Protein AF-A0A8I2K014-F1 (afdb_monomer_lite)

Radius of gyration: 43.53 Å; chains: 1; bounding box: 96×57×123 Å

Sequence (602 aa):
MVFFLLSLVILVVVEIAIISHNSFLKEKEILKEAEKEKVKQYHVVVQYGTFGFRFLFIPSPVSIFFADSMNGVLLSNINAAEQLKIYEPKKGKYFNESVGLMDFSGILFLVGCFFSLAAGFTVVRKRDFLKFHCGFHSHKRLFTDLIIARIIFINLILGLLVLLSFILSIIHGIRINAIFLLFILVASLLFLFLFLIGMVVGAIKEKYTALVVLVTVYFGAVFFIPWTIEKITQLSAASNIESLFNFELTNIKIYTKVERRLFEEFGIFKPGDKPTKEFIKRIDEVVANEFEEIFKRENNLKLSQLKSIKTNQIISSLFPTMFYLSLRKEMSSAGFLNLIDFHSFNLKMKKEFLKFYVKERLNEWKGGDVQNFIKGNENEFMAKSRLPYGFGLGIGVTVLLIIGFLFWACRLHLNRLKRESKGIDIDIDFEEGKNTVFVLCRCNQVKEEIINHYEQKDAVCLEKVNPDDFKFNGIKPVELLRHLSRVAGVDEKRARENLGIMGIDIDTAEKKKSDELILKIYAAVKTAADRQLIVINDFFKRESKQFEVDCINLLSHLISAGKKVICLSTEMYETSLQMDEQIKVDTYVTFSIDDIQEVTLR

Secondary structure (DSSP, 8-state):
-HHHHHHHHHHHHHHHHHHHHHHHHHHHHHHHHHHHHHHHT-SSHHHHHHH-EEEEEE--GGGGG-GGGTS---EEEE-SS---------TTTTT-S---TTSHHHHHHHHHHHHHHHHHHHHHHTHHHHHHH-SSS-HHHHHHHHHHHHHHHHHHHHHHHHHHHHHHHHHTTPPPPTHHHHHHHHHHHHHHHHHHHHHHHHT-SSH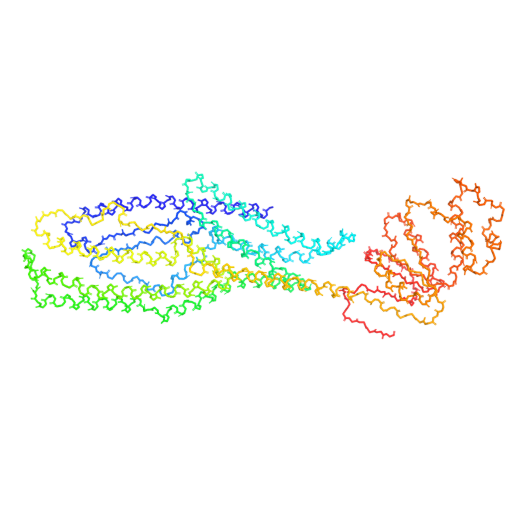HHHHHHHHHHHHIIIIIHHHHHHHHHHHHHHHHSPPHHHHHHHHHHHHHHHHHHHHHHH-PPPTTPPPPHHHHHHHHHHHHHHHHHHHHHHHHHHHHHHHHHHHHHHHHHTSHHHHHHHHHHHHTS-SHHHHHHHHHHHHHHHHHHHHHHHHHHHHGGG--PPPPS--TTTTEEE----PPTTHHHHHHHHHHHHHHHHHHHHHHHHHHHHHHHGGG-------S---PEEE--S-HHHHHHHHHHHTTS---PPP---GGG-S-SS--HHHHHHHHHHHHT--HHHHHHHTT-TT--TTS--SSSHHHHHHHHHHHHHHHGGG-EEEEE---SS--HHHHHHHHHHHHHHHHTT--EEEE-SS---------S-----------TTS-------

Structure (mmCIF, N/CA/C/O backbone):
data_AF-A0A8I2K014-F1
#
_entry.id   AF-A0A8I2K014-F1
#
loop_
_atom_site.group_PDB
_atom_site.id
_atom_site.type_symbol
_atom_site.label_atom_id
_atom_site.label_alt_id
_atom_site.label_comp_id
_atom_site.label_asym_id
_atom_site.label_entity_id
_atom_site.label_seq_id
_atom_site.pdbx_PDB_ins_code
_atom_site.Cartn_x
_atom_site.Cartn_y
_atom_site.Cartn_z
_atom_site.occupancy
_atom_site.B_iso_or_equiv
_atom_site.auth_seq_id
_atom_site.auth_comp_id
_atom_site.auth_asym_id
_atom_site.auth_atom_id
_atom_site.pdbx_PDB_model_num
ATOM 1 N N . MET A 1 1 ? 1.532 18.852 -23.170 1.00 85.75 1 MET A N 1
ATOM 2 C CA . MET A 1 1 ? 0.104 18.467 -23.113 1.00 85.75 1 MET A CA 1
ATOM 3 C C . MET A 1 1 ? -0.168 17.356 -22.097 1.00 85.75 1 MET A C 1
ATOM 5 O O . MET A 1 1 ? -0.800 17.655 -21.099 1.00 85.75 1 MET A O 1
ATOM 9 N N . VAL A 1 2 ? 0.341 16.124 -22.274 1.00 84.50 2 VAL A N 1
ATOM 10 C CA . VAL A 1 2 ? 0.052 14.986 -21.361 1.00 84.50 2 VAL A CA 1
ATOM 11 C C . VAL A 1 2 ? 0.371 15.291 -19.892 1.00 84.50 2 VAL A C 1
ATOM 13 O O . VAL A 1 2 ? -0.461 15.045 -19.029 1.00 84.50 2 VAL A O 1
ATOM 16 N N . PHE A 1 3 ? 1.535 15.890 -19.612 1.00 86.94 3 PHE A N 1
ATOM 17 C CA . PHE A 1 3 ? 1.901 16.294 -18.249 1.00 86.94 3 PHE A CA 1
ATOM 18 C C . PHE A 1 3 ? 0.896 17.278 -17.634 1.00 86.94 3 PHE A C 1
ATOM 20 O O . PHE A 1 3 ? 0.476 17.094 -16.503 1.00 86.94 3 PHE A O 1
ATOM 27 N N . PHE A 1 4 ? 0.468 18.288 -18.394 1.00 89.81 4 PHE A N 1
ATOM 28 C CA . PHE A 1 4 ? -0.505 19.275 -17.924 1.00 89.81 4 PHE A CA 1
ATOM 29 C C . PHE A 1 4 ? -1.854 18.629 -17.585 1.00 89.81 4 PHE A C 1
ATOM 31 O O . PHE A 1 4 ? -2.410 18.896 -16.524 1.00 89.81 4 PHE A O 1
ATOM 38 N N . LEU A 1 5 ? -2.341 17.729 -18.449 1.00 91.69 5 LEU A N 1
ATOM 39 C CA . LEU A 1 5 ? -3.572 16.980 -18.201 1.00 91.69 5 LEU A CA 1
ATOM 40 C C . LEU A 1 5 ? -3.453 16.114 -16.939 1.00 91.69 5 LEU A C 1
ATOM 42 O O . LEU A 1 5 ? -4.355 16.120 -16.109 1.00 91.69 5 LEU A O 1
ATOM 46 N N . LEU A 1 6 ? -2.325 15.415 -16.770 1.00 90.06 6 LEU A N 1
ATOM 47 C CA . LEU A 1 6 ? -2.060 14.607 -15.580 1.00 90.06 6 LEU A CA 1
ATOM 48 C C . LEU A 1 6 ? -2.045 15.459 -14.306 1.00 90.06 6 LEU A C 1
ATOM 50 O O . LEU A 1 6 ? -2.676 15.083 -13.323 1.00 90.06 6 LEU A O 1
ATOM 54 N N . SER A 1 7 ? -1.365 16.608 -14.329 1.00 91.56 7 SER A N 1
ATOM 55 C CA . SER A 1 7 ? -1.340 17.545 -13.204 1.00 91.56 7 SER A CA 1
ATOM 56 C C . SER A 1 7 ? -2.740 18.032 -12.843 1.00 91.56 7 SER A C 1
ATOM 58 O O . SER A 1 7 ? -3.081 18.064 -11.667 1.00 91.56 7 SER A O 1
ATOM 60 N N . LEU A 1 8 ? -3.568 18.357 -13.839 1.00 94.31 8 LEU A N 1
ATOM 61 C CA . LEU A 1 8 ? -4.944 18.796 -13.616 1.00 94.31 8 LEU A CA 1
ATOM 62 C C . LEU A 1 8 ? -5.799 17.686 -12.993 1.00 94.31 8 LEU A C 1
ATOM 64 O O . LEU A 1 8 ? -6.478 17.934 -12.003 1.00 94.31 8 LEU A O 1
ATOM 68 N N . VAL A 1 9 ? -5.716 16.457 -13.512 1.00 93.25 9 VAL A N 1
ATOM 69 C CA . VAL A 1 9 ? -6.425 15.297 -12.944 1.00 93.25 9 VAL A CA 1
ATOM 70 C C . VAL A 1 9 ? -5.997 15.049 -11.496 1.00 93.25 9 VAL A C 1
ATOM 72 O O . VAL A 1 9 ? -6.845 14.868 -10.628 1.00 93.25 9 VAL A O 1
ATOM 75 N N . ILE A 1 10 ? -4.692 15.089 -11.221 1.00 92.62 10 ILE A N 1
ATOM 76 C CA . ILE A 1 10 ? -4.142 14.914 -9.874 1.00 92.62 10 ILE A CA 1
ATOM 77 C C . ILE A 1 10 ? -4.662 15.990 -8.913 1.00 92.62 10 ILE A C 1
ATOM 79 O O . ILE A 1 10 ? -5.092 15.655 -7.812 1.00 92.62 10 ILE A O 1
ATOM 83 N N . LEU A 1 11 ? -4.667 17.260 -9.327 1.00 94.56 11 LEU A N 1
ATOM 84 C CA . LEU A 1 11 ? -5.163 18.354 -8.490 1.00 94.56 11 LEU A CA 1
ATOM 85 C C . LEU A 1 11 ? -6.661 18.223 -8.206 1.00 94.56 11 LEU A C 1
ATOM 87 O O . LEU A 1 11 ? -7.067 18.399 -7.062 1.00 94.56 11 LEU A O 1
ATOM 91 N N . VAL A 1 12 ? -7.464 17.848 -9.207 1.00 93.88 12 VAL A N 1
ATOM 92 C CA . VAL A 1 12 ? -8.905 17.595 -9.029 1.00 93.88 12 VAL A CA 1
ATOM 93 C C . VAL A 1 12 ? -9.144 16.459 -8.033 1.00 93.88 12 VAL A C 1
ATOM 95 O O . VAL A 1 12 ? -10.005 16.573 -7.165 1.00 93.88 12 VAL A O 1
ATOM 98 N N . VAL A 1 13 ? -8.369 15.377 -8.109 1.00 91.56 13 VAL A N 1
ATOM 99 C CA . VAL A 1 13 ? -8.500 14.244 -7.180 1.00 91.56 13 VAL A CA 1
ATOM 100 C C . VAL A 1 13 ? -8.113 14.630 -5.753 1.00 91.56 13 VAL A C 1
ATOM 102 O O . VAL A 1 13 ? -8.805 14.242 -4.812 1.00 91.56 13 VAL A O 1
ATOM 105 N N . VAL A 1 14 ? -7.048 15.418 -5.577 1.00 92.81 14 VAL A N 1
ATOM 106 C CA . VAL A 1 14 ? -6.660 15.936 -4.255 1.00 92.81 14 VAL A CA 1
ATOM 107 C C . VAL A 1 14 ? -7.742 16.865 -3.703 1.00 92.81 14 VAL A C 1
ATOM 109 O O . VAL A 1 14 ? -8.101 16.732 -2.539 1.00 92.81 14 VAL A O 1
ATOM 112 N N . GLU A 1 15 ? -8.314 17.741 -4.528 1.00 93.38 15 GLU A N 1
ATOM 113 C CA . GLU A 1 15 ? -9.408 18.632 -4.124 1.00 93.38 15 GLU A CA 1
ATOM 114 C C . GLU A 1 15 ? -10.640 17.848 -3.646 1.00 93.38 15 GLU A C 1
ATOM 116 O O . GLU A 1 15 ? -11.165 18.103 -2.562 1.00 93.38 15 GLU A O 1
ATOM 121 N N . ILE A 1 16 ? -11.060 16.823 -4.397 1.00 89.94 16 ILE A N 1
ATOM 122 C CA . ILE A 1 16 ? -12.162 15.933 -3.997 1.00 89.94 16 ILE A CA 1
ATOM 123 C C . ILE A 1 16 ? -11.855 15.264 -2.649 1.00 89.94 16 ILE A C 1
ATOM 125 O O . ILE A 1 16 ? -12.726 15.190 -1.778 1.00 89.94 16 ILE A O 1
ATOM 129 N N . ALA A 1 17 ? -10.616 14.809 -2.441 1.00 89.00 17 ALA A N 1
ATOM 130 C CA . ALA A 1 17 ? -10.208 14.186 -1.186 1.00 89.00 17 ALA A CA 1
ATOM 131 C C . ALA A 1 17 ? -10.206 15.174 -0.004 1.00 89.00 17 ALA A C 1
ATOM 133 O O . ALA A 1 17 ? -10.604 14.805 1.102 1.00 89.00 17 ALA A O 1
ATOM 134 N N . ILE A 1 18 ? -9.823 16.434 -0.230 1.00 91.25 18 ILE A N 1
ATOM 135 C CA . ILE A 1 18 ? -9.898 17.512 0.768 1.00 91.25 18 ILE A CA 1
ATOM 136 C C . ILE A 1 18 ? -11.356 17.795 1.148 1.00 91.25 18 ILE A C 1
ATOM 138 O O . ILE A 1 18 ? -11.680 17.862 2.337 1.00 91.25 18 ILE A O 1
ATOM 142 N N . ILE A 1 19 ? -12.251 17.912 0.162 1.00 88.88 19 ILE A N 1
ATOM 143 C CA . ILE A 1 19 ? -13.689 18.117 0.393 1.00 88.88 19 ILE A CA 1
ATOM 144 C C . ILE A 1 19 ? -14.262 16.955 1.213 1.00 88.88 19 ILE A C 1
ATOM 146 O O . ILE A 1 19 ? -14.947 17.187 2.211 1.00 88.88 19 ILE A O 1
ATOM 150 N N . SER A 1 20 ? -13.925 15.714 0.846 1.00 84.69 20 SER A N 1
ATOM 151 C CA . SER A 1 20 ? -14.344 14.515 1.578 1.00 84.69 20 SER A CA 1
ATOM 152 C C . SER A 1 20 ? -13.836 14.516 3.022 1.00 84.69 20 SER A C 1
ATOM 154 O O . SER A 1 20 ? -14.602 14.222 3.940 1.00 84.69 20 SER A O 1
ATOM 156 N N . HIS A 1 21 ? -12.570 14.879 3.249 1.00 87.06 21 HIS A N 1
ATOM 157 C CA . HIS A 1 21 ? -11.995 14.966 4.592 1.00 87.06 21 HIS A CA 1
ATOM 158 C C . HIS A 1 21 ? -12.714 16.012 5.453 1.00 87.06 21 HIS A C 1
ATOM 160 O O . HIS A 1 21 ? -13.056 15.747 6.605 1.00 87.06 21 HIS A O 1
ATOM 166 N N . ASN A 1 22 ? -13.004 17.182 4.885 1.00 89.19 22 ASN A N 1
ATOM 167 C CA . ASN A 1 22 ? -13.722 18.243 5.585 1.00 89.19 22 ASN A CA 1
ATOM 168 C C . ASN A 1 22 ? -15.183 17.866 5.879 1.00 89.19 22 ASN A C 1
ATOM 170 O O . ASN A 1 22 ? -15.685 18.208 6.950 1.00 89.19 22 ASN A O 1
ATOM 174 N N . SER A 1 23 ? -15.859 17.146 4.973 1.00 85.50 23 SER A N 1
ATOM 175 C CA . SER A 1 23 ? -17.200 16.594 5.231 1.00 85.50 23 SER A CA 1
ATOM 176 C C . SER A 1 23 ? -17.169 15.615 6.399 1.00 85.50 23 SER A C 1
ATOM 178 O O . SER A 1 23 ? -17.939 15.757 7.346 1.00 85.50 23 SER A O 1
ATOM 180 N N . PHE A 1 24 ? -16.200 14.696 6.395 1.00 83.75 24 PHE A N 1
ATOM 181 C CA . PHE A 1 24 ? -16.014 13.727 7.470 1.00 83.75 24 PHE A CA 1
ATOM 182 C C . PHE A 1 24 ? -15.798 14.400 8.835 1.00 83.75 24 PHE A C 1
ATOM 184 O O . PHE A 1 24 ? -16.394 13.994 9.833 1.00 83.75 24 PHE A O 1
ATOM 191 N N . LEU A 1 25 ? -14.988 15.465 8.900 1.00 86.88 25 LEU A N 1
ATOM 192 C CA . LEU A 1 25 ? -14.780 16.214 10.145 1.00 86.88 25 LEU A CA 1
ATOM 193 C C . LEU A 1 25 ? -16.062 16.888 10.659 1.00 86.88 25 LEU A C 1
ATOM 195 O O . LEU A 1 25 ? -16.243 16.986 11.871 1.00 86.88 25 LEU A O 1
ATOM 199 N N . LYS A 1 26 ? -16.963 17.321 9.769 1.00 88.56 26 LYS A N 1
ATOM 200 C CA . LYS A 1 26 ? -18.276 17.862 10.158 1.00 88.56 26 LYS A CA 1
ATOM 201 C C . LYS A 1 26 ? -19.218 16.759 10.646 1.00 88.56 26 LYS A C 1
ATOM 203 O O . LYS A 1 26 ? -19.824 16.900 11.704 1.00 88.56 26 LYS A O 1
ATOM 208 N N . GLU A 1 27 ? -19.302 15.647 9.917 1.00 81.19 27 GLU A N 1
ATOM 209 C CA . GLU A 1 27 ? -20.112 14.478 10.292 1.00 81.19 27 GLU A CA 1
ATOM 210 C C . GLU A 1 27 ? -19.692 13.889 11.642 1.00 81.19 27 GLU A C 1
ATOM 212 O O . GLU A 1 27 ? -20.537 13.468 12.431 1.00 81.19 27 GLU A O 1
ATOM 217 N N . LYS A 1 28 ? -18.392 13.917 11.946 1.00 85.12 28 LYS A N 1
ATOM 218 C CA . LYS A 1 28 ? -17.841 13.543 13.250 1.00 85.12 28 LYS A CA 1
ATOM 219 C C . LYS A 1 28 ? -18.478 14.326 14.400 1.00 85.12 28 LYS A C 1
ATOM 221 O O . LYS A 1 28 ? -18.842 13.721 15.408 1.00 85.12 28 LYS A O 1
ATOM 226 N N . GLU A 1 29 ? -18.574 15.649 14.290 1.00 87.88 29 GLU A N 1
ATOM 227 C CA . GLU A 1 29 ? -19.122 16.472 15.376 1.00 87.88 29 GLU A CA 1
ATOM 228 C C . GLU A 1 29 ? -20.625 16.208 15.550 1.00 87.88 29 GLU A C 1
ATOM 230 O O . GLU A 1 29 ? -21.087 16.030 16.676 1.00 87.88 29 GLU A O 1
ATOM 235 N N . ILE A 1 30 ? -21.355 16.005 14.446 1.00 85.50 30 ILE A N 1
ATOM 236 C CA . ILE A 1 30 ? -22.764 15.578 14.476 1.00 85.50 30 ILE A CA 1
ATOM 237 C C . ILE A 1 30 ? -22.911 14.215 15.173 1.00 85.50 30 ILE A C 1
ATOM 239 O O . ILE A 1 30 ? -23.781 14.040 16.027 1.00 85.50 30 ILE A O 1
ATOM 243 N N . LEU A 1 31 ? -22.047 13.243 14.855 1.00 81.25 31 LEU A N 1
ATOM 244 C CA . LEU A 1 31 ? -22.060 11.920 15.486 1.00 81.25 31 LEU A CA 1
ATOM 245 C C . LEU A 1 31 ? -21.814 12.019 16.999 1.00 81.25 31 LEU A C 1
ATOM 247 O O . LEU A 1 31 ? -22.479 11.334 17.775 1.00 81.25 31 LEU A O 1
ATOM 251 N N . LYS A 1 32 ? -20.879 12.872 17.437 1.00 83.62 32 LYS A N 1
ATOM 252 C CA . LYS A 1 32 ? -20.615 13.094 18.866 1.00 83.62 32 LYS A CA 1
ATOM 253 C C . LYS A 1 32 ? -21.820 13.656 19.597 1.00 83.62 32 LYS A C 1
ATOM 255 O O . LYS A 1 32 ? -22.116 13.210 20.705 1.00 83.62 32 LYS A O 1
ATOM 260 N N . GLU A 1 33 ? -22.473 14.655 19.015 1.00 86.75 33 GLU A N 1
ATOM 261 C CA . GLU A 1 33 ? -23.673 15.253 19.595 1.00 86.75 33 GLU A CA 1
ATOM 262 C C . GLU A 1 33 ? -24.805 14.228 19.669 1.00 86.75 33 GLU A C 1
ATOM 264 O O . GLU A 1 33 ? -25.415 14.070 20.727 1.00 86.75 33 GLU A O 1
ATOM 269 N N . ALA A 1 34 ? -25.003 13.448 18.603 1.00 85.88 34 ALA A N 1
ATOM 270 C CA . ALA A 1 34 ? -25.993 12.380 18.566 1.00 85.88 34 ALA A CA 1
ATOM 271 C C . ALA A 1 34 ? -25.735 11.294 19.626 1.00 85.88 34 ALA A C 1
ATOM 273 O O . ALA A 1 34 ? -26.668 10.882 20.312 1.00 85.88 34 ALA A O 1
ATOM 274 N N . GLU A 1 35 ? -24.488 10.844 19.814 1.00 81.38 35 GLU A N 1
ATOM 275 C CA . GLU A 1 35 ? -24.152 9.855 20.851 1.00 81.38 35 GLU A CA 1
ATOM 276 C C . GLU A 1 35 ? -24.338 10.428 22.266 1.00 81.38 35 GLU A C 1
ATOM 278 O O . GLU A 1 35 ? -24.856 9.733 23.140 1.00 81.38 35 GLU A O 1
ATOM 283 N N . LYS A 1 36 ? -23.995 11.705 22.502 1.00 84.94 36 LYS A N 1
ATOM 284 C CA . LYS A 1 36 ? -24.263 12.373 23.789 1.00 84.94 36 LYS A CA 1
ATOM 285 C C . LYS A 1 36 ? -25.757 12.445 24.088 1.00 84.94 36 LYS A C 1
ATOM 287 O O . LYS A 1 36 ? -26.154 12.189 25.222 1.00 84.94 36 LYS A O 1
ATOM 292 N N . GLU A 1 37 ? -26.571 12.784 23.094 1.00 87.06 37 GLU A N 1
ATOM 293 C CA . GLU A 1 37 ? -28.018 12.896 23.263 1.00 87.06 37 GLU A CA 1
ATOM 294 C C . GLU A 1 37 ? -28.672 11.526 23.458 1.00 87.06 37 GLU A C 1
ATOM 296 O O . GLU A 1 37 ? -29.525 11.360 24.327 1.00 87.06 37 GLU A O 1
ATOM 301 N N . LYS A 1 38 ? -28.193 10.505 22.740 1.00 85.12 38 LYS A N 1
ATOM 302 C CA . LYS A 1 38 ? -28.641 9.119 22.897 1.00 85.12 38 LYS A CA 1
ATOM 303 C C . LYS A 1 38 ? -28.419 8.594 24.317 1.00 85.12 38 LYS A C 1
ATOM 305 O O . LYS A 1 38 ? -29.281 7.898 24.840 1.00 85.12 38 LYS A O 1
ATOM 310 N N . VAL A 1 39 ? -27.297 8.939 24.960 1.00 82.56 39 VAL A N 1
ATOM 311 C CA . VAL A 1 39 ? -27.031 8.515 26.346 1.00 82.56 39 VAL A CA 1
ATOM 312 C C . VAL A 1 39 ? -28.033 9.121 27.332 1.00 82.56 39 VAL A C 1
ATOM 314 O O . VAL A 1 39 ? -28.480 8.417 28.232 1.00 82.56 39 VAL A O 1
ATOM 317 N N . LYS A 1 40 ? -28.449 10.379 27.132 1.00 85.25 40 LYS A N 1
ATOM 318 C CA . LYS A 1 40 ? -29.467 11.031 27.978 1.00 85.25 40 LYS A CA 1
ATOM 319 C C . LYS A 1 40 ? -30.853 10.395 27.853 1.00 85.25 40 LYS A C 1
ATOM 321 O O . LYS A 1 40 ? -31.665 10.530 28.758 1.00 85.25 40 LYS A O 1
ATOM 326 N N . GLN A 1 41 ? -31.131 9.731 26.731 1.00 86.31 41 GLN A N 1
ATOM 327 C CA . GLN A 1 41 ? -32.407 9.053 26.492 1.00 86.31 41 GLN A CA 1
ATOM 328 C C . GLN A 1 41 ? -32.493 7.685 27.180 1.00 86.31 41 GLN A C 1
ATOM 330 O O . GLN A 1 41 ? -33.576 7.104 27.236 1.00 86.31 41 GLN A O 1
ATOM 335 N N . TYR A 1 42 ? -31.384 7.140 27.694 1.00 83.94 42 TYR A N 1
ATOM 336 C CA . TYR A 1 42 ? -31.432 5.882 28.430 1.00 83.94 42 TYR A CA 1
ATOM 337 C C . TYR A 1 42 ? -31.977 6.111 29.837 1.00 83.94 42 TYR A C 1
ATOM 339 O O . TYR A 1 42 ? -31.384 6.817 30.647 1.00 83.94 42 TYR A O 1
ATOM 347 N N . HIS A 1 43 ? -33.089 5.448 30.139 1.00 81.31 43 HIS A N 1
ATOM 348 C CA . HIS A 1 43 ? -33.718 5.499 31.457 1.00 81.31 43 HIS A CA 1
ATOM 349 C C . HIS A 1 43 ? -33.038 4.566 32.463 1.00 81.31 43 HIS A C 1
ATOM 351 O O . HIS A 1 43 ? -33.151 4.771 33.666 1.00 81.31 43 HIS A O 1
ATOM 357 N N . VAL A 1 44 ? -32.356 3.527 31.968 1.00 82.25 44 VAL A N 1
ATOM 358 C CA . VAL A 1 44 ? -31.643 2.537 32.784 1.00 82.25 44 VAL A CA 1
ATOM 359 C C . VAL A 1 44 ? -30.307 2.170 32.136 1.00 82.25 44 VAL A C 1
ATOM 361 O O . VAL A 1 44 ? -30.197 2.024 30.916 1.00 82.25 44 VAL A O 1
ATOM 364 N N . VAL A 1 45 ? -29.282 1.956 32.955 1.00 79.31 45 VAL A N 1
ATOM 365 C CA . VAL A 1 45 ? -27.935 1.495 32.594 1.00 79.31 45 VAL A CA 1
ATOM 366 C C . VAL A 1 45 ? -28.009 0.190 31.810 1.00 79.31 45 VAL A C 1
ATOM 368 O O . VAL A 1 45 ? -27.192 -0.024 30.921 1.00 79.31 45 VAL A O 1
ATOM 371 N N . VAL A 1 46 ? -29.013 -0.664 32.039 1.00 78.06 46 VAL A N 1
ATOM 372 C CA . VAL A 1 46 ? -29.243 -1.870 31.221 1.00 78.06 46 VAL A CA 1
ATOM 373 C C . VAL A 1 46 ? -29.451 -1.534 29.738 1.00 78.06 46 VAL A C 1
ATOM 375 O O . VAL A 1 46 ? -28.886 -2.219 28.882 1.00 78.06 46 VAL A O 1
ATOM 378 N N . GLN A 1 47 ? -30.188 -0.466 29.410 1.00 78.94 47 GLN A N 1
ATOM 379 C CA . GLN A 1 47 ? -30.331 0.002 28.025 1.00 78.94 47 GLN A CA 1
ATOM 380 C C . GLN A 1 47 ? -28.982 0.484 27.492 1.00 78.94 47 GLN A C 1
ATOM 382 O O . GLN A 1 47 ? -28.598 0.115 26.382 1.00 78.94 47 GLN A O 1
ATOM 387 N N . TYR A 1 48 ? -28.218 1.216 28.307 1.00 78.12 48 TYR A N 1
ATOM 388 C CA . TYR A 1 48 ? -26.897 1.690 27.908 1.00 78.12 48 TYR A CA 1
ATOM 389 C C . TYR A 1 48 ? -25.909 0.539 27.664 1.00 78.12 48 TYR A C 1
ATOM 391 O O . TYR A 1 48 ? -25.190 0.534 26.668 1.00 78.12 48 TYR A O 1
ATOM 399 N N . GLY A 1 49 ? -25.935 -0.499 28.500 1.00 75.19 49 GLY A N 1
ATOM 400 C CA . GLY A 1 49 ? -25.176 -1.727 28.284 1.00 75.19 49 GLY A CA 1
ATOM 401 C C . GLY A 1 49 ? -25.621 -2.493 27.039 1.00 75.19 49 GLY A C 1
ATOM 402 O O . GLY A 1 49 ? -24.785 -3.057 26.339 1.00 75.19 49 GLY A O 1
ATOM 403 N N . THR A 1 50 ? -26.915 -2.489 26.715 1.00 74.50 50 THR A N 1
ATOM 404 C CA . THR A 1 50 ? -27.447 -3.218 25.552 1.00 74.50 50 THR A CA 1
ATOM 405 C C . THR A 1 50 ? -27.089 -2.533 24.236 1.00 74.50 50 THR A C 1
ATOM 407 O O . THR A 1 50 ? -26.584 -3.163 23.307 1.00 74.50 50 THR A O 1
ATOM 410 N N . PHE A 1 51 ? -27.326 -1.226 24.154 1.00 74.00 51 PHE A N 1
ATOM 411 C CA . PHE A 1 51 ? -27.105 -0.457 22.933 1.00 74.00 51 PHE A CA 1
ATOM 412 C C . PHE A 1 51 ? -25.657 -0.002 22.764 1.00 74.00 51 PHE A C 1
ATOM 414 O O . PHE A 1 51 ? -25.221 0.204 21.625 1.00 74.00 51 PHE A O 1
ATOM 421 N N . GLY A 1 52 ? -24.922 0.124 23.869 1.00 78.56 52 GLY A N 1
ATOM 422 C CA . GLY A 1 52 ? -23.530 0.527 23.866 1.00 78.56 52 GLY A CA 1
ATOM 423 C C . GLY A 1 52 ? -23.318 1.950 23.363 1.00 78.56 52 GLY A C 1
ATOM 424 O O . GLY A 1 52 ? -24.225 2.793 23.379 1.00 78.56 52 GLY A O 1
ATOM 425 N N . PHE A 1 53 ? -22.103 2.191 22.886 1.00 73.62 53 PHE A N 1
ATOM 426 C CA . PHE A 1 53 ? -21.696 3.446 22.276 1.00 73.62 53 PHE A CA 1
ATOM 427 C C . PHE A 1 53 ? -20.658 3.231 21.173 1.00 73.62 53 PHE A C 1
ATOM 429 O O . PHE A 1 53 ? -19.933 2.229 21.142 1.00 73.62 53 PHE A O 1
ATOM 436 N N . ARG A 1 54 ? -20.588 4.197 20.254 1.00 77.38 54 ARG A N 1
ATOM 437 C CA . ARG A 1 54 ? -19.730 4.112 19.067 1.00 77.38 54 ARG A CA 1
ATOM 438 C C . ARG A 1 54 ? -18.382 4.795 19.276 1.00 77.38 54 ARG A C 1
ATOM 440 O O . ARG A 1 54 ? -18.304 5.905 19.802 1.00 77.38 54 ARG A O 1
ATOM 447 N N . PHE A 1 55 ? -17.337 4.148 18.771 1.00 73.75 55 PHE A N 1
ATOM 448 C CA . PHE A 1 55 ? -16.011 4.726 18.598 1.00 73.75 55 PHE A CA 1
ATOM 449 C C . PHE A 1 55 ? -15.809 5.191 17.176 1.00 73.75 55 PHE A C 1
ATOM 451 O O . PHE A 1 55 ? -16.127 4.473 16.223 1.00 73.75 55 PHE A O 1
ATOM 458 N N . LEU A 1 56 ? -15.213 6.371 17.058 1.00 77.81 56 LEU A N 1
ATOM 459 C CA . LEU A 1 56 ? -14.870 6.948 15.779 1.00 77.81 56 LEU A CA 1
ATOM 460 C C . LEU A 1 56 ? -13.376 6.783 15.511 1.00 77.81 56 LEU A C 1
ATOM 462 O O . LEU A 1 56 ? -12.527 7.286 16.249 1.00 77.81 56 LEU A O 1
ATOM 466 N N . PHE A 1 57 ? -13.066 6.094 14.419 1.00 81.19 57 PHE A N 1
ATOM 467 C CA . PHE A 1 57 ? -11.736 6.083 13.837 1.00 81.19 57 PHE A CA 1
ATOM 468 C C . PHE A 1 57 ? -11.521 7.365 13.031 1.00 81.19 57 PHE A C 1
ATOM 470 O O . PHE A 1 57 ? -12.268 7.638 12.094 1.00 81.19 57 PHE A O 1
ATOM 477 N N . ILE A 1 58 ? -10.501 8.146 13.379 1.00 84.44 58 ILE A N 1
ATOM 478 C CA . ILE A 1 58 ? -10.190 9.410 12.708 1.00 84.44 58 ILE A CA 1
ATOM 479 C C . ILE A 1 58 ? -8.896 9.229 11.915 1.00 84.44 58 ILE A C 1
ATOM 481 O O . ILE A 1 58 ? -7.835 9.064 12.527 1.00 84.44 58 ILE A O 1
ATOM 485 N N . PRO A 1 59 ? -8.948 9.255 10.573 1.00 83.62 59 PRO A N 1
ATOM 486 C CA . PRO A 1 59 ? -7.751 9.142 9.753 1.00 83.62 59 PRO A CA 1
ATOM 487 C C . PRO A 1 59 ? -6.847 10.372 9.929 1.00 83.62 59 PRO A C 1
ATOM 489 O O . PRO A 1 59 ? -7.315 11.485 10.178 1.00 83.62 59 PRO A O 1
ATOM 492 N N . SER A 1 60 ? -5.532 10.190 9.773 1.00 89.75 60 SER A N 1
ATOM 493 C CA . SER A 1 60 ? -4.586 11.314 9.765 1.00 89.75 60 SER A CA 1
ATOM 494 C C . SER A 1 60 ? -4.894 12.258 8.600 1.00 89.75 60 SER A C 1
ATOM 496 O O . SER A 1 60 ? -5.281 11.763 7.546 1.00 89.75 60 SER A O 1
ATOM 498 N N . PRO A 1 61 ? -4.637 13.575 8.686 1.00 90.25 61 PRO A N 1
ATOM 499 C CA . PRO A 1 61 ? -4.880 14.491 7.566 1.00 90.25 61 PRO A CA 1
ATOM 500 C C . PRO A 1 61 ? -4.119 14.130 6.278 1.00 90.25 61 PRO A C 1
ATOM 502 O O . PRO A 1 61 ? -4.545 14.467 5.184 1.00 90.25 61 PRO A O 1
ATOM 505 N N . VAL A 1 62 ? -3.019 13.378 6.390 1.00 91.06 62 VAL A N 1
ATOM 506 C CA . VAL A 1 62 ? -2.245 12.851 5.251 1.00 91.06 62 VAL A CA 1
ATOM 507 C C . VAL A 1 62 ? -3.043 11.832 4.410 1.00 91.06 62 VAL A C 1
ATOM 509 O O . VAL A 1 62 ? -2.704 11.590 3.254 1.00 91.06 62 VAL A O 1
ATOM 512 N N . SER A 1 63 ? -4.125 11.268 4.955 1.00 89.12 63 SER A N 1
ATOM 513 C CA . SER A 1 63 ? -5.052 10.356 4.264 1.00 89.12 63 SER A CA 1
ATOM 514 C C . SER A 1 63 ? -5.665 10.920 2.982 1.00 89.12 63 SER A C 1
ATOM 516 O O . SER A 1 63 ? -6.030 10.135 2.112 1.00 89.12 63 SER A O 1
ATOM 518 N N . ILE A 1 64 ? -5.719 12.246 2.806 1.00 90.06 64 ILE A N 1
ATOM 519 C CA . ILE A 1 64 ? -6.228 12.878 1.575 1.00 90.06 64 ILE A CA 1
ATOM 520 C C . ILE A 1 64 ? -5.461 12.447 0.315 1.00 90.06 64 ILE A C 1
ATOM 522 O O . ILE A 1 64 ? -6.010 12.445 -0.780 1.00 90.06 64 ILE A O 1
ATOM 526 N N . PHE A 1 65 ? -4.198 12.031 0.453 1.00 91.06 65 PHE A N 1
ATOM 527 C CA . PHE A 1 65 ? -3.397 11.523 -0.667 1.00 91.06 65 PHE A CA 1
ATOM 528 C C . PHE A 1 65 ? -3.628 10.030 -0.945 1.00 91.06 65 PHE A C 1
ATOM 530 O O . PHE A 1 65 ? -3.075 9.479 -1.900 1.00 91.06 65 PHE A O 1
ATOM 537 N N . PHE A 1 66 ? -4.429 9.378 -0.102 1.00 88.56 66 PHE A N 1
ATOM 538 C CA . PHE A 1 66 ? -4.582 7.935 0.011 1.00 88.56 66 PHE A CA 1
ATOM 539 C C . PHE A 1 66 ? -6.071 7.583 0.258 1.00 88.56 66 PHE A C 1
ATOM 541 O O . PHE A 1 66 ? -6.444 7.116 1.341 1.00 88.56 66 PHE A O 1
ATOM 548 N N . ALA A 1 67 ? -6.941 7.877 -0.716 1.00 61.66 67 ALA A N 1
ATOM 549 C CA . ALA A 1 67 ? -8.402 7.935 -0.571 1.00 61.66 67 ALA A CA 1
ATOM 550 C C . ALA A 1 67 ? -9.086 6.612 -0.170 1.00 61.66 67 ALA A C 1
ATOM 552 O O . ALA A 1 67 ? -10.205 6.655 0.341 1.00 61.66 67 ALA A O 1
ATOM 553 N N . ASP A 1 68 ? -8.414 5.458 -0.284 1.00 60.00 68 ASP A N 1
ATOM 554 C CA . ASP A 1 68 ? -8.923 4.177 0.254 1.00 60.00 68 ASP A CA 1
ATOM 555 C C . ASP A 1 68 ? -9.200 4.216 1.769 1.00 60.00 68 ASP A C 1
ATOM 557 O O . ASP A 1 68 ? -9.921 3.378 2.299 1.00 60.00 68 ASP A O 1
ATOM 561 N N . SER A 1 69 ? -8.661 5.202 2.486 1.00 49.34 69 SER A N 1
ATOM 562 C CA . SER A 1 69 ? -8.826 5.331 3.936 1.00 49.34 69 SER A CA 1
ATOM 563 C C . SER A 1 69 ? -10.115 6.022 4.401 1.00 49.34 69 SER A C 1
ATOM 565 O O . SER A 1 69 ? -10.428 5.941 5.588 1.00 49.34 69 SER A O 1
ATOM 567 N N . MET A 1 70 ? -10.863 6.692 3.514 1.00 44.81 70 MET A N 1
ATOM 568 C CA . MET A 1 70 ? -12.045 7.494 3.891 1.00 44.81 70 MET A CA 1
ATOM 569 C C . MET A 1 70 ? -13.371 6.724 3.776 1.00 44.81 70 MET A C 1
ATOM 571 O O . MET A 1 70 ? -14.296 6.980 4.542 1.00 44.81 70 MET A O 1
ATOM 575 N N . ASN A 1 71 ? -13.468 5.750 2.862 1.00 38.69 71 ASN A N 1
ATOM 576 C CA . ASN A 1 71 ? -14.734 5.059 2.560 1.00 38.69 71 ASN A CA 1
ATOM 577 C C . ASN A 1 71 ? -15.101 3.944 3.551 1.00 38.69 71 ASN A C 1
ATOM 579 O O . ASN A 1 71 ? -16.203 3.399 3.503 1.00 38.69 71 ASN A O 1
ATOM 583 N N . GLY A 1 72 ? -14.198 3.614 4.470 1.00 44.22 72 GLY A N 1
ATOM 584 C CA . GLY A 1 72 ? -14.477 2.743 5.598 1.00 44.22 72 GLY A CA 1
ATOM 585 C C . GLY A 1 72 ? -14.378 3.538 6.885 1.00 44.22 72 GLY A C 1
ATOM 586 O O . GLY A 1 72 ? -13.365 3.433 7.571 1.00 44.22 72 GLY A O 1
ATOM 587 N N . VAL A 1 73 ? -15.407 4.316 7.246 1.00 44.94 73 VAL A N 1
ATOM 588 C CA . VAL A 1 73 ? -15.520 4.773 8.638 1.00 44.94 73 VAL A CA 1
ATOM 589 C C . VAL A 1 73 ? -15.594 3.509 9.486 1.00 44.94 73 VAL A C 1
ATOM 591 O O . VAL A 1 73 ? -16.624 2.835 9.544 1.00 44.94 73 VAL A O 1
ATOM 594 N N . LEU A 1 74 ? -14.469 3.139 10.095 1.00 52.06 74 LEU A N 1
ATOM 595 C CA . LEU A 1 74 ? -14.387 2.026 11.026 1.00 52.06 74 LEU A CA 1
ATOM 596 C C . LEU A 1 74 ? -15.096 2.462 12.305 1.00 52.06 74 LEU A C 1
ATOM 598 O O . LEU A 1 74 ? -14.479 2.895 13.275 1.00 52.06 74 LEU A O 1
ATOM 602 N N . LEU A 1 75 ? -16.424 2.388 12.270 1.00 45.09 75 LEU A N 1
ATOM 603 C CA . LEU A 1 75 ? -17.271 2.499 13.440 1.00 45.09 75 LEU A CA 1
ATOM 604 C C . LEU A 1 75 ? -17.196 1.164 14.170 1.00 45.09 75 LEU A C 1
ATOM 606 O O . LEU A 1 75 ? -17.696 0.146 13.692 1.00 45.09 75 LEU A O 1
ATOM 610 N N . SER A 1 76 ? -16.558 1.175 15.333 1.00 46.59 76 SER A N 1
ATOM 611 C CA . SER A 1 76 ? -16.668 0.071 16.279 1.00 46.59 76 SER A CA 1
ATOM 612 C C . SER A 1 76 ? -17.766 0.417 17.275 1.00 46.59 76 SER A C 1
ATOM 614 O O . SER A 1 76 ? -17.771 1.518 17.823 1.00 46.59 76 SER A O 1
ATOM 616 N N . ASN A 1 77 ? -18.713 -0.492 17.493 1.00 51.53 77 ASN A N 1
ATOM 617 C CA . ASN A 1 77 ? -19.709 -0.343 18.550 1.00 51.53 77 ASN A CA 1
ATOM 618 C C . ASN A 1 77 ? -19.256 -1.171 19.755 1.00 51.53 77 ASN A C 1
ATOM 620 O O . ASN A 1 77 ? -19.018 -2.369 19.604 1.00 51.53 77 ASN A O 1
ATOM 624 N N . ILE A 1 78 ? -19.139 -0.552 20.929 1.00 53.28 78 ILE A N 1
ATOM 625 C CA . ILE A 1 78 ? -18.885 -1.264 22.184 1.00 53.28 78 ILE A CA 1
ATOM 626 C C . ILE A 1 78 ? -20.197 -1.343 22.950 1.00 53.28 78 ILE A C 1
ATOM 628 O O . ILE A 1 78 ? -20.702 -0.328 23.417 1.00 53.28 78 ILE A O 1
ATOM 632 N N . ASN A 1 79 ? -20.732 -2.552 23.086 1.00 48.72 79 ASN A N 1
ATOM 633 C CA . ASN A 1 79 ? -21.871 -2.882 23.934 1.00 48.72 79 ASN A CA 1
ATOM 634 C C . ASN A 1 79 ? -21.454 -3.884 25.027 1.00 48.72 79 ASN A C 1
ATOM 636 O O . ASN A 1 79 ? -20.479 -4.616 24.881 1.00 48.72 79 ASN A O 1
ATOM 640 N N . ALA A 1 80 ? -22.170 -3.866 26.153 1.00 42.06 80 ALA A N 1
ATOM 641 C CA . ALA A 1 80 ? -22.010 -4.809 27.263 1.00 42.06 80 ALA A CA 1
ATOM 642 C C . ALA A 1 80 ? -22.889 -6.055 27.083 1.00 42.06 80 ALA A C 1
ATOM 644 O O . ALA A 1 80 ? -22.548 -7.123 27.581 1.00 42.06 80 ALA A O 1
ATOM 645 N N . ALA A 1 81 ? -24.004 -5.933 26.356 1.00 42.88 81 ALA A N 1
ATOM 646 C CA . ALA A 1 81 ? -24.666 -7.087 25.775 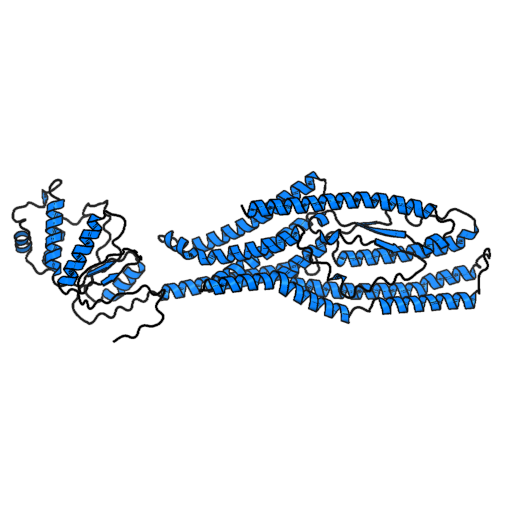1.00 42.88 81 ALA A CA 1
ATOM 647 C C . ALA A 1 81 ? -23.909 -7.435 24.495 1.00 42.88 81 ALA A C 1
ATOM 649 O O . ALA A 1 81 ? -24.061 -6.732 23.500 1.00 42.88 81 ALA A O 1
ATOM 650 N N . GLU A 1 82 ? -23.106 -8.495 24.489 1.00 45.41 82 GLU A N 1
ATOM 651 C CA . GLU A 1 82 ? -22.681 -9.127 23.240 1.00 45.41 82 GLU A CA 1
ATOM 652 C C . GLU A 1 82 ? -23.915 -9.676 22.498 1.00 45.41 82 GLU A C 1
ATOM 654 O O . GLU A 1 82 ? -24.183 -10.872 22.458 1.00 45.41 82 GLU A O 1
ATOM 659 N N . GLN A 1 83 ? -24.733 -8.802 21.913 1.00 33.75 83 GLN A N 1
ATOM 660 C CA . GLN A 1 83 ? -25.685 -9.207 20.896 1.00 33.75 83 GLN A CA 1
ATOM 661 C C . GLN A 1 83 ? -24.948 -9.199 19.570 1.00 33.75 83 GLN A C 1
ATOM 663 O O . GLN A 1 83 ? -24.737 -8.155 18.947 1.00 33.75 83 GLN A O 1
ATOM 668 N N . LEU A 1 84 ? -24.541 -10.409 19.187 1.00 36.53 84 LEU A N 1
ATOM 669 C CA . LEU A 1 84 ? -24.109 -10.792 17.855 1.00 36.53 84 LEU A CA 1
ATOM 670 C C . LEU A 1 84 ? -24.896 -10.040 16.777 1.00 36.53 84 LEU A C 1
ATOM 672 O O . LEU A 1 84 ? -25.976 -10.451 16.356 1.00 36.53 84 LEU A O 1
ATOM 676 N N . LYS A 1 85 ? -24.283 -9.003 16.216 1.00 31.55 85 LYS A N 1
ATOM 677 C CA . LYS A 1 85 ? -24.327 -8.874 14.768 1.00 31.55 85 LYS A CA 1
ATOM 678 C C . LYS A 1 85 ? -23.191 -9.744 14.273 1.00 31.55 85 LYS A C 1
ATOM 680 O O . LYS A 1 85 ? -22.035 -9.339 14.353 1.00 31.55 85 LYS A O 1
ATOM 685 N N . ILE A 1 86 ? -23.528 -10.950 13.808 1.00 27.14 86 ILE A N 1
ATOM 686 C CA . ILE A 1 86 ? -22.651 -11.734 12.937 1.00 27.14 86 ILE A CA 1
ATOM 687 C C . ILE A 1 86 ? -22.459 -10.867 11.692 1.00 27.14 86 ILE A C 1
ATOM 689 O O . ILE A 1 86 ? -23.189 -10.975 10.711 1.00 27.14 86 ILE A O 1
ATOM 693 N N . TYR A 1 87 ? -21.537 -9.910 11.771 1.00 36.94 87 TYR A N 1
ATOM 694 C CA . TYR A 1 87 ? -21.030 -9.232 10.600 1.00 36.94 87 TYR A CA 1
ATOM 695 C C . TYR A 1 87 ? -20.452 -10.327 9.721 1.00 36.94 87 TYR A C 1
ATOM 697 O O . TYR A 1 87 ? -19.717 -11.184 10.222 1.00 36.94 87 TYR A O 1
ATOM 705 N N . GLU A 1 88 ? -20.827 -10.325 8.439 1.00 28.80 88 GLU A N 1
ATOM 706 C CA . GLU A 1 88 ? -20.262 -11.239 7.453 1.00 28.80 88 GLU A CA 1
ATOM 707 C C . GLU A 1 88 ? -18.758 -11.357 7.709 1.00 28.80 88 GLU A C 1
ATOM 709 O O . GLU A 1 88 ? -18.054 -10.339 7.643 1.00 28.80 88 GLU A O 1
ATOM 714 N N . PRO A 1 89 ? -18.247 -12.553 8.048 1.00 33.69 89 PRO A N 1
ATOM 715 C CA . PRO A 1 89 ? -16.831 -12.721 8.264 1.00 33.69 89 PRO A CA 1
ATOM 716 C C . PRO A 1 89 ? -16.155 -12.389 6.941 1.00 33.69 89 PRO A C 1
ATOM 718 O O . PRO A 1 89 ? -16.163 -13.171 5.991 1.00 33.69 89 PRO A O 1
ATOM 721 N N . LYS A 1 90 ? -15.556 -11.200 6.880 1.00 38.53 90 LYS A N 1
ATOM 722 C CA . LYS A 1 90 ? -14.703 -10.742 5.791 1.00 38.53 90 LYS A CA 1
ATOM 723 C C . LYS A 1 90 ? -13.385 -11.545 5.830 1.00 38.53 90 LYS A C 1
ATOM 725 O O . LYS A 1 90 ? -12.309 -10.962 5.926 1.00 38.53 90 LYS A O 1
ATOM 730 N N . LYS A 1 91 ? -13.442 -12.890 5.774 1.00 36.16 91 LYS A N 1
ATOM 731 C CA . LYS A 1 91 ? -12.276 -13.784 5.631 1.00 36.16 91 LYS A CA 1
ATOM 732 C C . LYS A 1 91 ? -11.470 -13.304 4.422 1.00 36.16 91 LYS A C 1
ATOM 734 O O . LYS A 1 91 ? -11.959 -13.351 3.300 1.00 36.16 91 LYS A O 1
ATOM 739 N N . GLY A 1 92 ? -10.283 -12.753 4.664 1.00 38.06 92 GLY A N 1
ATOM 740 C CA . GLY A 1 92 ? -9.423 -12.194 3.614 1.00 38.06 92 GLY A CA 1
ATOM 741 C C . GLY A 1 92 ? -9.911 -10.886 2.967 1.00 38.06 92 GLY A C 1
ATOM 742 O O . GLY A 1 92 ? -9.170 -10.293 2.192 1.00 38.06 92 GLY A O 1
ATOM 743 N N . LYS A 1 93 ? -11.104 -10.369 3.298 1.00 39.84 93 LYS A N 1
ATOM 744 C CA . LYS A 1 93 ? -11.660 -9.155 2.669 1.00 39.84 93 LYS A CA 1
ATOM 745 C C . LYS A 1 93 ? -10.991 -7.850 3.148 1.00 39.84 93 LYS A C 1
ATOM 747 O O . LYS A 1 93 ? -11.128 -6.851 2.463 1.00 39.84 93 LYS A O 1
ATOM 752 N N . TYR A 1 94 ? -10.219 -7.867 4.245 1.00 41.53 94 TYR A N 1
ATOM 753 C CA . TYR A 1 94 ? -9.328 -6.752 4.643 1.00 41.53 94 TYR A CA 1
ATOM 754 C C . TYR A 1 94 ? -8.187 -6.486 3.640 1.00 41.53 94 TYR A C 1
ATOM 756 O O . TYR A 1 94 ? -7.499 -5.463 3.714 1.00 41.53 94 TYR A O 1
ATOM 764 N N . PHE A 1 95 ? -7.951 -7.435 2.734 1.00 38.25 95 PHE A N 1
ATOM 765 C CA . PHE A 1 95 ? -6.995 -7.307 1.641 1.00 38.25 95 PHE A CA 1
ATOM 766 C C . PHE A 1 95 ? -7.693 -6.898 0.325 1.00 38.25 95 PHE A C 1
ATOM 768 O O . PHE A 1 95 ? -7.136 -6.103 -0.411 1.00 38.25 95 PHE A O 1
ATOM 775 N N . ASN A 1 96 ? -8.957 -7.302 0.118 1.00 35.41 96 ASN A N 1
ATOM 776 C CA . ASN A 1 96 ? -9.757 -7.062 -1.099 1.00 35.41 96 ASN A CA 1
ATOM 777 C C . ASN A 1 96 ? -10.457 -5.685 -1.203 1.00 35.41 96 ASN A C 1
ATOM 779 O O . ASN A 1 96 ? -11.330 -5.526 -2.062 1.00 35.41 96 ASN A O 1
ATOM 783 N N . GLU A 1 97 ? -10.168 -4.704 -0.345 1.00 50.12 97 GLU A N 1
ATOM 784 C CA . GLU A 1 97 ? -10.654 -3.344 -0.623 1.00 50.12 97 GLU A CA 1
ATOM 785 C C . GLU A 1 97 ? -10.022 -2.895 -1.940 1.00 50.12 97 GLU A C 1
ATOM 787 O O . GLU A 1 97 ? -8.820 -3.073 -2.134 1.00 50.12 97 GLU A O 1
ATOM 792 N N . SER A 1 98 ? -10.869 -2.466 -2.885 1.00 47.38 98 SER A N 1
ATOM 793 C CA . SER A 1 98 ? -10.472 -2.113 -4.247 1.00 47.38 98 SER A CA 1
ATOM 794 C C . SER A 1 98 ? -9.193 -1.306 -4.177 1.00 47.38 98 SER A C 1
ATOM 796 O O . SER A 1 98 ? -9.230 -0.241 -3.579 1.00 47.38 98 SER A O 1
ATOM 798 N N . VAL A 1 99 ? -8.090 -1.812 -4.746 1.00 52.81 99 VAL A N 1
ATOM 799 C CA . VAL A 1 99 ? -6.831 -1.065 -4.834 1.00 52.81 99 VAL A CA 1
ATOM 800 C C . VAL A 1 99 ? -7.215 0.317 -5.343 1.00 52.81 99 VAL A C 1
ATOM 802 O O . VAL A 1 99 ? -7.676 0.416 -6.478 1.00 52.81 99 VAL A O 1
ATOM 805 N N . GLY A 1 100 ? -7.151 1.346 -4.497 1.00 59.69 100 GLY A N 1
ATOM 806 C CA . GLY A 1 100 ? -7.760 2.647 -4.753 1.00 59.69 100 GLY A CA 1
ATOM 807 C C . GLY A 1 100 ? -6.987 3.398 -5.817 1.00 59.69 100 GLY A C 1
ATOM 808 O O . GLY A 1 100 ? -6.310 4.376 -5.537 1.00 59.69 100 GLY A O 1
ATOM 809 N N . LEU A 1 101 ? -6.987 2.904 -7.047 1.00 73.81 101 LEU A N 1
ATOM 810 C CA . LEU A 1 101 ? -6.186 3.425 -8.144 1.00 73.81 101 LEU A CA 1
ATOM 811 C C . LEU A 1 101 ? -6.632 4.834 -8.553 1.00 73.81 101 LEU A C 1
ATOM 813 O O . LEU A 1 101 ? -5.915 5.499 -9.291 1.00 73.81 101 LEU A O 1
ATOM 817 N N . MET A 1 102 ? -7.790 5.280 -8.061 1.00 82.06 102 MET A N 1
ATOM 818 C CA . MET A 1 102 ? -8.366 6.596 -8.321 1.00 82.06 102 MET A CA 1
ATOM 819 C C . MET A 1 102 ? -7.955 7.675 -7.312 1.00 82.06 102 MET A C 1
ATOM 821 O O . MET A 1 102 ? -8.432 8.799 -7.420 1.00 82.06 102 MET A O 1
ATOM 825 N N . ASP A 1 103 ? -7.084 7.372 -6.346 1.00 87.25 103 ASP A N 1
ATOM 826 C CA . ASP A 1 103 ? -6.517 8.399 -5.468 1.00 87.25 103 ASP A CA 1
ATOM 827 C C . ASP A 1 103 ? -5.199 8.976 -6.005 1.00 87.25 103 ASP A C 1
ATOM 829 O O . ASP A 1 103 ? -4.633 8.476 -6.979 1.00 87.25 103 ASP A O 1
ATOM 833 N N . PHE A 1 104 ? -4.698 10.040 -5.365 1.00 92.94 104 PHE A N 1
ATOM 834 C CA . PHE A 1 104 ? -3.439 10.695 -5.740 1.00 92.94 104 PHE A CA 1
ATOM 835 C C . PHE A 1 104 ? -2.299 9.686 -5.937 1.00 92.94 104 PHE A C 1
ATOM 837 O O . PHE A 1 104 ? -1.642 9.665 -6.978 1.00 92.94 104 PHE A O 1
ATOM 844 N N . SER A 1 105 ? -2.074 8.827 -4.943 1.00 93.88 105 SER A N 1
ATOM 845 C CA . SER A 1 105 ? -0.997 7.840 -4.973 1.00 93.88 105 SER A CA 1
ATOM 846 C C . SER A 1 105 ? -1.218 6.718 -5.991 1.00 93.88 105 SER A C 1
ATOM 848 O O . SER A 1 105 ? -0.263 6.236 -6.590 1.00 93.88 105 SER A O 1
ATOM 850 N N . GLY A 1 106 ? -2.463 6.314 -6.230 1.00 92.38 106 GLY A N 1
ATOM 851 C CA . GLY A 1 106 ? -2.857 5.301 -7.197 1.00 92.38 106 GLY A CA 1
ATOM 852 C C . GLY A 1 106 ? -2.672 5.786 -8.629 1.00 92.38 106 GLY A C 1
ATOM 853 O O . GLY A 1 106 ? -2.066 5.084 -9.437 1.00 92.38 106 GLY A O 1
ATOM 854 N N . ILE A 1 107 ? -3.088 7.019 -8.922 1.00 93.50 107 ILE A N 1
ATOM 855 C CA . ILE A 1 107 ? -2.867 7.662 -10.223 1.00 93.50 107 ILE A CA 1
ATOM 856 C C . ILE A 1 107 ? -1.371 7.862 -10.455 1.00 93.50 107 ILE A C 1
ATOM 858 O O . ILE A 1 107 ? -0.859 7.535 -11.530 1.00 93.50 107 ILE A O 1
ATOM 862 N N . LEU A 1 108 ? -0.653 8.341 -9.434 1.00 94.94 108 LEU A N 1
ATOM 863 C CA . LEU A 1 108 ? 0.796 8.495 -9.486 1.00 94.94 108 LEU A CA 1
ATOM 864 C C . LEU A 1 108 ? 1.493 7.151 -9.736 1.00 94.94 108 LEU A C 1
ATOM 866 O O . LEU A 1 108 ? 2.418 7.088 -10.543 1.00 94.94 108 LEU A O 1
ATOM 870 N N . PHE A 1 109 ? 1.032 6.074 -9.101 1.00 95.69 109 PHE A N 1
ATOM 871 C CA . PHE A 1 109 ? 1.529 4.723 -9.334 1.00 95.69 109 PHE A CA 1
ATOM 872 C C . PHE A 1 109 ? 1.267 4.275 -10.772 1.00 95.69 109 PHE A C 1
ATOM 874 O O . PHE A 1 109 ? 2.216 3.961 -11.482 1.00 95.69 109 PHE A O 1
ATOM 881 N N . LEU A 1 110 ? 0.021 4.303 -11.249 1.00 95.12 110 LEU A N 1
ATOM 882 C CA . LEU A 1 110 ? -0.327 3.821 -12.588 1.00 95.12 110 LEU A CA 1
ATOM 883 C C . LEU A 1 110 ? 0.389 4.590 -13.696 1.00 95.12 110 LEU A C 1
ATOM 885 O O . LEU A 1 110 ? 1.057 3.988 -14.545 1.00 95.12 110 LEU A O 1
ATOM 889 N N . VAL A 1 111 ? 0.235 5.915 -13.688 1.00 95.25 111 VAL A N 1
ATOM 890 C CA . VAL A 1 111 ? 0.725 6.781 -14.761 1.00 95.25 111 VAL A CA 1
ATOM 891 C C . VAL A 1 111 ? 2.225 6.993 -14.624 1.00 95.25 111 VAL A C 1
ATOM 893 O O . VAL A 1 111 ? 2.940 6.935 -15.622 1.00 95.25 111 VAL A O 1
ATOM 896 N N . GLY A 1 112 ? 2.728 7.176 -13.402 1.00 95.75 112 GLY A N 1
ATOM 897 C CA . GLY A 1 112 ? 4.155 7.354 -13.147 1.00 95.75 112 GLY A CA 1
ATOM 898 C C . GLY A 1 112 ? 4.970 6.104 -13.472 1.00 95.75 112 GLY A C 1
ATOM 899 O O . GLY A 1 112 ? 6.012 6.220 -14.118 1.00 95.75 112 GLY A O 1
ATOM 900 N N . CYS A 1 113 ? 4.476 4.904 -13.134 1.00 97.19 113 CYS A N 1
ATOM 901 C CA . CYS A 1 113 ? 5.140 3.653 -13.512 1.00 97.19 113 CYS A CA 1
ATOM 902 C C . CYS A 1 113 ? 5.218 3.494 -15.035 1.00 97.19 113 CYS A C 1
ATOM 904 O O . CYS A 1 113 ? 6.290 3.196 -15.563 1.00 97.19 113 CYS A O 1
ATOM 906 N N . PHE A 1 114 ? 4.110 3.739 -15.746 1.00 96.50 114 PHE A N 1
ATOM 907 C CA . PHE A 1 114 ? 4.081 3.666 -17.209 1.00 96.50 114 PHE A CA 1
ATOM 908 C C . PHE A 1 114 ? 5.023 4.694 -17.840 1.00 96.50 114 PHE A C 1
ATOM 910 O O . PHE A 1 114 ? 5.843 4.356 -18.694 1.00 96.50 114 PHE A O 1
ATOM 917 N N . PHE A 1 115 ? 4.937 5.947 -17.386 1.00 96.06 115 PHE A N 1
ATOM 918 C CA . PHE A 1 115 ? 5.755 7.044 -17.885 1.00 96.06 115 PHE A CA 1
ATOM 919 C C . PHE A 1 115 ? 7.245 6.782 -17.669 1.00 96.06 115 PHE A C 1
ATOM 921 O O . PHE A 1 115 ? 8.034 6.963 -18.594 1.00 96.06 115 PHE A O 1
ATOM 928 N N . SER A 1 116 ? 7.632 6.307 -16.484 1.00 97.38 116 SER A N 1
ATOM 929 C CA . SER A 1 116 ? 9.028 6.014 -16.171 1.00 97.38 116 SER A CA 1
ATOM 930 C C . SER A 1 116 ? 9.584 4.874 -17.029 1.00 97.38 116 SER A C 1
ATOM 932 O O . SER A 1 116 ? 10.653 5.000 -17.632 1.00 97.38 116 SER A O 1
ATOM 934 N N . LEU A 1 117 ? 8.812 3.794 -17.178 1.00 97.38 117 LEU A N 1
ATOM 935 C CA . LEU A 1 117 ? 9.157 2.657 -18.031 1.00 97.38 117 LEU A CA 1
ATOM 936 C C . LEU A 1 117 ? 9.304 3.087 -19.508 1.00 97.38 117 LEU A C 1
ATOM 938 O O . LEU A 1 117 ? 10.299 2.764 -20.160 1.00 97.38 117 LEU A O 1
ATOM 942 N N . ALA A 1 118 ? 8.363 3.883 -20.028 1.00 96.38 118 ALA A N 1
ATOM 943 C CA . ALA A 1 118 ? 8.407 4.425 -21.389 1.00 96.38 118 ALA A CA 1
ATOM 944 C C . ALA A 1 118 ? 9.570 5.417 -21.596 1.00 96.38 118 ALA A C 1
ATOM 946 O O . ALA A 1 118 ? 10.214 5.438 -22.655 1.00 96.38 118 ALA A O 1
ATOM 947 N N . ALA A 1 119 ? 9.883 6.227 -20.582 1.00 95.75 119 ALA A N 1
ATOM 948 C CA . ALA A 1 119 ? 11.026 7.130 -20.596 1.00 95.75 119 ALA A CA 1
ATOM 949 C C . ALA A 1 119 ? 12.346 6.352 -20.661 1.00 95.75 119 ALA A C 1
ATOM 951 O O . ALA A 1 119 ? 13.220 6.743 -21.433 1.00 95.75 119 ALA A O 1
ATOM 952 N N . GLY A 1 120 ? 12.469 5.238 -19.936 1.00 95.94 120 GLY A N 1
ATOM 953 C CA . GLY A 1 120 ? 13.607 4.320 -20.025 1.00 95.94 120 GLY A CA 1
ATOM 954 C C . GLY A 1 120 ? 13.742 3.683 -21.408 1.00 95.94 120 GLY A C 1
ATOM 955 O O . GLY A 1 120 ? 14.792 3.755 -22.048 1.00 95.94 120 GLY A O 1
ATOM 956 N N . PHE A 1 121 ? 12.638 3.134 -21.916 1.00 95.69 121 PHE A N 1
ATOM 957 C CA . PHE A 1 121 ? 12.557 2.487 -23.228 1.00 95.69 121 PHE A CA 1
ATOM 958 C C . PHE A 1 121 ? 13.011 3.392 -24.376 1.00 95.69 121 PHE A C 1
ATOM 960 O O . PHE A 1 121 ? 13.775 2.986 -25.256 1.00 95.69 121 PHE A O 1
ATOM 967 N N . THR A 1 122 ? 12.587 4.654 -24.354 1.00 93.56 122 THR A N 1
ATOM 968 C CA . THR A 1 122 ? 12.916 5.610 -25.417 1.00 93.56 122 THR A CA 1
ATOM 969 C C . THR A 1 122 ? 14.348 6.154 -25.345 1.00 93.56 122 THR A C 1
ATOM 971 O O . THR A 1 122 ? 14.790 6.749 -26.329 1.00 93.56 122 THR A O 1
ATOM 974 N N . VAL A 1 123 ? 15.093 5.953 -24.245 1.00 91.19 123 VAL A N 1
ATOM 975 C CA . VAL A 1 123 ? 16.518 6.346 -24.150 1.00 91.19 123 VAL A CA 1
ATOM 976 C C . VAL A 1 123 ? 17.362 5.554 -25.139 1.00 91.19 123 VAL A C 1
ATOM 978 O O . VAL A 1 123 ? 18.159 6.125 -25.875 1.00 91.19 123 VAL A O 1
ATOM 981 N N . VAL A 1 124 ? 17.170 4.235 -25.176 1.00 85.38 124 VAL A N 1
ATOM 982 C CA . VAL A 1 124 ? 18.019 3.335 -25.968 1.00 85.38 124 VAL A CA 1
ATOM 983 C C . VAL A 1 124 ? 17.677 3.401 -27.458 1.00 85.38 124 VAL A C 1
ATOM 985 O O . VAL A 1 124 ? 18.555 3.213 -28.297 1.00 85.38 124 VAL A O 1
ATOM 988 N N . ARG A 1 125 ? 16.418 3.707 -27.801 1.00 80.88 125 ARG A N 1
ATOM 989 C CA . ARG A 1 125 ? 15.943 3.709 -29.193 1.00 80.88 125 ARG A CA 1
ATOM 990 C C . ARG A 1 125 ? 16.216 4.974 -29.990 1.00 80.88 125 ARG A C 1
ATOM 992 O O . ARG A 1 125 ? 16.404 4.866 -31.191 1.00 80.88 125 ARG A O 1
ATOM 999 N N . LYS A 1 126 ? 16.289 6.158 -29.376 1.00 74.50 126 LYS A N 1
ATOM 1000 C CA . LYS A 1 126 ? 16.581 7.412 -30.107 1.00 74.50 126 LYS A CA 1
ATOM 1001 C C . LYS A 1 126 ? 18.065 7.561 -30.491 1.00 74.50 126 LYS A C 1
ATOM 1003 O O . LYS A 1 126 ? 18.579 8.670 -30.594 1.00 74.50 126 LYS A O 1
ATOM 1008 N N . ARG A 1 127 ? 18.779 6.449 -30.666 1.00 61.81 127 ARG A N 1
ATOM 1009 C CA . ARG A 1 127 ? 20.231 6.430 -30.843 1.00 61.81 127 ARG A CA 1
ATOM 1010 C C . ARG A 1 127 ? 20.671 6.891 -32.229 1.00 61.81 127 ARG A C 1
ATOM 1012 O O . ARG A 1 127 ? 21.748 7.463 -32.327 1.00 61.81 127 ARG A O 1
ATOM 1019 N N . ASP A 1 128 ? 19.841 6.730 -33.252 1.00 57.09 128 ASP A N 1
ATOM 1020 C CA . ASP A 1 128 ? 20.178 7.183 -34.609 1.00 57.09 128 ASP A CA 1
ATOM 1021 C C . ASP A 1 128 ? 20.211 8.718 -34.698 1.00 57.09 128 ASP A C 1
ATOM 1023 O O . ASP A 1 128 ? 21.085 9.288 -35.342 1.00 57.09 128 ASP A O 1
ATOM 1027 N N . PHE A 1 129 ? 19.383 9.400 -33.895 1.00 53.97 129 PHE A N 1
ATOM 1028 C CA . PHE A 1 129 ? 19.478 10.850 -33.689 1.00 53.97 129 PHE A CA 1
ATOM 1029 C C . PHE A 1 129 ? 20.781 11.261 -32.977 1.00 53.97 129 PHE A C 1
ATOM 1031 O O . PHE A 1 129 ? 21.375 12.286 -33.297 1.00 53.97 129 PHE A O 1
ATOM 1038 N N . LEU A 1 130 ? 21.263 10.447 -32.027 1.00 54.56 130 LEU A N 1
ATOM 1039 C CA . LEU A 1 130 ? 22.544 10.692 -31.353 1.00 54.56 130 LEU A CA 1
ATOM 1040 C C . LEU A 1 130 ? 23.739 10.429 -32.283 1.00 54.56 130 LEU A C 1
ATOM 1042 O O . LEU A 1 130 ? 24.686 11.206 -32.254 1.00 54.56 130 LEU A O 1
ATOM 1046 N N . LYS A 1 131 ? 23.689 9.398 -33.141 1.00 60.09 131 LYS A N 1
ATOM 1047 C CA . LYS A 1 131 ? 24.716 9.145 -34.171 1.00 60.09 131 LYS A CA 1
ATOM 1048 C C . LYS A 1 131 ? 24.842 10.336 -35.131 1.00 60.09 131 LYS A C 1
ATOM 1050 O O . LYS A 1 131 ? 25.957 10.739 -35.437 1.00 60.09 131 LYS A O 1
ATOM 1055 N N . PHE A 1 132 ? 23.718 10.943 -35.517 1.00 52.47 132 PHE A N 1
ATOM 1056 C CA . PHE A 1 132 ? 23.680 12.101 -36.416 1.00 52.47 132 PHE A CA 1
ATOM 1057 C C . PHE A 1 132 ? 24.296 13.382 -35.818 1.00 52.47 132 PHE A C 1
ATOM 1059 O O . PHE A 1 132 ? 24.843 14.207 -36.544 1.00 52.47 132 PHE A O 1
ATOM 1066 N N . HIS A 1 133 ? 24.241 13.564 -34.495 1.00 50.72 133 HIS A N 1
ATOM 1067 C CA . HIS A 1 133 ? 24.758 14.770 -33.832 1.00 50.72 133 HIS A CA 1
ATOM 1068 C C . HIS A 1 133 ? 26.214 14.681 -33.355 1.00 50.72 133 HIS A C 1
ATOM 1070 O O . HIS A 1 133 ? 26.776 15.698 -32.951 1.00 50.72 133 HIS A O 1
ATOM 1076 N N . CYS A 1 134 ? 26.852 13.510 -33.404 1.00 45.72 134 CYS A N 1
ATOM 1077 C CA . CYS A 1 134 ? 28.166 13.318 -32.787 1.00 45.72 134 CYS A CA 1
ATOM 1078 C C . CYS A 1 134 ? 29.283 13.178 -33.817 1.00 45.72 134 CYS A C 1
ATOM 1080 O O . CYS A 1 134 ? 29.745 12.077 -34.105 1.00 45.72 134 CYS A O 1
ATOM 1082 N N . GLY A 1 135 ? 29.810 14.311 -34.280 1.00 49.75 135 GLY A N 1
ATOM 1083 C CA . GLY A 1 135 ? 31.224 14.366 -34.636 1.00 49.75 135 GLY A CA 1
ATOM 1084 C C . GLY A 1 135 ? 32.061 14.172 -33.365 1.00 49.75 135 GLY A C 1
ATOM 1085 O O . GLY A 1 135 ? 32.044 15.027 -32.486 1.00 49.75 135 GLY A O 1
ATOM 1086 N N . PHE A 1 136 ? 32.745 13.032 -33.247 1.00 47.78 136 PHE A N 1
ATOM 1087 C CA . PHE A 1 136 ? 33.838 12.706 -32.308 1.00 47.78 136 PHE A CA 1
ATOM 1088 C C . PHE A 1 136 ? 33.652 12.845 -30.782 1.00 47.78 136 PHE A C 1
ATOM 1090 O O . PHE A 1 136 ? 34.457 12.276 -30.042 1.00 47.78 136 PHE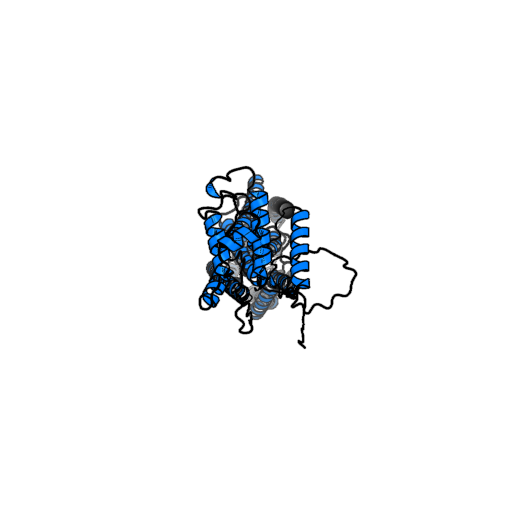 A O 1
ATOM 1097 N N . HIS A 1 137 ? 32.626 13.511 -30.247 1.00 53.06 137 HIS A N 1
ATOM 1098 C CA . HIS A 1 137 ? 32.394 13.469 -28.801 1.00 53.06 137 HIS A CA 1
ATOM 1099 C C . HIS A 1 137 ? 31.989 12.062 -28.358 1.00 53.06 137 HIS A C 1
ATOM 1101 O O . HIS A 1 137 ? 31.136 11.421 -28.970 1.00 53.06 137 HIS A O 1
ATOM 1107 N N . SER A 1 138 ? 32.635 11.566 -27.293 1.00 71.94 138 SER A N 1
ATOM 1108 C CA . SER A 1 138 ? 32.508 10.178 -26.855 1.00 71.94 138 SER A CA 1
ATOM 1109 C C . SER A 1 138 ? 31.035 9.836 -26.624 1.00 71.94 138 SER A C 1
ATOM 1111 O O . SER A 1 138 ? 30.443 10.291 -25.646 1.00 71.94 138 SER A O 1
ATOM 1113 N N . HIS A 1 139 ? 30.456 9.017 -27.501 1.00 73.12 139 HIS A N 1
ATOM 1114 C CA . HIS A 1 139 ? 29.060 8.553 -27.469 1.00 73.12 139 HIS A CA 1
ATOM 1115 C C . HIS A 1 139 ? 28.592 8.115 -26.065 1.00 73.12 139 HIS A C 1
ATOM 1117 O O . HIS A 1 139 ? 27.444 8.320 -25.676 1.00 73.12 139 HIS A O 1
ATOM 1123 N N . LYS A 1 140 ? 29.525 7.590 -25.257 1.00 79.31 140 LYS A N 1
ATOM 1124 C CA . LYS A 1 140 ? 29.327 7.243 -23.842 1.00 79.31 140 LYS A CA 1
ATOM 1125 C C . LYS A 1 140 ? 28.840 8.422 -22.988 1.00 79.31 140 LYS A C 1
ATOM 1127 O O . LYS A 1 140 ? 27.893 8.243 -22.233 1.00 79.31 140 LYS A O 1
ATOM 1132 N N . ARG A 1 141 ? 29.456 9.602 -23.118 1.00 84.19 141 ARG A N 1
ATOM 1133 C CA . ARG A 1 141 ? 29.135 10.799 -22.323 1.00 84.19 141 ARG A CA 1
ATOM 1134 C C . ARG A 1 141 ? 27.741 11.331 -22.647 1.00 84.19 141 ARG A C 1
ATOM 1136 O O . ARG A 1 141 ? 26.947 11.563 -21.748 1.00 84.19 141 ARG A O 1
ATOM 1143 N N . LEU A 1 142 ? 27.402 11.432 -23.931 1.00 82.94 142 LEU A N 1
ATOM 1144 C CA . LEU A 1 142 ? 26.071 11.892 -24.339 1.00 82.94 142 LEU A CA 1
ATOM 1145 C C . LEU A 1 142 ? 24.969 10.914 -23.926 1.00 82.94 142 LEU A C 1
ATOM 1147 O O . LEU A 1 142 ? 23.883 11.334 -23.528 1.00 82.94 142 LEU A O 1
ATOM 1151 N N . PHE A 1 143 ? 25.254 9.610 -23.955 1.00 83.75 143 PHE A N 1
ATOM 1152 C CA . PHE A 1 143 ? 24.332 8.605 -23.439 1.00 83.75 143 PHE A CA 1
ATOM 1153 C C . PHE A 1 143 ? 24.124 8.733 -21.921 1.00 83.75 143 PHE A C 1
ATOM 1155 O O . PHE A 1 143 ? 22.980 8.700 -21.466 1.00 83.75 143 PHE A O 1
ATOM 1162 N N . THR A 1 144 ? 25.192 8.927 -21.136 1.00 87.44 144 THR A N 1
ATOM 1163 C CA . THR A 1 144 ? 25.074 9.144 -19.683 1.00 87.44 144 THR A CA 1
ATOM 1164 C C . THR A 1 144 ? 24.349 10.442 -19.351 1.00 87.44 144 THR A C 1
ATOM 1166 O O . THR A 1 144 ? 23.470 10.435 -18.491 1.00 87.44 144 THR A O 1
ATOM 1169 N N . ASP A 1 145 ? 24.637 11.526 -20.072 1.00 89.56 145 ASP A N 1
ATOM 1170 C CA . ASP A 1 145 ? 23.998 12.827 -19.864 1.00 89.56 145 ASP A CA 1
ATOM 1171 C C . ASP A 1 145 ? 22.494 12.747 -20.168 1.00 89.56 145 ASP A C 1
ATOM 1173 O O . ASP A 1 145 ? 21.676 13.255 -19.401 1.00 89.56 145 ASP A O 1
ATOM 1177 N N . LEU A 1 146 ? 22.100 12.021 -21.224 1.00 89.69 146 LEU A N 1
ATOM 1178 C CA . LEU A 1 146 ? 20.691 11.779 -21.548 1.00 89.69 146 LEU A CA 1
ATOM 1179 C C . LEU A 1 146 ? 19.967 10.972 -20.459 1.00 89.69 146 LEU A C 1
ATOM 1181 O O . LEU A 1 146 ? 18.806 11.259 -20.153 1.00 89.69 146 LEU A O 1
ATOM 1185 N N . ILE A 1 147 ? 20.625 9.960 -19.882 1.00 92.19 147 ILE A N 1
ATOM 1186 C CA . ILE A 1 147 ? 20.074 9.175 -18.767 1.00 92.19 147 ILE A CA 1
ATOM 1187 C C . ILE A 1 147 ? 19.852 10.075 -17.552 1.00 92.19 147 ILE A C 1
ATOM 1189 O O . ILE A 1 147 ? 18.743 10.114 -17.018 1.00 92.19 147 ILE A O 1
ATOM 1193 N N . ILE A 1 148 ? 20.882 10.824 -17.150 1.00 94.12 148 ILE A N 1
ATOM 1194 C CA . ILE A 1 148 ? 20.831 11.724 -15.994 1.00 94.12 148 ILE A CA 1
ATOM 1195 C C . ILE A 1 148 ? 19.739 12.778 -16.197 1.00 94.12 148 ILE A C 1
ATOM 1197 O O . ILE A 1 148 ? 18.889 12.950 -15.324 1.00 94.12 148 ILE A O 1
ATOM 1201 N N . ALA A 1 149 ? 19.689 13.417 -17.370 1.00 94.19 149 ALA A N 1
ATOM 1202 C CA . ALA A 1 149 ? 18.681 14.423 -17.692 1.00 94.19 149 ALA A CA 1
ATOM 1203 C C . ALA A 1 149 ? 17.252 13.873 -17.574 1.00 94.19 149 ALA A C 1
ATOM 1205 O O . ALA A 1 149 ? 16.373 14.542 -17.032 1.00 94.19 149 ALA A O 1
ATOM 1206 N N . ARG A 1 150 ? 17.004 12.636 -18.025 1.00 94.19 150 ARG A N 1
ATOM 1207 C CA . ARG A 1 150 ? 15.677 12.009 -17.919 1.00 94.19 150 ARG A CA 1
ATOM 1208 C C . ARG A 1 150 ? 15.315 11.617 -16.495 1.00 94.19 150 ARG A C 1
ATOM 1210 O O . ARG A 1 150 ? 14.165 11.807 -16.109 1.00 94.19 150 ARG A O 1
ATOM 1217 N N . ILE A 1 151 ? 16.269 11.119 -15.712 1.00 95.25 151 ILE A N 1
ATOM 1218 C CA . ILE A 1 151 ? 16.050 10.830 -14.289 1.00 95.25 151 ILE A CA 1
ATOM 1219 C C . ILE A 1 151 ? 15.711 12.125 -13.543 1.00 95.25 151 ILE A C 1
ATOM 1221 O O . ILE A 1 151 ? 14.734 12.157 -12.793 1.00 95.25 151 ILE A O 1
ATOM 1225 N N . ILE A 1 152 ? 16.462 13.206 -13.781 1.00 96.50 152 ILE A N 1
ATOM 1226 C CA . ILE A 1 152 ? 16.176 14.526 -13.203 1.00 96.50 152 ILE A CA 1
ATOM 1227 C C . ILE A 1 152 ? 14.784 14.993 -13.632 1.00 96.50 152 ILE A C 1
ATOM 1229 O O . ILE A 1 152 ? 14.001 15.406 -12.785 1.00 96.50 152 ILE A O 1
ATOM 1233 N N . PHE A 1 153 ? 14.437 14.866 -14.914 1.00 95.50 153 PHE A N 1
ATOM 1234 C CA . PHE A 1 153 ? 13.136 15.281 -15.437 1.00 95.50 153 PHE A CA 1
ATOM 1235 C C . PHE A 1 153 ? 11.958 14.521 -14.807 1.00 95.50 153 PHE A C 1
ATOM 1237 O O . PHE A 1 153 ? 10.975 15.144 -14.408 1.00 95.50 153 PHE A O 1
ATOM 1244 N N . ILE A 1 154 ? 12.057 13.194 -14.662 1.00 95.38 154 ILE A N 1
ATOM 1245 C CA . ILE A 1 154 ? 11.029 12.371 -13.999 1.00 95.38 154 ILE A CA 1
ATOM 1246 C C . ILE A 1 154 ? 10.846 12.815 -12.540 1.00 95.38 154 ILE A C 1
ATOM 1248 O O . ILE A 1 154 ? 9.716 12.984 -12.080 1.00 95.38 154 ILE A O 1
ATOM 1252 N N . ASN A 1 155 ? 11.948 13.051 -11.824 1.00 95.62 155 ASN A N 1
ATOM 1253 C CA . ASN A 1 155 ? 11.906 13.501 -10.433 1.00 95.62 155 ASN A CA 1
ATOM 1254 C C . ASN A 1 155 ? 11.402 14.940 -10.285 1.00 95.62 155 ASN A C 1
ATOM 1256 O O . ASN A 1 155 ? 10.679 15.228 -9.337 1.00 95.62 155 ASN A O 1
ATOM 1260 N N . LEU A 1 156 ? 11.729 15.827 -11.226 1.00 95.75 156 LEU A N 1
ATOM 1261 C CA . LEU A 1 156 ? 11.219 17.197 -11.270 1.00 95.75 156 LEU A CA 1
ATOM 1262 C C . LEU A 1 156 ? 9.698 17.203 -11.468 1.00 95.75 156 LEU A C 1
ATOM 1264 O O . LEU A 1 156 ? 8.995 17.917 -10.761 1.00 95.75 156 LEU A O 1
ATOM 1268 N N . ILE A 1 157 ? 9.187 16.373 -12.385 1.00 94.94 157 ILE A N 1
ATOM 1269 C CA . ILE A 1 157 ? 7.746 16.180 -12.598 1.00 94.94 157 ILE A CA 1
ATOM 1270 C C . ILE A 1 157 ? 7.075 15.701 -11.309 1.00 94.94 157 ILE A C 1
ATOM 1272 O O . ILE A 1 157 ? 6.091 16.301 -10.878 1.00 94.94 157 ILE A O 1
ATOM 1276 N N . LEU A 1 158 ? 7.609 14.649 -10.682 1.00 95.31 158 LEU A N 1
ATOM 1277 C CA . LEU A 1 158 ? 7.091 14.139 -9.413 1.00 95.31 158 LEU A CA 1
ATOM 1278 C C . LEU A 1 158 ? 7.103 15.230 -8.330 1.00 95.31 158 LEU A C 1
ATOM 1280 O O . LEU A 1 158 ? 6.092 15.447 -7.666 1.00 95.31 158 LEU A O 1
ATOM 1284 N N . GLY A 1 159 ? 8.224 15.938 -8.180 1.00 95.25 159 GLY A N 1
ATOM 1285 C CA . GLY A 1 159 ? 8.384 17.020 -7.213 1.00 95.25 159 GLY A CA 1
ATOM 1286 C C . GLY A 1 159 ? 7.387 18.155 -7.433 1.00 95.25 159 GLY A C 1
ATOM 1287 O O . GLY A 1 159 ? 6.788 18.624 -6.471 1.00 95.25 159 GLY A O 1
ATOM 1288 N N . LEU A 1 160 ? 7.143 18.546 -8.687 1.00 95.56 160 LEU A N 1
ATOM 1289 C CA . LEU A 1 160 ? 6.168 19.579 -9.036 1.00 95.56 160 LEU A CA 1
ATOM 1290 C C . LEU A 1 160 ? 4.732 19.140 -8.715 1.00 95.56 160 LEU A C 1
ATOM 1292 O O . LEU A 1 160 ? 3.987 19.908 -8.114 1.00 95.56 160 LEU A O 1
ATOM 1296 N N . LEU A 1 161 ? 4.352 17.903 -9.056 1.00 95.00 161 LEU A N 1
ATOM 1297 C CA . LEU A 1 161 ? 3.032 17.351 -8.719 1.00 95.00 161 LEU A CA 1
ATOM 1298 C C . LEU A 1 161 ? 2.797 17.330 -7.206 1.00 95.00 161 LEU A C 1
ATOM 1300 O O . LEU A 1 161 ? 1.726 17.715 -6.731 1.00 95.00 161 LEU A O 1
ATOM 1304 N N . VAL A 1 162 ? 3.809 16.914 -6.444 1.00 94.00 162 VAL A N 1
ATOM 1305 C CA . VAL A 1 162 ? 3.737 16.889 -4.983 1.00 94.00 162 VAL A CA 1
ATOM 1306 C C . VAL A 1 162 ? 3.680 18.303 -4.410 1.00 94.00 162 VAL A C 1
ATOM 1308 O O . VAL A 1 162 ? 2.849 18.561 -3.544 1.00 94.00 162 VAL A O 1
ATOM 1311 N N . LEU A 1 163 ? 4.502 19.228 -4.907 1.00 95.06 163 LEU A N 1
ATOM 1312 C CA . LEU A 1 163 ? 4.510 20.620 -4.459 1.00 95.06 163 LEU A CA 1
ATOM 1313 C C . LEU A 1 163 ? 3.148 21.288 -4.677 1.00 95.06 163 LEU A C 1
ATOM 1315 O O . LEU A 1 163 ? 2.630 21.915 -3.759 1.00 95.06 163 LEU A O 1
ATOM 1319 N N . LEU A 1 164 ? 2.542 21.113 -5.855 1.00 95.31 164 LEU A N 1
ATOM 1320 C CA . LEU A 1 164 ? 1.211 21.652 -6.154 1.00 95.31 164 LEU A CA 1
ATOM 1321 C C . LEU A 1 164 ? 0.146 21.074 -5.213 1.00 95.31 164 LEU A C 1
ATOM 1323 O O . LEU A 1 164 ? -0.662 21.817 -4.659 1.00 95.31 164 LEU A O 1
ATOM 1327 N N . SER A 1 165 ? 0.192 19.764 -4.972 1.00 94.19 165 SER A N 1
ATOM 1328 C CA . SER A 1 165 ? -0.744 19.084 -4.069 1.00 94.19 165 SER A CA 1
ATOM 1329 C C . SER A 1 165 ? -0.558 19.512 -2.602 1.00 94.19 165 SER A C 1
ATOM 1331 O O . SER A 1 165 ? -1.521 19.627 -1.842 1.00 94.19 165 SER A O 1
ATOM 1333 N N . PHE A 1 166 ? 0.684 19.800 -2.206 1.00 93.88 166 PHE A N 1
ATOM 1334 C CA . PHE A 1 166 ? 1.043 20.316 -0.887 1.00 93.88 166 PHE A CA 1
ATOM 1335 C C . PHE A 1 166 ? 0.561 21.758 -0.687 1.00 93.88 166 PHE A C 1
ATOM 1337 O O . PHE A 1 166 ? -0.048 22.057 0.338 1.00 93.88 166 PHE A O 1
ATOM 1344 N N . ILE A 1 167 ? 0.764 22.633 -1.680 1.00 95.50 167 ILE A N 1
ATOM 1345 C CA . ILE A 1 167 ? 0.238 24.007 -1.673 1.00 95.50 167 ILE A CA 1
ATOM 1346 C C . ILE A 1 167 ? -1.287 23.980 -1.532 1.00 95.50 167 ILE A C 1
ATOM 1348 O O . ILE A 1 167 ? -1.827 24.667 -0.668 1.00 95.50 167 ILE A O 1
ATOM 1352 N N . LEU A 1 168 ? -1.971 23.136 -2.313 1.00 96.00 168 LEU A N 1
ATOM 1353 C CA . LEU A 1 168 ? -3.427 22.998 -2.249 1.00 96.00 168 LEU A CA 1
ATOM 1354 C C . LEU A 1 168 ? -3.907 22.569 -0.855 1.00 96.00 168 LEU A C 1
ATOM 1356 O O . LEU A 1 168 ? -4.887 23.101 -0.338 1.00 96.00 168 LEU A O 1
ATOM 1360 N N . SER A 1 169 ? -3.178 21.660 -0.210 1.00 95.00 169 SER A N 1
ATOM 1361 C CA . SER A 1 169 ? -3.485 21.206 1.150 1.00 95.00 169 SER A CA 1
ATOM 1362 C C . SER A 1 169 ? -3.255 22.296 2.203 1.00 95.00 169 SER A C 1
ATOM 1364 O O . SER A 1 169 ? -4.069 22.445 3.114 1.00 95.00 169 SER A O 1
ATOM 1366 N N . ILE A 1 170 ? -2.189 23.095 2.068 1.00 95.50 170 ILE A N 1
ATOM 1367 C CA . ILE A 1 170 ? -1.912 24.235 2.958 1.00 95.50 170 ILE A CA 1
ATOM 1368 C C . ILE A 1 170 ? -2.995 25.304 2.839 1.00 95.50 170 ILE A C 1
ATOM 1370 O O . ILE A 1 170 ? -3.431 25.824 3.865 1.00 95.50 170 ILE A O 1
ATOM 1374 N N . ILE A 1 171 ? -3.446 25.613 1.618 1.00 97.19 171 ILE A N 1
ATOM 1375 C CA . ILE A 1 171 ? -4.532 26.578 1.377 1.00 97.19 171 ILE A CA 1
ATOM 1376 C C . ILE A 1 171 ? -5.797 26.168 2.146 1.00 97.19 171 ILE A C 1
ATOM 1378 O O . ILE A 1 171 ? -6.473 27.016 2.721 1.00 97.19 171 ILE A O 1
ATOM 1382 N N . HIS A 1 172 ? -6.060 24.864 2.241 1.00 96.19 172 HIS A N 1
ATOM 1383 C CA . HIS A 1 172 ? -7.179 24.298 2.996 1.00 96.19 172 HIS A CA 1
ATOM 1384 C C . HIS A 1 172 ? -6.891 24.065 4.491 1.00 96.19 172 HIS A C 1
ATOM 1386 O O . HIS A 1 172 ? -7.705 23.466 5.191 1.00 96.19 172 HIS A O 1
ATOM 1392 N N . GLY A 1 173 ? -5.744 24.521 5.007 1.00 95.12 173 GLY A N 1
ATOM 1393 C CA . GLY A 1 173 ? -5.378 24.405 6.422 1.00 95.12 173 GLY A CA 1
ATOM 1394 C C . GLY A 1 173 ? -4.967 22.997 6.869 1.00 95.12 173 GLY A C 1
ATOM 1395 O O . GLY A 1 173 ? -4.859 22.740 8.072 1.00 95.12 173 GLY A O 1
ATOM 1396 N N . ILE A 1 174 ? -4.710 22.075 5.937 1.00 93.69 174 ILE A N 1
ATOM 1397 C CA . ILE A 1 174 ? -4.332 20.694 6.247 1.00 93.69 174 ILE A CA 1
ATOM 1398 C C . ILE A 1 174 ? -2.831 20.610 6.537 1.00 93.69 174 ILE A C 1
ATOM 1400 O O . ILE A 1 174 ? -1.982 20.899 5.694 1.00 93.69 174 ILE A O 1
ATOM 1404 N N . ARG A 1 175 ? -2.488 20.167 7.752 1.00 92.44 175 ARG A N 1
ATOM 1405 C CA . ARG A 1 175 ? -1.094 19.973 8.176 1.00 92.44 175 ARG A CA 1
ATOM 1406 C C . ARG A 1 175 ? -0.567 18.623 7.700 1.00 92.44 175 ARG A C 1
ATOM 1408 O O . ARG A 1 175 ? -1.025 17.574 8.151 1.00 92.44 175 ARG A O 1
ATOM 1415 N N . ILE A 1 176 ? 0.445 18.656 6.841 1.00 90.31 176 ILE A N 1
ATOM 1416 C CA . ILE A 1 176 ? 1.122 17.465 6.319 1.00 90.31 176 ILE A CA 1
ATOM 1417 C C . ILE A 1 176 ? 2.384 17.195 7.143 1.00 90.31 176 ILE A C 1
ATOM 1419 O O . ILE A 1 176 ? 3.183 18.092 7.401 1.00 90.31 176 ILE A O 1
ATOM 1423 N N . ASN A 1 177 ? 2.565 15.944 7.566 1.00 90.25 177 ASN A N 1
ATOM 1424 C CA . ASN A 1 177 ? 3.724 15.521 8.351 1.00 90.25 177 ASN A CA 1
ATOM 1425 C C . ASN A 1 177 ? 4.940 15.231 7.447 1.00 90.25 177 ASN A C 1
ATOM 1427 O O . ASN A 1 177 ? 4.782 14.741 6.330 1.00 90.25 177 ASN A O 1
ATOM 1431 N N . ALA A 1 178 ? 6.156 15.430 7.963 1.00 90.38 178 ALA A N 1
ATOM 1432 C CA . ALA A 1 178 ? 7.425 15.129 7.295 1.00 90.38 178 ALA A CA 1
ATOM 1433 C C . ALA A 1 178 ? 7.552 13.667 6.830 1.00 90.38 178 ALA A C 1
ATOM 1435 O O . ALA A 1 178 ? 8.264 13.398 5.866 1.00 90.38 178 ALA A O 1
ATOM 1436 N N . ILE A 1 179 ? 6.823 12.725 7.449 1.00 90.81 179 ILE A N 1
ATOM 1437 C CA . ILE A 1 179 ? 6.759 11.323 6.993 1.00 90.81 179 ILE A CA 1
ATOM 1438 C C . ILE A 1 179 ? 6.333 11.253 5.516 1.00 90.81 179 ILE A C 1
ATOM 1440 O O . ILE A 1 179 ? 6.823 10.397 4.788 1.00 90.81 179 ILE A O 1
ATOM 1444 N N . PHE A 1 180 ? 5.504 12.189 5.035 1.00 91.56 180 PHE A N 1
ATOM 1445 C CA . PHE A 1 180 ? 5.114 12.283 3.626 1.00 91.56 180 PHE A CA 1
ATOM 1446 C C . PHE A 1 180 ? 6.308 12.428 2.666 1.00 91.56 180 PHE A C 1
ATOM 1448 O O . PHE A 1 180 ? 6.268 11.893 1.564 1.00 91.56 180 PHE A O 1
ATOM 1455 N N . LEU A 1 181 ? 7.419 13.042 3.084 1.00 92.88 181 LEU A N 1
ATOM 1456 C CA . LEU A 1 181 ? 8.630 13.124 2.256 1.00 92.88 181 LEU A CA 1
ATOM 1457 C C . LEU A 1 181 ? 9.255 11.743 1.998 1.00 92.88 181 LEU A C 1
ATOM 1459 O O . LEU A 1 181 ? 9.806 11.503 0.924 1.00 92.88 181 LEU A O 1
ATOM 1463 N N . LEU A 1 182 ? 9.120 10.805 2.941 1.00 95.44 182 LEU A N 1
ATOM 1464 C CA . LEU A 1 182 ? 9.592 9.428 2.767 1.00 95.44 182 LEU A CA 1
ATOM 1465 C C . LEU A 1 182 ? 8.780 8.677 1.706 1.00 95.44 182 LEU A C 1
ATOM 1467 O O . LEU A 1 182 ? 9.330 7.836 0.998 1.00 95.44 182 LEU A O 1
ATOM 1471 N N . PHE A 1 183 ? 7.497 9.010 1.545 1.00 95.19 183 PHE A N 1
ATOM 1472 C CA . PHE A 1 183 ? 6.685 8.487 0.447 1.00 95.19 183 PHE A CA 1
ATOM 1473 C C . PHE A 1 183 ? 7.217 8.943 -0.913 1.00 95.19 183 PHE A C 1
ATOM 1475 O O . PHE A 1 183 ? 7.363 8.124 -1.818 1.00 95.19 183 PHE A O 1
ATOM 1482 N N . ILE A 1 184 ? 7.568 10.228 -1.043 1.00 95.81 184 ILE A N 1
ATOM 1483 C CA . ILE A 1 184 ? 8.141 10.791 -2.277 1.00 95.81 184 ILE A CA 1
ATOM 1484 C C . ILE A 1 184 ? 9.460 10.095 -2.617 1.00 95.81 184 ILE A C 1
ATOM 1486 O O . ILE A 1 184 ? 9.688 9.742 -3.772 1.00 95.81 184 ILE A O 1
ATOM 1490 N N . LEU A 1 185 ? 10.307 9.850 -1.613 1.00 96.81 185 LEU A N 1
ATOM 1491 C CA . LEU A 1 185 ? 11.555 9.111 -1.794 1.00 96.81 185 LEU A CA 1
ATOM 1492 C C . LEU A 1 185 ? 11.296 7.704 -2.353 1.00 96.81 185 LEU A C 1
ATOM 1494 O O . LEU A 1 185 ? 11.929 7.303 -3.327 1.00 96.81 185 LEU A O 1
ATOM 1498 N N . VAL A 1 186 ? 10.347 6.961 -1.780 1.00 97.69 186 VAL A N 1
ATOM 1499 C CA . VAL A 1 186 ? 10.015 5.611 -2.262 1.00 97.69 186 VAL A CA 1
ATOM 1500 C C . VAL A 1 186 ? 9.391 5.644 -3.660 1.00 97.69 186 VAL A C 1
ATOM 1502 O O . VAL A 1 186 ? 9.731 4.801 -4.489 1.00 97.69 186 VAL A O 1
ATOM 1505 N N . ALA A 1 187 ? 8.556 6.640 -3.968 1.00 97.50 187 ALA A N 1
ATOM 1506 C CA . ALA A 1 187 ? 8.026 6.860 -5.315 1.00 97.50 187 ALA A CA 1
ATOM 1507 C C . ALA A 1 187 ? 9.148 7.120 -6.337 1.00 97.50 187 ALA A C 1
ATOM 1509 O O . ALA A 1 187 ? 9.177 6.505 -7.402 1.00 97.50 187 ALA A O 1
ATOM 1510 N N . SER A 1 188 ? 10.105 7.983 -5.986 1.00 97.81 188 SER A N 1
ATOM 1511 C CA . SER A 1 188 ? 11.283 8.298 -6.799 1.00 97.81 188 SER A CA 1
ATOM 1512 C C . SER A 1 188 ? 12.133 7.055 -7.082 1.00 97.81 188 SER A C 1
ATOM 1514 O O . SER A 1 188 ? 12.466 6.782 -8.238 1.00 97.81 188 SER A O 1
ATOM 1516 N N . LEU A 1 189 ? 12.417 6.248 -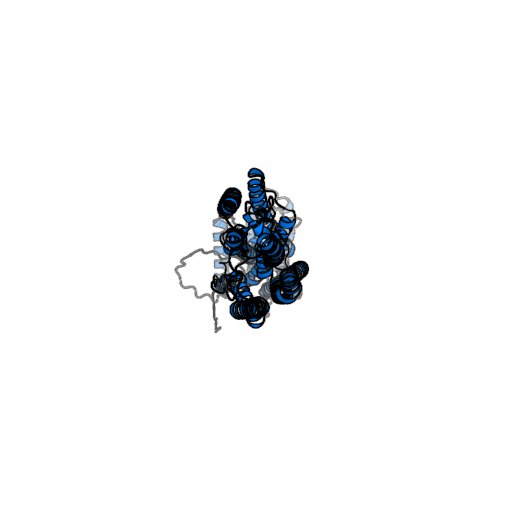6.052 1.00 98.12 189 LEU A N 1
ATOM 1517 C CA . LEU A 1 189 ? 13.162 4.995 -6.197 1.00 98.12 189 LEU A CA 1
ATOM 1518 C C . LEU A 1 189 ? 12.417 3.984 -7.077 1.00 98.12 189 LEU A C 1
ATOM 1520 O O . LEU A 1 189 ? 13.025 3.375 -7.956 1.00 98.12 189 LEU A O 1
ATOM 1524 N N . LEU A 1 190 ? 11.102 3.835 -6.895 1.00 98.19 190 LEU A N 1
ATOM 1525 C CA . LEU A 1 190 ? 10.279 2.973 -7.746 1.00 98.19 190 LEU A CA 1
ATOM 1526 C C . LEU A 1 190 ? 10.336 3.419 -9.214 1.00 98.19 190 LEU A C 1
ATOM 1528 O O . LEU A 1 190 ? 10.503 2.590 -10.112 1.00 98.19 190 LEU A O 1
ATOM 1532 N N . PHE A 1 191 ? 10.215 4.721 -9.471 1.00 98.06 191 PHE A N 1
ATOM 1533 C CA . PHE A 1 191 ? 10.294 5.247 -10.828 1.00 98.06 191 PHE A CA 1
ATOM 1534 C C . PHE A 1 191 ? 11.675 5.018 -11.427 1.00 98.06 191 PHE A C 1
ATOM 1536 O O . PHE A 1 191 ? 11.751 4.551 -12.560 1.00 98.06 191 PHE A O 1
ATOM 1543 N N . LEU A 1 192 ? 12.756 5.239 -10.679 1.00 97.94 192 LEU A N 1
ATOM 1544 C CA . LEU A 1 192 ? 14.109 4.938 -11.145 1.00 97.94 192 LEU A CA 1
ATOM 1545 C C . LEU A 1 192 ? 14.284 3.448 -11.480 1.00 97.94 192 LEU A C 1
ATOM 1547 O O . LEU A 1 192 ? 14.836 3.112 -12.526 1.00 97.94 192 LEU A O 1
ATOM 1551 N N . PHE A 1 193 ? 13.766 2.553 -10.640 1.00 98.19 193 PHE A N 1
ATOM 1552 C CA . PHE A 1 193 ? 13.782 1.113 -10.891 1.00 98.19 193 PHE A CA 1
ATOM 1553 C C . PHE A 1 193 ? 13.076 0.751 -12.210 1.00 98.19 193 PHE A C 1
ATOM 1555 O O . PHE A 1 193 ? 13.655 0.076 -13.064 1.00 98.19 193 PHE A O 1
ATOM 1562 N N . LEU A 1 194 ? 11.859 1.258 -12.428 1.00 98.12 194 LEU A N 1
ATOM 1563 C CA . LEU A 1 194 ? 11.113 1.013 -13.667 1.00 98.12 194 LEU A CA 1
ATOM 1564 C C . LEU A 1 194 ? 11.751 1.684 -14.886 1.00 98.12 194 LEU A C 1
ATOM 1566 O O . LEU A 1 194 ? 11.730 1.113 -15.972 1.00 98.12 194 LEU A O 1
ATOM 1570 N N . PHE A 1 195 ? 12.371 2.850 -14.723 1.00 98.00 195 PHE A N 1
ATOM 1571 C CA . PHE A 1 195 ? 13.138 3.494 -15.787 1.00 98.00 195 PHE A CA 1
ATOM 1572 C C . PHE A 1 195 ? 14.266 2.581 -16.286 1.00 98.00 195 PHE A C 1
ATOM 1574 O O . PHE A 1 195 ? 14.423 2.389 -17.493 1.00 98.00 195 PHE A O 1
ATOM 1581 N N . LEU A 1 196 ? 15.014 1.953 -15.374 1.00 97.50 196 LEU A N 1
ATOM 1582 C CA . LEU A 1 196 ? 16.096 1.036 -15.738 1.00 97.50 196 LEU A CA 1
ATOM 1583 C C . LEU A 1 196 ? 15.579 -0.235 -16.417 1.00 97.50 196 LEU A C 1
ATOM 1585 O O . LEU A 1 196 ? 16.161 -0.672 -17.411 1.00 97.50 196 LEU A O 1
ATOM 1589 N N . ILE A 1 197 ? 14.456 -0.793 -15.955 1.00 97.56 197 ILE A N 1
ATOM 1590 C CA . ILE A 1 197 ? 13.796 -1.899 -16.663 1.00 97.56 197 ILE A CA 1
ATOM 1591 C C . ILE A 1 197 ? 13.399 -1.463 -18.078 1.00 97.56 197 ILE A C 1
ATOM 1593 O O . ILE A 1 197 ? 13.650 -2.184 -19.043 1.00 97.56 197 ILE A O 1
ATOM 1597 N N . GLY A 1 198 ? 12.850 -0.256 -18.224 1.00 97.25 198 GLY A N 1
ATOM 1598 C CA . GLY A 1 198 ? 12.521 0.327 -19.520 1.00 97.25 198 GLY A CA 1
ATOM 1599 C C . GLY A 1 198 ? 13.733 0.375 -20.450 1.00 97.25 198 GLY A C 1
ATOM 1600 O O . GLY A 1 198 ? 13.629 -0.016 -21.611 1.0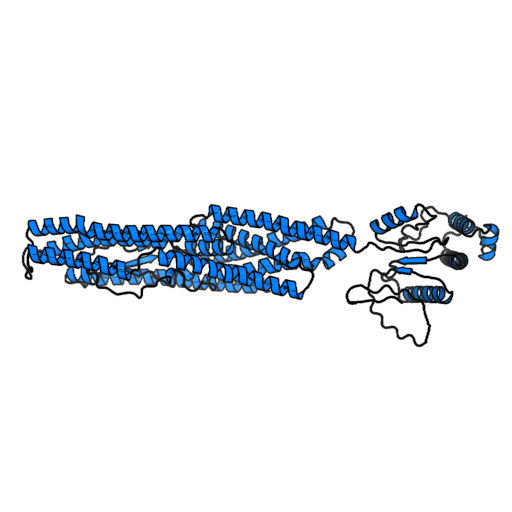0 97.25 198 GLY A O 1
ATOM 1601 N N . MET A 1 199 ? 14.902 0.781 -19.944 1.00 95.75 199 MET A N 1
ATOM 1602 C CA . MET A 1 199 ? 16.147 0.772 -20.722 1.00 95.75 199 MET A CA 1
ATOM 1603 C C . MET A 1 199 ? 16.540 -0.635 -21.186 1.00 95.75 199 MET A C 1
ATOM 1605 O O . MET A 1 199 ? 16.926 -0.806 -22.343 1.00 95.75 199 MET A O 1
ATOM 1609 N N . VAL A 1 200 ? 16.423 -1.641 -20.313 1.00 95.69 200 VAL A N 1
ATOM 1610 C CA . VAL A 1 200 ? 16.688 -3.046 -20.665 1.00 95.69 200 VAL A CA 1
ATOM 1611 C C . VAL A 1 200 ? 15.758 -3.505 -21.790 1.00 95.69 200 VAL A C 1
ATOM 1613 O O . VAL A 1 200 ? 16.228 -4.055 -22.784 1.00 95.69 200 VAL A O 1
ATOM 1616 N N . VAL A 1 201 ? 14.457 -3.216 -21.690 1.00 96.38 201 VAL A N 1
ATOM 1617 C CA . VAL A 1 201 ? 13.476 -3.539 -22.742 1.00 96.38 201 VAL A CA 1
ATOM 1618 C C . VAL A 1 201 ? 13.802 -2.804 -24.047 1.00 96.38 201 VAL A C 1
ATOM 1620 O O . VAL A 1 201 ? 13.739 -3.388 -25.128 1.00 96.38 201 VAL A O 1
ATOM 1623 N N . GLY A 1 202 ? 14.228 -1.541 -23.967 1.00 93.62 202 GLY A N 1
ATOM 1624 C CA . GLY A 1 202 ? 14.650 -0.745 -25.124 1.00 93.62 202 GLY A CA 1
ATOM 1625 C C . GLY A 1 202 ? 15.884 -1.294 -25.855 1.00 93.62 202 GLY A C 1
ATOM 1626 O O . GLY A 1 202 ? 16.119 -0.934 -27.013 1.00 93.62 202 GLY A O 1
ATOM 1627 N N . ALA A 1 203 ? 16.661 -2.180 -25.222 1.00 91.69 203 ALA A N 1
ATOM 1628 C CA . ALA A 1 203 ? 17.805 -2.835 -25.847 1.00 91.69 203 ALA A CA 1
ATOM 1629 C C . ALA A 1 203 ? 17.411 -3.932 -26.854 1.00 91.69 203 ALA A C 1
ATOM 1631 O O . ALA A 1 203 ? 18.247 -4.292 -27.686 1.00 91.69 203 ALA A O 1
ATOM 1632 N N . ILE A 1 204 ? 16.164 -4.420 -26.828 1.00 91.81 204 ILE A N 1
ATOM 1633 C CA . ILE A 1 204 ? 15.635 -5.420 -27.768 1.00 91.81 204 ILE A CA 1
ATOM 1634 C C . ILE A 1 204 ? 15.611 -4.843 -29.198 1.00 91.81 204 ILE A C 1
ATOM 1636 O O . ILE A 1 204 ? 15.114 -3.732 -29.428 1.00 91.81 204 ILE A O 1
ATOM 1640 N N . LYS A 1 205 ? 16.159 -5.607 -30.159 1.00 88.00 205 LYS A N 1
ATOM 1641 C CA . LYS A 1 205 ? 16.351 -5.182 -31.561 1.00 88.00 205 LYS A CA 1
ATOM 1642 C C . LYS A 1 205 ? 15.014 -4.861 -32.236 1.00 88.00 205 LYS A C 1
ATOM 1644 O O . LYS A 1 205 ? 14.823 -3.752 -32.723 1.00 88.00 205 LYS A O 1
ATOM 1649 N N . GLU A 1 206 ? 14.072 -5.796 -32.195 1.00 92.44 206 GLU A N 1
ATOM 1650 C CA . GLU A 1 206 ? 12.800 -5.694 -32.914 1.00 92.44 206 GLU A CA 1
ATOM 1651 C C . GLU A 1 206 ? 11.815 -4.710 -32.281 1.00 92.44 206 GLU A C 1
ATOM 1653 O O . GLU A 1 206 ? 11.585 -4.704 -31.063 1.00 92.44 206 GLU A O 1
ATOM 1658 N N . LYS A 1 207 ? 11.193 -3.869 -33.122 1.00 90.81 207 LYS A N 1
ATOM 1659 C CA . LYS A 1 207 ? 10.327 -2.780 -32.657 1.00 90.81 207 LYS A CA 1
ATOM 1660 C C . LYS A 1 207 ? 9.116 -3.281 -31.881 1.00 90.81 207 LYS A C 1
ATOM 1662 O O . LYS A 1 207 ? 8.908 -2.834 -30.749 1.00 90.81 207 LYS A O 1
ATOM 1667 N N . TYR A 1 208 ? 8.376 -4.192 -32.504 1.00 94.81 208 TYR A N 1
ATOM 1668 C CA . TYR A 1 208 ? 7.127 -4.757 -32.006 1.00 94.81 208 TYR A CA 1
ATOM 1669 C C . TYR A 1 208 ? 7.348 -5.620 -30.767 1.00 94.81 208 TYR A C 1
ATOM 1671 O O . TYR A 1 208 ? 6.717 -5.374 -29.744 1.00 94.81 208 TYR A O 1
ATOM 1679 N N . THR A 1 209 ? 8.322 -6.531 -30.809 1.00 95.06 209 THR A N 1
ATOM 1680 C CA . THR A 1 209 ? 8.674 -7.407 -29.683 1.00 95.06 209 THR A CA 1
ATOM 1681 C C . THR A 1 209 ? 9.007 -6.604 -28.429 1.00 95.06 209 THR A C 1
ATOM 1683 O O . THR A 1 209 ? 8.477 -6.876 -27.355 1.00 95.06 209 THR A O 1
ATOM 1686 N N . ALA A 1 210 ? 9.800 -5.535 -28.555 1.00 94.12 210 ALA A N 1
ATOM 1687 C CA . ALA A 1 210 ? 10.121 -4.683 -27.413 1.00 94.12 210 ALA A CA 1
ATOM 1688 C C . ALA A 1 210 ? 8.896 -3.942 -26.848 1.00 94.12 210 ALA A C 1
ATOM 1690 O O . ALA A 1 210 ? 8.813 -3.740 -25.641 1.00 94.12 210 ALA A O 1
ATOM 1691 N N . LEU A 1 211 ? 7.944 -3.542 -27.699 1.00 96.06 211 LEU A N 1
ATOM 1692 C CA . LEU A 1 211 ? 6.710 -2.885 -27.261 1.00 96.06 211 LEU A CA 1
ATOM 1693 C C . LEU A 1 211 ? 5.786 -3.864 -26.528 1.00 96.06 211 LEU A C 1
ATOM 1695 O O . LEU A 1 211 ? 5.257 -3.514 -25.477 1.00 96.06 211 LEU A O 1
ATOM 1699 N N . VAL A 1 212 ? 5.640 -5.093 -27.032 1.00 97.62 212 VAL A N 1
ATOM 1700 C CA . VAL A 1 212 ? 4.882 -6.153 -26.349 1.00 97.62 212 VAL A CA 1
ATOM 1701 C C . VAL A 1 212 ? 5.500 -6.436 -24.981 1.00 97.62 212 VAL A C 1
ATOM 1703 O O . VAL A 1 212 ? 4.799 -6.374 -23.976 1.00 97.62 212 VAL A O 1
ATOM 1706 N N . VAL A 1 213 ? 6.823 -6.628 -24.917 1.00 97.56 213 VAL A N 1
ATOM 1707 C CA . VAL A 1 213 ? 7.538 -6.847 -23.650 1.00 97.56 213 VAL A CA 1
ATOM 1708 C C . VAL A 1 213 ? 7.366 -5.662 -22.697 1.00 97.56 213 VAL A C 1
ATOM 1710 O O . VAL A 1 213 ? 7.142 -5.880 -21.511 1.00 97.56 213 VAL A O 1
ATOM 1713 N N . LEU A 1 214 ? 7.414 -4.417 -23.186 1.00 97.12 214 LEU A N 1
ATOM 1714 C CA . LEU A 1 214 ? 7.190 -3.219 -22.368 1.00 97.12 214 LEU A CA 1
ATOM 1715 C C . LEU A 1 214 ? 5.816 -3.256 -21.687 1.00 97.12 214 LEU A C 1
ATOM 1717 O O . LEU A 1 214 ? 5.713 -3.026 -20.483 1.00 97.12 214 LEU A O 1
ATOM 1721 N N . VAL A 1 215 ? 4.771 -3.573 -22.455 1.00 97.69 215 VAL A N 1
ATOM 1722 C CA . VAL A 1 215 ? 3.395 -3.671 -21.958 1.00 97.69 215 VAL A CA 1
ATOM 1723 C C . VAL A 1 215 ? 3.261 -4.840 -20.980 1.00 97.69 215 VAL A C 1
ATOM 1725 O O . VAL A 1 215 ? 2.738 -4.654 -19.883 1.00 97.69 215 VAL A O 1
ATOM 1728 N N . THR A 1 216 ? 3.792 -6.019 -21.311 1.00 97.81 216 THR A N 1
ATOM 1729 C CA . THR A 1 216 ? 3.776 -7.191 -20.420 1.00 97.81 216 THR A CA 1
ATOM 1730 C C . THR A 1 216 ? 4.492 -6.912 -19.102 1.00 97.81 216 THR A C 1
ATOM 1732 O O . THR A 1 216 ? 3.974 -7.253 -18.043 1.00 97.81 216 THR A O 1
ATOM 1735 N N . VAL A 1 217 ? 5.652 -6.252 -19.137 1.00 97.50 217 VAL A N 1
ATOM 1736 C CA . VAL A 1 217 ? 6.408 -5.861 -17.939 1.00 97.50 217 VAL A CA 1
ATOM 1737 C C . VAL A 1 217 ? 5.633 -4.843 -17.110 1.00 97.50 217 VAL A C 1
ATOM 1739 O O . VAL A 1 217 ? 5.588 -4.976 -15.889 1.00 97.50 217 VAL A O 1
ATOM 1742 N N . TYR A 1 218 ? 4.997 -3.857 -17.748 1.00 97.75 218 TYR A N 1
ATOM 1743 C CA . TYR A 1 218 ? 4.149 -2.889 -17.055 1.00 97.75 218 TYR A CA 1
ATOM 1744 C C . TYR A 1 218 ? 3.006 -3.588 -16.309 1.00 97.75 218 TYR A C 1
ATOM 1746 O O . TYR A 1 218 ? 2.892 -3.442 -15.092 1.00 97.75 218 TYR A O 1
ATOM 1754 N N . PHE A 1 219 ? 2.207 -4.404 -17.005 1.00 97.00 219 PHE A N 1
ATOM 1755 C CA . PHE A 1 219 ? 1.094 -5.123 -16.380 1.00 97.00 219 PHE A CA 1
ATOM 1756 C C . PHE A 1 219 ? 1.571 -6.139 -15.334 1.00 97.00 219 PHE A C 1
ATOM 1758 O O . PHE A 1 219 ? 0.962 -6.279 -14.270 1.00 97.00 219 PHE A O 1
ATOM 1765 N N . GLY A 1 220 ? 2.700 -6.794 -15.605 1.00 96.75 220 GLY A N 1
ATOM 1766 C CA . GLY A 1 220 ? 3.376 -7.704 -14.692 1.00 96.75 220 GLY A CA 1
ATOM 1767 C C . GLY A 1 220 ? 3.737 -7.028 -13.370 1.00 96.75 220 GLY A C 1
ATOM 1768 O O . GLY A 1 220 ? 3.369 -7.504 -12.300 1.00 96.75 220 GLY A O 1
ATOM 1769 N N . ALA A 1 221 ? 4.416 -5.884 -13.444 1.00 95.75 221 ALA A N 1
ATOM 1770 C CA . ALA A 1 221 ? 4.904 -5.156 -12.279 1.00 95.75 221 ALA A CA 1
ATOM 1771 C C . ALA A 1 221 ? 3.791 -4.449 -11.490 1.00 95.75 221 ALA A C 1
ATOM 1773 O O . ALA A 1 221 ? 3.834 -4.435 -10.258 1.00 95.75 221 ALA A O 1
ATOM 1774 N N . VAL A 1 222 ? 2.815 -3.861 -12.190 1.00 94.56 222 VAL A N 1
ATOM 1775 C CA . VAL A 1 222 ? 1.768 -3.009 -11.599 1.00 94.56 222 VAL A CA 1
ATOM 1776 C C . VAL A 1 222 ? 0.574 -3.811 -11.085 1.00 94.56 222 VAL A C 1
ATOM 1778 O O . VAL A 1 222 ? 0.003 -3.430 -10.068 1.00 94.56 222 VAL A O 1
ATOM 1781 N N . PHE A 1 223 ? 0.208 -4.920 -11.737 1.00 93.62 223 PHE A N 1
ATOM 1782 C CA . PHE A 1 223 ? -0.993 -5.687 -11.383 1.00 93.62 223 PHE A CA 1
ATOM 1783 C C . PHE A 1 223 ? -0.677 -7.123 -10.974 1.00 93.62 223 PHE A C 1
ATOM 1785 O O . PHE A 1 223 ? -1.068 -7.545 -9.888 1.00 93.62 223 PHE A O 1
ATOM 1792 N N . PHE A 1 224 ? 0.044 -7.876 -11.809 1.00 94.75 224 PHE A N 1
ATOM 1793 C CA . PHE A 1 224 ? 0.209 -9.318 -11.603 1.00 94.75 224 PHE A CA 1
ATOM 1794 C C . PHE A 1 224 ? 1.049 -9.658 -10.365 1.00 94.75 224 PHE A C 1
ATOM 1796 O O . PHE A 1 224 ? 0.640 -10.492 -9.556 1.00 94.75 224 PHE A O 1
ATOM 1803 N N . ILE A 1 225 ? 2.205 -9.007 -10.191 1.00 92.88 225 ILE A N 1
ATOM 1804 C CA . ILE A 1 225 ? 3.079 -9.208 -9.028 1.00 92.88 225 ILE A CA 1
ATOM 1805 C C . ILE A 1 225 ? 2.346 -8.812 -7.738 1.00 92.88 225 ILE A C 1
ATOM 1807 O O . ILE A 1 225 ? 2.286 -9.651 -6.835 1.00 92.88 225 ILE A O 1
ATOM 1811 N N . PRO A 1 226 ? 1.731 -7.611 -7.642 1.00 91.12 226 PRO A N 1
ATOM 1812 C CA . PRO A 1 226 ? 0.942 -7.255 -6.472 1.00 91.12 226 PRO A CA 1
ATOM 1813 C C . PRO A 1 226 ? -0.165 -8.244 -6.137 1.00 91.12 226 PRO A C 1
ATOM 1815 O O . PRO A 1 226 ? -0.227 -8.731 -5.009 1.00 91.12 226 PRO A O 1
ATOM 1818 N N . TRP A 1 227 ? -0.972 -8.612 -7.132 1.00 89.81 227 TRP A N 1
ATOM 1819 C CA . TRP A 1 227 ? -2.060 -9.570 -6.968 1.00 89.81 227 TRP A CA 1
ATOM 1820 C C . TRP A 1 227 ? -1.567 -10.937 -6.478 1.00 89.81 227 TRP A C 1
ATOM 1822 O O . TRP A 1 227 ? -2.153 -11.525 -5.570 1.00 89.81 227 TRP A O 1
ATOM 1832 N N . THR A 1 228 ? -0.462 -11.435 -7.037 1.00 90.00 228 THR A N 1
ATOM 1833 C CA . THR A 1 228 ? 0.110 -12.736 -6.661 1.00 90.00 228 THR A CA 1
ATOM 1834 C C . THR A 1 228 ? 0.605 -12.724 -5.217 1.00 90.00 228 THR A C 1
ATOM 1836 O O . THR A 1 228 ? 0.293 -13.634 -4.449 1.00 90.00 228 THR A O 1
ATOM 1839 N N . ILE A 1 229 ? 1.348 -11.684 -4.823 1.00 87.81 229 ILE A N 1
ATOM 1840 C CA . ILE A 1 229 ? 1.867 -11.550 -3.455 1.00 87.81 229 ILE A CA 1
ATOM 1841 C C . ILE A 1 229 ? 0.711 -11.433 -2.467 1.00 87.81 229 ILE A C 1
ATOM 1843 O O . ILE A 1 229 ? 0.713 -12.120 -1.447 1.00 87.81 229 ILE A O 1
ATOM 1847 N N . GLU A 1 230 ? -0.296 -10.626 -2.794 1.00 81.50 230 GLU A N 1
ATOM 1848 C CA . GLU A 1 230 ? -1.496 -10.491 -1.979 1.00 81.50 230 GLU A CA 1
ATOM 1849 C C . GLU A 1 230 ? -2.227 -11.832 -1.824 1.00 81.50 230 GLU A C 1
ATOM 1851 O O . GLU A 1 230 ? -2.614 -12.199 -0.719 1.00 81.50 230 GLU A O 1
ATOM 1856 N N . LYS A 1 231 ? -2.368 -12.624 -2.894 1.00 84.75 231 LYS A N 1
ATOM 1857 C CA . LYS A 1 231 ? -2.989 -13.954 -2.810 1.00 84.75 231 LYS A CA 1
ATOM 1858 C C . LYS A 1 231 ? -2.197 -14.919 -1.936 1.00 84.75 231 LYS A C 1
ATOM 1860 O O . LYS A 1 231 ? -2.793 -15.619 -1.117 1.00 84.75 231 LYS A O 1
ATOM 1865 N N . ILE A 1 232 ? -0.872 -14.938 -2.065 1.00 85.06 232 ILE A N 1
ATOM 1866 C CA . ILE A 1 232 ? 0.001 -15.778 -1.233 1.00 85.06 232 ILE A CA 1
ATOM 1867 C C . ILE A 1 232 ? -0.141 -15.391 0.243 1.00 85.06 232 ILE A C 1
ATOM 1869 O O . ILE A 1 232 ? -0.281 -16.260 1.109 1.00 85.06 232 ILE A O 1
ATOM 1873 N N . THR A 1 233 ? -0.146 -14.093 0.548 1.00 78.44 233 THR A N 1
ATOM 1874 C CA . THR A 1 233 ? -0.230 -13.624 1.934 1.00 78.44 233 THR A CA 1
ATOM 1875 C C . THR A 1 233 ? -1.631 -13.788 2.512 1.00 78.44 233 THR A C 1
ATOM 1877 O O . THR A 1 233 ? -1.752 -14.154 3.680 1.00 78.44 233 THR A O 1
ATOM 1880 N N . GLN A 1 234 ? -2.684 -13.643 1.701 1.00 74.88 234 GLN A N 1
ATOM 1881 C CA . GLN A 1 234 ? -4.061 -13.987 2.070 1.00 74.88 234 GLN A CA 1
ATOM 1882 C C . GLN A 1 234 ? -4.186 -15.469 2.444 1.00 74.88 234 GLN A C 1
ATOM 1884 O O . GLN A 1 234 ? -4.769 -15.779 3.482 1.00 74.88 234 GLN A O 1
ATOM 1889 N N . LEU A 1 235 ? -3.631 -16.383 1.639 1.00 78.50 235 LEU A N 1
ATOM 1890 C CA . LEU A 1 235 ? -3.667 -17.823 1.922 1.00 78.50 235 LEU A CA 1
ATOM 1891 C C . LEU A 1 235 ? -2.915 -18.163 3.215 1.00 78.50 235 LEU A C 1
ATOM 1893 O O . LEU A 1 235 ? -3.439 -18.891 4.056 1.00 78.50 235 LEU A O 1
ATOM 1897 N N . SER A 1 236 ? -1.732 -17.573 3.415 1.00 74.94 236 SER A N 1
ATOM 1898 C CA . SER A 1 236 ? -0.946 -17.750 4.643 1.00 74.94 236 SER A CA 1
ATOM 1899 C C . SER A 1 236 ? -1.639 -17.167 5.882 1.00 74.94 236 SER A C 1
ATOM 1901 O O . SER A 1 236 ? -1.584 -17.746 6.967 1.00 74.94 236 SER A O 1
ATOM 1903 N N . ALA A 1 237 ? -2.325 -16.031 5.745 1.00 71.81 237 ALA A N 1
ATOM 1904 C CA . ALA A 1 237 ? -3.101 -15.446 6.831 1.00 71.81 237 ALA A CA 1
ATOM 1905 C C . ALA A 1 237 ? -4.341 -16.297 7.151 1.00 71.81 237 ALA A C 1
ATOM 1907 O O . ALA A 1 237 ? -4.645 -16.529 8.318 1.00 71.81 237 ALA A O 1
ATOM 1908 N N . ALA A 1 238 ? -5.032 -16.805 6.127 1.00 72.56 238 ALA A N 1
ATOM 1909 C CA . ALA A 1 238 ? -6.230 -17.624 6.289 1.00 72.56 238 ALA A CA 1
ATOM 1910 C C . ALA A 1 238 ? -5.956 -18.958 6.998 1.00 72.56 238 ALA A C 1
ATOM 1912 O O . ALA A 1 238 ? -6.825 -19.433 7.725 1.00 72.56 238 ALA A O 1
ATOM 1913 N N . SER A 1 239 ? -4.769 -19.549 6.821 1.00 75.06 239 SER A N 1
ATOM 1914 C CA . SER A 1 239 ? -4.390 -20.787 7.515 1.00 75.06 239 SER A CA 1
ATOM 1915 C C . SER A 1 239 ? -3.983 -20.569 8.976 1.00 75.06 239 SER A C 1
ATOM 1917 O O . SER A 1 239 ? -4.078 -21.495 9.774 1.00 75.06 239 SER A O 1
ATOM 1919 N N . ASN A 1 240 ? -3.510 -19.368 9.325 1.00 72.50 240 ASN A N 1
ATOM 1920 C CA . ASN A 1 240 ? -2.908 -19.080 10.633 1.00 72.50 240 ASN A CA 1
ATOM 1921 C C . ASN A 1 240 ? -3.822 -18.300 11.589 1.00 72.50 240 ASN A C 1
ATOM 1923 O O . ASN A 1 240 ? -3.552 -18.258 12.788 1.00 72.50 240 ASN A O 1
ATOM 1927 N N . ILE A 1 241 ? -4.865 -17.644 11.079 1.00 73.81 241 ILE A N 1
ATOM 1928 C CA . ILE A 1 241 ? -5.782 -16.830 11.881 1.00 73.81 241 ILE A CA 1
ATOM 1929 C C . ILE A 1 241 ? -7.044 -17.648 12.158 1.00 73.81 241 ILE A C 1
ATOM 1931 O O . ILE A 1 241 ? -7.738 -18.064 11.228 1.00 73.81 241 ILE A O 1
ATOM 1935 N N . GLU A 1 242 ? -7.352 -17.855 13.443 1.00 76.75 242 GLU A N 1
ATOM 1936 C CA . GLU A 1 242 ? -8.602 -18.491 13.866 1.00 76.75 242 GLU A CA 1
ATOM 1937 C C . GLU A 1 242 ? -9.793 -17.772 13.217 1.00 76.75 242 GLU A C 1
ATOM 1939 O O . GLU A 1 242 ? -9.864 -16.541 13.185 1.00 76.75 242 GLU A O 1
ATOM 1944 N N . SER A 1 243 ? -10.735 -18.535 12.659 1.00 72.12 243 SER A N 1
ATOM 1945 C CA . SER A 1 243 ? -11.908 -17.922 12.043 1.00 72.12 243 SER A CA 1
ATOM 1946 C C . SER A 1 243 ? -12.707 -17.150 13.091 1.00 72.12 243 SER A C 1
ATOM 1948 O O . SER A 1 243 ? -12.987 -17.703 14.153 1.00 72.12 243 SER A O 1
ATOM 1950 N N . LEU A 1 244 ? -13.148 -15.937 12.746 1.00 69.12 244 LEU A N 1
ATOM 1951 C CA . LEU A 1 244 ? -13.968 -15.103 13.629 1.00 69.12 244 LEU A CA 1
ATOM 1952 C C . LEU A 1 244 ? -15.175 -15.869 14.192 1.00 69.12 244 LEU A C 1
ATOM 1954 O O . LEU A 1 244 ? -15.470 -15.757 15.367 1.00 69.12 244 LEU A O 1
ATOM 1958 N N . PHE A 1 245 ? -15.818 -16.720 13.389 1.00 70.75 245 PHE A N 1
ATOM 1959 C CA . PHE A 1 245 ? -16.927 -17.554 13.856 1.00 70.75 245 PHE A CA 1
ATOM 1960 C C . PHE A 1 245 ? -16.541 -18.475 15.025 1.00 70.75 245 PHE A C 1
ATOM 1962 O O . PHE A 1 245 ? -17.223 -18.483 16.043 1.00 70.75 245 PHE A O 1
ATOM 1969 N N . ASN A 1 246 ? -15.443 -19.229 14.905 1.00 78.44 246 ASN A N 1
ATOM 1970 C CA . ASN A 1 246 ? -14.970 -20.104 15.986 1.00 78.44 246 ASN A CA 1
ATOM 1971 C C . ASN A 1 246 ? -14.545 -19.302 17.222 1.00 78.44 246 ASN A C 1
ATOM 1973 O O . ASN A 1 246 ? -14.814 -19.719 18.352 1.00 78.44 246 ASN A O 1
ATOM 1977 N N . PHE A 1 247 ? -13.923 -18.145 16.991 1.00 79.19 247 PHE A N 1
ATOM 1978 C CA . PHE A 1 247 ? -13.519 -17.228 18.044 1.00 79.19 247 PHE A CA 1
ATOM 1979 C C . PHE A 1 247 ? -14.733 -16.745 18.855 1.00 79.19 247 PHE A C 1
ATOM 1981 O O . PHE A 1 247 ? -14.807 -16.997 20.057 1.00 79.19 247 PHE A O 1
ATOM 1988 N N . GLU A 1 248 ? -15.729 -16.167 18.179 1.00 76.25 248 GLU A N 1
ATOM 1989 C CA . GLU A 1 248 ? -16.976 -15.677 18.781 1.00 76.25 248 GLU A CA 1
ATOM 1990 C C . GLU A 1 248 ? -17.778 -16.808 19.434 1.00 76.25 248 GLU A C 1
ATOM 1992 O O . GLU A 1 248 ? -18.215 -16.686 20.574 1.00 76.25 248 GLU A O 1
ATOM 1997 N N . LEU A 1 249 ? -17.904 -17.964 18.770 1.00 81.00 249 LEU A N 1
ATOM 1998 C CA . LEU A 1 249 ? -18.593 -19.129 19.332 1.00 81.00 249 LEU A CA 1
ATOM 1999 C C . LEU A 1 249 ? -17.975 -19.563 20.663 1.00 81.00 249 LEU A C 1
ATOM 2001 O O . LEU A 1 249 ? -18.686 -20.019 21.560 1.00 81.00 249 LEU A O 1
ATOM 2005 N N . THR A 1 250 ? -16.655 -19.450 20.801 1.00 85.31 250 THR A N 1
ATOM 2006 C CA . THR A 1 250 ? -16.005 -19.826 22.052 1.00 85.31 250 THR A CA 1
ATOM 2007 C C . THR A 1 250 ? -16.143 -18.752 23.122 1.00 85.31 250 THR A C 1
ATOM 2009 O O . THR A 1 250 ? -16.345 -19.111 24.280 1.00 85.31 250 THR A O 1
ATOM 2012 N N . ASN A 1 251 ? -16.116 -17.468 22.756 1.00 82.75 251 ASN A N 1
ATOM 2013 C CA . ASN A 1 251 ? -16.436 -16.387 23.689 1.00 82.75 251 ASN A CA 1
ATOM 2014 C C . ASN A 1 251 ? -17.852 -16.566 24.250 1.00 82.75 251 ASN A C 1
ATOM 2016 O O . ASN A 1 251 ? -18.014 -16.609 25.467 1.00 82.75 251 ASN A O 1
ATOM 2020 N N . ILE A 1 252 ? -18.847 -16.832 23.395 1.00 80.56 252 ILE A N 1
ATOM 2021 C CA . ILE A 1 252 ? -20.232 -17.121 23.808 1.00 80.56 252 ILE A CA 1
ATOM 2022 C C . ILE A 1 252 ? -20.283 -18.282 24.801 1.00 80.56 252 ILE A C 1
ATOM 2024 O O . ILE A 1 252 ? -20.947 -18.189 25.827 1.00 80.56 252 ILE A O 1
ATOM 2028 N N . LYS A 1 253 ? -19.553 -19.376 24.543 1.00 86.19 253 LYS A N 1
ATOM 2029 C CA . LYS A 1 253 ? -19.496 -20.512 25.478 1.00 86.19 253 LYS A CA 1
ATOM 2030 C C . LYS A 1 253 ? -18.949 -20.109 26.847 1.00 86.19 253 LYS A C 1
ATOM 2032 O O . LYS A 1 253 ? -19.442 -20.620 27.853 1.00 86.19 253 LYS A O 1
ATOM 2037 N N . ILE A 1 254 ? -17.951 -19.223 26.895 1.00 84.62 254 ILE A N 1
ATOM 2038 C CA . ILE A 1 254 ? -17.427 -18.681 28.154 1.00 84.62 254 ILE A CA 1
ATOM 2039 C C . ILE A 1 254 ? -18.526 -17.862 28.839 1.00 84.62 254 ILE A C 1
ATOM 2041 O O . ILE A 1 254 ? -18.863 -18.178 29.978 1.00 84.62 254 ILE A O 1
ATOM 2045 N N . TYR A 1 255 ? -19.161 -16.918 28.136 1.00 80.75 255 TYR A N 1
ATOM 2046 C CA . TYR A 1 255 ? -20.261 -16.103 28.669 1.00 80.75 255 TYR A CA 1
ATOM 2047 C C . TYR A 1 255 ? -21.413 -16.934 29.231 1.00 80.75 255 TYR A C 1
ATOM 2049 O O . TYR A 1 255 ? -21.793 -16.752 30.385 1.00 80.75 255 TYR A O 1
ATOM 2057 N N . THR A 1 256 ? -21.924 -17.904 28.472 1.00 81.94 256 THR A N 1
ATOM 2058 C CA . THR A 1 256 ? -23.016 -18.776 28.924 1.00 81.94 256 THR A CA 1
ATOM 2059 C C . THR A 1 256 ? -22.606 -19.621 30.134 1.00 81.94 256 THR A C 1
ATOM 2061 O O . THR A 1 256 ? -23.420 -19.869 31.021 1.00 81.94 256 THR A O 1
ATOM 2064 N N . LYS A 1 257 ? -21.339 -20.054 30.220 1.00 87.56 257 LYS A N 1
ATOM 2065 C CA . LYS A 1 257 ? -20.819 -20.794 31.384 1.00 87.56 257 LYS A CA 1
ATOM 2066 C C . LYS A 1 257 ? -20.704 -19.908 32.628 1.00 87.56 257 LYS A C 1
ATOM 2068 O O . LYS A 1 257 ? -20.899 -20.400 33.742 1.00 87.56 257 LYS A O 1
ATOM 2073 N N . VAL A 1 258 ? -20.346 -18.637 32.456 1.00 84.38 258 VAL A N 1
ATOM 2074 C CA . VAL A 1 258 ? -20.331 -17.636 33.531 1.00 84.38 258 VAL A CA 1
ATOM 2075 C C . VAL A 1 258 ? -21.753 -17.404 34.037 1.00 84.38 258 VAL A C 1
ATOM 2077 O O . VAL A 1 258 ? -22.026 -17.568 35.224 1.00 84.38 258 VAL A O 1
ATOM 2080 N N . GLU A 1 259 ? -22.665 -17.082 33.119 1.00 78.62 259 GLU A N 1
ATOM 2081 C CA . GLU A 1 259 ? -24.062 -16.764 33.412 1.00 78.62 259 GLU A CA 1
ATOM 2082 C C . GLU A 1 259 ? -24.760 -17.924 34.122 1.00 78.62 259 GLU A C 1
ATOM 2084 O O . GLU A 1 259 ? -25.377 -17.727 35.167 1.00 78.62 259 GLU A O 1
ATOM 2089 N N . ARG A 1 260 ? -24.579 -19.152 33.619 1.00 85.19 260 ARG A N 1
ATOM 2090 C CA . ARG A 1 260 ? -25.130 -20.359 34.238 1.00 85.19 260 ARG A CA 1
ATOM 2091 C C . ARG A 1 260 ? -24.647 -20.553 35.676 1.00 85.19 260 ARG A C 1
ATOM 2093 O O . ARG A 1 260 ? -25.460 -20.875 36.531 1.00 85.19 260 ARG A O 1
ATOM 2100 N N . ARG A 1 261 ? -23.358 -20.336 35.961 1.00 85.75 261 ARG A N 1
ATOM 2101 C CA . ARG A 1 261 ? -22.824 -20.470 37.330 1.00 85.75 261 ARG A CA 1
ATOM 2102 C C . ARG A 1 261 ? -23.355 -19.399 38.270 1.00 85.75 261 ARG A C 1
ATOM 2104 O O . ARG A 1 261 ? -23.731 -19.724 39.387 1.00 85.75 261 ARG A O 1
ATOM 2111 N N . LEU A 1 262 ? -23.427 -18.146 37.821 1.00 83.56 262 LEU A N 1
ATOM 2112 C CA . LEU A 1 262 ? -24.008 -17.068 38.626 1.00 83.56 262 LEU A CA 1
ATOM 2113 C C . LEU A 1 262 ? -25.493 -17.321 38.915 1.00 83.56 262 LEU A C 1
ATOM 2115 O O . LEU A 1 262 ? -25.952 -17.078 40.028 1.00 83.56 262 LEU A O 1
ATOM 2119 N N . PHE A 1 263 ? -26.224 -17.854 37.936 1.00 83.69 263 PHE A N 1
ATOM 2120 C CA . PHE A 1 263 ? -27.614 -18.261 38.106 1.00 83.69 263 PHE A CA 1
ATOM 2121 C C . PHE A 1 263 ? -27.763 -19.428 39.093 1.00 83.69 263 PHE A C 1
ATOM 2123 O O . PHE A 1 263 ? -28.654 -19.399 39.935 1.00 83.69 263 PHE A O 1
ATOM 2130 N N . GLU A 1 264 ? -26.902 -20.445 39.016 1.00 88.94 264 GLU A N 1
ATOM 2131 C CA . GLU A 1 264 ? -26.913 -21.589 39.939 1.00 88.94 264 GLU A CA 1
ATOM 2132 C C . GLU A 1 264 ? -26.532 -21.179 41.378 1.00 88.94 264 GLU A C 1
ATOM 2134 O O . GLU A 1 264 ? -27.135 -21.680 42.324 1.00 88.94 264 GLU A O 1
ATOM 2139 N N . GLU A 1 265 ? -25.577 -20.253 41.556 1.00 88.00 265 GLU A N 1
ATOM 2140 C CA . GLU A 1 265 ? -25.112 -19.781 42.874 1.00 88.00 265 GLU A CA 1
ATOM 2141 C C . GLU A 1 265 ? -26.098 -18.801 43.550 1.00 88.00 265 GLU A C 1
ATOM 2143 O O . GLU A 1 265 ? -26.281 -18.867 44.765 1.00 88.00 265 GLU A O 1
ATOM 2148 N N . PHE A 1 266 ? -26.741 -17.898 42.797 1.00 85.25 266 PHE A N 1
ATOM 2149 C CA . PHE A 1 266 ? -27.529 -16.789 43.371 1.00 85.25 266 PHE A CA 1
ATOM 2150 C C . PHE A 1 266 ? -28.997 -16.735 42.926 1.00 85.25 266 PHE A C 1
ATOM 2152 O O . PHE A 1 266 ? -29.772 -15.950 43.474 1.00 85.25 266 PHE A O 1
ATOM 2159 N N . GLY A 1 267 ? -29.405 -17.562 41.963 1.00 84.38 267 GLY A N 1
ATOM 2160 C CA . GLY A 1 267 ? -30.759 -17.562 41.413 1.00 84.38 267 GLY A CA 1
ATOM 2161 C C . GLY A 1 267 ? -31.087 -16.330 40.560 1.00 84.38 267 GLY A C 1
ATOM 2162 O O . GLY A 1 267 ? -30.216 -15.590 40.101 1.00 84.38 267 GLY A O 1
ATOM 2163 N N . ILE A 1 268 ? -32.385 -16.118 40.322 1.00 77.56 268 ILE A N 1
ATOM 2164 C CA . ILE A 1 268 ? -32.902 -14.957 39.585 1.00 77.56 268 ILE A CA 1
ATOM 2165 C C . ILE A 1 268 ? -33.145 -13.818 40.572 1.00 77.56 268 ILE A C 1
ATOM 2167 O O . ILE A 1 268 ? -34.021 -13.924 41.430 1.00 77.56 268 ILE A O 1
ATOM 2171 N N . PHE A 1 269 ? -32.433 -12.706 40.400 1.00 69.06 269 PHE A N 1
ATOM 2172 C CA . PHE A 1 269 ? -32.751 -11.464 41.102 1.00 69.06 269 PHE A CA 1
ATOM 2173 C C . PHE A 1 269 ? -34.098 -10.927 40.621 1.00 69.06 269 PHE A C 1
ATOM 2175 O O . PHE A 1 269 ? -34.298 -10.720 39.418 1.00 69.06 269 PHE A O 1
ATOM 2182 N N . LYS A 1 270 ? -35.024 -10.670 41.548 1.00 72.50 270 LYS A N 1
ATOM 2183 C CA . LYS A 1 270 ? -36.257 -9.960 41.215 1.00 72.50 270 LYS A CA 1
ATOM 2184 C C . LYS A 1 270 ? -35.950 -8.470 41.034 1.00 72.50 270 LYS A C 1
ATOM 2186 O O . LYS A 1 270 ? -35.007 -7.946 41.638 1.00 72.50 270 LYS A O 1
ATOM 2191 N N . PRO A 1 271 ? -36.731 -7.757 40.205 1.00 58.78 271 PRO A N 1
ATOM 2192 C CA . PRO A 1 271 ? -36.622 -6.309 40.100 1.00 58.78 271 PRO A CA 1
ATOM 2193 C C . PRO A 1 271 ? -36.737 -5.671 41.490 1.00 58.78 271 PRO A C 1
ATOM 2195 O O . PRO A 1 271 ? -37.735 -5.871 42.178 1.00 58.78 271 PRO A O 1
ATOM 2198 N N . GLY A 1 272 ? -35.710 -4.924 41.899 1.00 64.69 272 GLY A N 1
ATOM 2199 C CA . GLY A 1 272 ? -35.668 -4.289 43.216 1.00 64.69 272 GLY A CA 1
ATOM 2200 C C . GLY A 1 272 ? -35.088 -5.144 44.344 1.00 64.69 272 GLY A C 1
ATOM 2201 O O . GLY A 1 272 ? -35.242 -4.741 45.488 1.00 64.69 272 GLY A O 1
ATOM 2202 N N . ASP A 1 273 ? -34.407 -6.264 44.066 1.00 72.88 273 ASP A N 1
ATOM 2203 C CA . ASP A 1 273 ? -33.600 -6.995 45.059 1.00 72.88 273 ASP A CA 1
ATOM 2204 C C . ASP A 1 273 ? -32.203 -6.378 45.209 1.00 72.88 273 ASP A C 1
ATOM 2206 O O . ASP A 1 273 ? -31.554 -6.018 44.223 1.00 72.88 273 ASP A O 1
ATOM 2210 N N . LYS A 1 274 ? -31.735 -6.231 46.456 1.00 75.12 274 LYS A N 1
ATOM 2211 C CA . LYS A 1 274 ? -30.468 -5.561 46.781 1.00 75.12 274 LYS A CA 1
ATOM 2212 C C . LYS A 1 274 ? -29.339 -6.585 46.607 1.00 75.12 274 LYS A C 1
ATOM 2214 O O . LYS A 1 274 ? -29.386 -7.615 47.283 1.00 75.12 274 LYS A O 1
ATOM 2219 N N . PRO A 1 275 ? -28.330 -6.349 45.750 1.00 78.38 275 PRO A N 1
ATOM 2220 C CA . PRO A 1 275 ? -27.251 -7.313 45.567 1.00 78.38 275 PRO A CA 1
ATOM 2221 C C . PRO A 1 275 ? -26.503 -7.527 46.890 1.00 78.38 275 PRO A C 1
ATOM 2223 O O . PRO A 1 275 ? -26.134 -6.569 47.576 1.00 78.38 275 PRO A O 1
ATOM 2226 N N . THR A 1 276 ? -26.292 -8.788 47.274 1.00 83.88 276 THR A N 1
ATOM 2227 C CA . THR A 1 276 ? -25.527 -9.124 48.483 1.00 83.88 276 THR A CA 1
ATOM 2228 C C . THR A 1 276 ? -24.053 -8.763 48.286 1.00 83.88 276 THR A C 1
ATOM 2230 O O . THR A 1 276 ? -23.536 -8.776 47.169 1.00 83.88 276 THR A O 1
ATOM 2233 N N . LYS A 1 277 ? -23.329 -8.457 49.373 1.00 84.62 277 LYS A N 1
ATOM 2234 C CA . LYS A 1 277 ? -21.876 -8.188 49.293 1.00 84.62 277 LYS A CA 1
ATOM 2235 C C . LYS A 1 277 ? -21.105 -9.358 48.673 1.00 84.62 277 LYS A C 1
ATOM 2237 O O . LYS A 1 277 ? -20.112 -9.142 47.989 1.00 84.62 277 LYS A O 1
ATOM 2242 N N . GLU A 1 278 ? -21.575 -10.577 48.918 1.00 85.31 278 GLU A N 1
ATOM 2243 C CA . GLU A 1 278 ? -21.001 -11.806 48.377 1.00 85.31 278 GLU A CA 1
ATOM 2244 C C . GLU A 1 278 ? -21.213 -11.919 46.865 1.00 85.31 278 GLU A C 1
ATOM 2246 O O . GLU A 1 278 ? -20.259 -12.197 46.145 1.00 85.31 278 GLU A O 1
ATOM 2251 N N . PHE A 1 279 ? -22.405 -11.572 46.366 1.00 84.19 279 PHE A N 1
ATOM 2252 C CA . PHE A 1 279 ? -22.670 -11.478 44.931 1.00 84.19 279 PHE A CA 1
ATOM 2253 C C . PHE A 1 279 ? -21.778 -10.437 44.247 1.00 84.19 279 PHE A C 1
ATOM 2255 O O . PHE A 1 279 ? -21.174 -10.725 43.218 1.00 84.19 279 PHE A O 1
ATOM 2262 N N . ILE A 1 280 ? -21.633 -9.246 44.842 1.00 82.00 280 ILE A N 1
ATOM 2263 C CA . ILE A 1 280 ? -20.756 -8.188 44.309 1.00 82.00 280 ILE A CA 1
ATOM 2264 C C . ILE A 1 280 ? -19.310 -8.684 44.224 1.00 82.00 280 ILE A C 1
ATOM 2266 O O . ILE A 1 280 ? -18.694 -8.599 43.164 1.00 82.00 280 ILE A O 1
ATOM 2270 N N . LYS A 1 281 ? -18.793 -9.270 45.312 1.00 86.62 281 LYS A N 1
ATOM 2271 C CA . LYS A 1 281 ? -17.444 -9.849 45.346 1.00 86.62 281 LYS A CA 1
ATOM 2272 C C . LYS A 1 281 ? -17.276 -10.932 44.278 1.00 86.62 281 LYS A C 1
ATOM 2274 O O . LYS A 1 281 ? -16.238 -10.993 43.625 1.00 86.62 281 LYS A O 1
ATOM 2279 N N . ARG A 1 282 ? -18.297 -11.765 44.071 1.00 85.50 282 ARG A N 1
ATOM 2280 C CA . ARG A 1 282 ? -18.267 -12.835 43.075 1.00 85.50 282 ARG A CA 1
ATOM 2281 C C . ARG A 1 282 ? -18.279 -12.309 41.643 1.00 85.50 282 ARG A C 1
ATOM 2283 O O . ARG A 1 282 ? -17.531 -12.823 40.816 1.00 85.50 282 ARG A O 1
ATOM 2290 N N . ILE A 1 283 ? -19.061 -11.269 41.347 1.00 81.38 283 ILE A N 1
ATOM 2291 C CA . ILE A 1 283 ? -18.985 -10.588 40.049 1.00 81.38 283 ILE A CA 1
ATOM 2292 C C . ILE A 1 283 ? -17.587 -10.006 39.843 1.00 81.38 283 ILE A C 1
ATOM 2294 O O . ILE A 1 283 ? -17.023 -10.186 38.767 1.00 81.38 283 ILE A O 1
ATOM 2298 N N . ASP A 1 284 ? -17.010 -9.350 40.851 1.00 81.62 284 ASP A N 1
ATOM 2299 C CA . ASP A 1 284 ? -15.657 -8.799 40.745 1.00 81.62 284 ASP A CA 1
ATOM 2300 C C . ASP A 1 284 ? -14.622 -9.901 40.449 1.00 81.62 284 ASP A C 1
ATOM 2302 O O . ASP A 1 284 ? -13.759 -9.716 39.591 1.00 81.62 284 ASP A O 1
ATOM 2306 N N . GLU A 1 285 ? -14.742 -11.074 41.081 1.00 85.62 285 GLU A N 1
ATOM 2307 C CA . GLU A 1 285 ? -13.911 -12.253 40.791 1.00 85.62 285 GLU A CA 1
ATOM 2308 C C . GLU A 1 285 ? -14.117 -12.786 39.365 1.00 85.62 285 GLU A C 1
ATOM 2310 O O . GLU A 1 285 ? -13.146 -13.117 38.684 1.00 85.62 285 GLU A O 1
ATOM 2315 N N . VAL A 1 286 ? -15.360 -12.855 38.885 1.00 82.81 286 VAL A N 1
ATOM 2316 C CA . VAL A 1 286 ? -15.693 -13.289 37.519 1.00 82.81 286 VAL A CA 1
ATOM 2317 C C . VAL A 1 286 ? -15.130 -12.316 36.479 1.00 82.81 286 VAL A C 1
ATOM 2319 O O . VAL A 1 286 ? -14.510 -12.736 35.500 1.00 82.81 286 VAL A O 1
ATOM 2322 N N . VAL A 1 287 ? -15.294 -11.010 36.702 1.00 76.38 287 VAL A N 1
ATOM 2323 C CA . VAL A 1 287 ? -14.735 -9.944 35.856 1.00 76.38 287 VAL A CA 1
ATOM 2324 C C . VAL A 1 287 ? -13.207 -9.958 35.890 1.00 76.38 287 VAL A C 1
ATOM 2326 O O . VAL A 1 287 ? -12.570 -9.685 34.871 1.00 76.38 287 VAL A O 1
ATOM 2329 N N . ALA A 1 288 ? -12.603 -10.291 37.030 1.00 79.56 288 ALA A N 1
ATOM 2330 C CA . ALA A 1 288 ? -11.158 -10.413 37.150 1.00 79.56 288 ALA A CA 1
ATOM 2331 C C . ALA A 1 288 ? -10.612 -11.660 36.443 1.00 79.56 288 ALA A C 1
ATOM 2333 O O . ALA A 1 288 ? -9.610 -11.548 35.754 1.00 79.56 288 ALA A O 1
ATOM 2334 N N . ASN A 1 289 ? -11.263 -12.819 36.568 1.00 84.12 289 ASN A N 1
ATOM 2335 C CA . ASN A 1 289 ? -10.686 -14.095 36.134 1.00 84.12 289 ASN A CA 1
ATOM 2336 C C . ASN A 1 289 ? -11.174 -14.551 34.750 1.00 84.12 289 ASN A C 1
ATOM 2338 O O . ASN A 1 289 ? -10.375 -14.936 33.899 1.00 84.12 289 ASN A O 1
ATOM 2342 N N . GLU A 1 290 ? -12.482 -14.515 34.501 1.00 78.94 290 GLU A N 1
ATOM 2343 C CA . GLU A 1 290 ? -13.100 -15.185 33.342 1.00 78.94 290 GLU A CA 1
ATOM 2344 C C . GLU A 1 290 ? -13.133 -14.274 32.122 1.00 78.94 290 GLU A C 1
ATOM 2346 O O . GLU A 1 290 ? -12.804 -14.682 31.009 1.00 78.94 290 GLU A O 1
ATOM 2351 N N . PHE A 1 291 ? -13.402 -12.989 32.341 1.00 79.25 291 PHE A N 1
ATOM 2352 C CA . PHE A 1 291 ? -13.211 -11.986 31.300 1.00 79.25 291 PHE A CA 1
ATOM 2353 C C . PHE A 1 291 ? -11.731 -11.812 30.944 1.00 79.25 291 PHE A C 1
ATOM 2355 O O . PHE A 1 291 ? -11.415 -11.496 29.799 1.00 79.25 291 PHE A O 1
ATOM 2362 N N . GLU A 1 292 ? -10.801 -12.062 31.872 1.00 83.62 292 GLU A N 1
ATOM 2363 C CA . GLU A 1 292 ? -9.373 -12.076 31.545 1.00 83.62 292 GLU A CA 1
ATOM 2364 C C . GLU A 1 292 ? -9.020 -13.201 30.563 1.00 83.62 292 GLU A C 1
ATOM 2366 O O . GLU A 1 292 ? -8.160 -12.996 29.706 1.00 83.62 292 GLU A O 1
ATOM 2371 N N . GLU A 1 293 ? -9.705 -14.347 30.606 1.00 86.44 293 GLU A N 1
ATOM 2372 C CA . GLU A 1 293 ? -9.547 -15.402 29.599 1.00 86.44 293 GLU A CA 1
ATOM 2373 C C . GLU A 1 293 ? -9.968 -14.913 28.203 1.00 86.44 293 GLU A C 1
ATOM 2375 O O . GLU A 1 293 ? -9.219 -15.084 27.238 1.00 86.44 293 GLU A O 1
ATOM 2380 N N . ILE A 1 294 ? -11.108 -14.223 28.097 1.00 84.19 294 ILE A N 1
ATOM 2381 C CA . ILE A 1 294 ? -11.591 -13.631 26.838 1.00 84.19 294 ILE A CA 1
ATOM 2382 C C . ILE A 1 294 ? -10.592 -12.591 26.316 1.00 84.19 294 ILE A C 1
ATOM 2384 O O . ILE A 1 294 ? -10.156 -12.667 25.165 1.00 84.19 294 ILE A O 1
ATOM 2388 N N . PHE A 1 295 ? -10.126 -11.684 27.180 1.00 84.31 295 PHE A N 1
ATOM 2389 C CA . PHE A 1 295 ? -9.118 -10.691 26.802 1.00 84.31 295 PHE A CA 1
ATOM 2390 C C . PHE A 1 295 ? -7.781 -11.333 26.402 1.00 84.31 295 PHE A C 1
ATOM 2392 O O . PHE A 1 295 ? -7.125 -10.855 25.473 1.00 84.31 295 PHE A O 1
ATOM 2399 N N . LYS A 1 296 ? -7.364 -12.428 27.056 1.00 88.94 296 LYS A N 1
ATOM 2400 C CA . LYS A 1 296 ? -6.176 -13.209 26.663 1.00 88.94 296 LYS A CA 1
ATOM 2401 C C . LYS A 1 296 ? -6.347 -13.789 25.262 1.00 88.94 296 LYS A C 1
ATOM 2403 O O . LYS A 1 296 ? -5.417 -13.700 24.461 1.00 88.94 296 LYS A O 1
ATOM 2408 N N . ARG A 1 297 ? -7.526 -14.322 24.931 1.00 87.69 297 ARG A N 1
ATOM 2409 C CA . ARG A 1 297 ? -7.835 -14.831 23.585 1.00 87.69 297 ARG A CA 1
ATOM 2410 C C . ARG A 1 297 ? -7.837 -13.726 22.532 1.00 87.69 297 ARG A C 1
ATOM 2412 O O . ARG A 1 297 ? -7.170 -13.883 21.512 1.00 87.69 297 ARG A O 1
ATOM 2419 N N . GLU A 1 298 ? -8.511 -12.602 22.782 1.00 85.25 298 GLU A N 1
ATOM 2420 C CA . GLU A 1 298 ? -8.502 -11.440 21.875 1.00 85.25 298 GLU A CA 1
ATOM 2421 C C . GLU A 1 298 ? -7.066 -10.920 21.661 1.00 85.25 298 GLU A C 1
ATOM 2423 O O . GLU A 1 298 ? -6.677 -10.572 20.542 1.00 85.25 298 GLU A O 1
ATOM 2428 N N . ASN A 1 299 ? -6.229 -10.934 22.705 1.00 86.88 299 ASN A N 1
ATOM 2429 C CA . ASN A 1 299 ? -4.819 -10.564 22.594 1.00 86.88 299 ASN A CA 1
ATOM 2430 C C . ASN A 1 299 ? -3.994 -11.592 21.795 1.00 86.88 299 ASN A C 1
ATOM 2432 O O . ASN A 1 299 ? -3.151 -11.201 20.989 1.00 86.88 299 ASN A O 1
ATOM 2436 N N . ASN A 1 300 ? -4.252 -12.893 21.948 1.00 87.88 300 ASN A N 1
ATOM 2437 C CA . ASN A 1 300 ? -3.603 -13.940 21.148 1.00 87.88 300 ASN A CA 1
ATOM 2438 C C . ASN A 1 300 ? -3.978 -13.842 19.661 1.00 87.88 300 ASN A C 1
ATOM 2440 O O . ASN A 1 300 ? -3.109 -13.971 18.791 1.00 87.88 300 ASN A O 1
ATOM 2444 N N . LEU A 1 301 ? -5.247 -13.548 19.358 1.00 83.19 301 LEU A N 1
ATOM 2445 C CA . LEU A 1 301 ? -5.711 -13.283 17.995 1.00 83.19 301 LEU A CA 1
ATOM 2446 C C . LEU A 1 301 ? -4.980 -12.071 17.403 1.00 83.19 301 LEU A C 1
ATOM 2448 O O . LEU A 1 301 ? -4.414 -12.160 16.312 1.00 83.19 301 LEU A O 1
ATOM 2452 N N . LYS A 1 302 ? -4.902 -10.968 18.157 1.00 84.06 302 LYS A N 1
ATOM 2453 C CA . LYS A 1 302 ? -4.144 -9.767 17.777 1.00 84.06 302 LYS A CA 1
ATOM 2454 C C . LYS A 1 302 ? -2.669 -10.079 17.500 1.00 84.06 302 LYS A C 1
ATOM 2456 O O . LYS A 1 302 ? -2.126 -9.611 16.501 1.00 84.06 302 LYS A O 1
ATOM 2461 N N . LEU A 1 303 ? -1.997 -10.854 18.357 1.00 88.19 303 LEU A N 1
ATOM 2462 C CA . LEU A 1 303 ? -0.594 -11.240 18.152 1.00 88.19 303 LEU A CA 1
ATOM 2463 C C . LEU A 1 303 ? -0.414 -12.075 16.875 1.00 88.19 303 LEU A C 1
ATOM 2465 O O . LEU A 1 303 ? 0.545 -11.864 16.128 1.00 88.19 303 LEU A O 1
ATOM 2469 N N . SER A 1 304 ? -1.365 -12.965 16.585 1.00 83.38 304 SER A N 1
ATOM 2470 C CA . SER A 1 304 ? -1.377 -13.788 15.368 1.00 83.38 304 SER A CA 1
ATOM 2471 C C . SER A 1 304 ? -1.591 -12.943 14.104 1.00 83.38 304 SER A C 1
ATOM 2473 O O . SER A 1 304 ? -0.884 -13.116 13.104 1.00 83.38 304 SER A O 1
ATOM 2475 N N . GLN A 1 305 ? -2.493 -11.958 14.164 1.00 81.31 305 GLN A N 1
ATOM 2476 C CA . GLN A 1 305 ? -2.678 -10.964 13.104 1.00 81.31 305 GLN A CA 1
ATOM 2477 C C . GLN A 1 305 ? -1.410 -10.129 12.902 1.00 81.31 305 GLN A C 1
ATOM 2479 O O . GLN A 1 305 ? -0.940 -9.996 11.774 1.00 81.31 305 GLN A O 1
ATOM 2484 N N . LEU A 1 306 ? -0.801 -9.627 13.982 1.00 85.50 306 LEU A N 1
ATOM 2485 C CA . LEU A 1 306 ? 0.425 -8.829 13.925 1.00 85.50 306 LEU A CA 1
ATOM 2486 C C . LEU A 1 306 ? 1.583 -9.601 13.279 1.00 85.50 306 LEU A C 1
ATOM 2488 O O . LEU A 1 306 ? 2.330 -9.031 12.484 1.00 85.50 306 LEU A O 1
ATOM 2492 N N . LYS A 1 307 ? 1.730 -10.893 13.593 1.00 87.69 307 LYS A N 1
ATOM 2493 C CA . LYS A 1 307 ? 2.725 -11.767 12.955 1.00 87.69 307 LYS A CA 1
ATOM 2494 C C . LYS A 1 307 ? 2.475 -11.877 11.449 1.00 87.69 307 LYS A C 1
ATOM 2496 O O . LYS A 1 307 ? 3.402 -11.679 10.671 1.00 87.69 307 LYS A O 1
ATOM 2501 N N . SER A 1 308 ? 1.227 -12.109 11.046 1.00 82.00 308 SER A N 1
ATOM 2502 C CA . SER A 1 308 ? 0.842 -12.212 9.630 1.00 82.00 308 SER A CA 1
ATOM 2503 C C . SER A 1 308 ? 1.074 -10.899 8.870 1.00 82.00 308 SER A C 1
ATOM 2505 O O . SER A 1 308 ? 1.616 -10.905 7.767 1.00 82.00 308 SER A O 1
ATOM 2507 N N . ILE A 1 309 ? 0.745 -9.759 9.489 1.00 84.25 309 ILE A N 1
ATOM 2508 C CA . ILE A 1 309 ? 0.997 -8.415 8.948 1.00 84.25 309 ILE A CA 1
ATOM 2509 C C . ILE A 1 309 ? 2.498 -8.181 8.759 1.00 84.25 309 ILE A C 1
ATOM 2511 O O . ILE A 1 309 ? 2.911 -7.740 7.689 1.00 84.25 309 ILE A O 1
ATOM 2515 N N . LYS A 1 310 ? 3.320 -8.509 9.767 1.00 90.69 310 LYS A N 1
ATOM 2516 C CA . LYS A 1 310 ? 4.786 -8.407 9.684 1.00 90.69 310 LYS A CA 1
ATOM 2517 C C . LYS A 1 310 ? 5.331 -9.222 8.519 1.00 90.69 310 LYS A C 1
ATOM 2519 O O . LYS A 1 310 ? 6.090 -8.689 7.718 1.00 90.69 310 LYS A O 1
ATOM 2524 N N . THR A 1 311 ? 4.916 -10.481 8.395 1.00 88.31 311 THR A N 1
ATOM 2525 C CA . THR A 1 311 ? 5.329 -11.342 7.282 1.00 88.31 311 THR A CA 1
ATOM 2526 C C . THR A 1 311 ? 4.914 -10.749 5.935 1.00 88.31 311 THR A C 1
ATOM 2528 O O . THR A 1 311 ? 5.746 -10.665 5.036 1.00 88.31 311 THR A O 1
ATOM 2531 N N . ASN A 1 312 ? 3.676 -10.261 5.801 1.00 86.81 312 ASN A N 1
ATOM 2532 C CA . ASN A 1 312 ? 3.206 -9.628 4.567 1.00 86.81 312 ASN A CA 1
ATOM 2533 C C . ASN A 1 312 ? 4.012 -8.374 4.201 1.00 86.81 312 ASN A C 1
ATOM 2535 O O . ASN A 1 312 ? 4.397 -8.213 3.046 1.00 86.81 312 ASN A O 1
ATOM 2539 N N . GLN A 1 313 ? 4.300 -7.503 5.169 1.00 90.50 313 GLN A N 1
ATOM 2540 C CA . GLN A 1 313 ? 5.088 -6.290 4.935 1.00 90.50 313 GLN A CA 1
ATOM 2541 C C . GLN A 1 313 ? 6.549 -6.618 4.585 1.00 90.50 313 GLN A C 1
ATOM 2543 O O . GLN A 1 313 ? 7.103 -5.999 3.680 1.00 90.50 313 GLN A O 1
ATOM 2548 N N . ILE A 1 314 ? 7.144 -7.646 5.207 1.00 94.00 314 ILE A N 1
ATOM 2549 C CA . ILE A 1 314 ? 8.485 -8.136 4.849 1.00 94.00 314 ILE A CA 1
ATOM 2550 C C . ILE A 1 314 ? 8.498 -8.677 3.414 1.00 94.00 314 ILE A C 1
ATOM 2552 O O . ILE A 1 314 ? 9.338 -8.258 2.623 1.00 94.00 314 ILE A O 1
ATOM 2556 N N . ILE A 1 315 ? 7.554 -9.542 3.034 1.00 92.75 315 ILE A N 1
ATOM 2557 C CA . ILE A 1 315 ? 7.475 -10.065 1.658 1.00 92.75 315 ILE A CA 1
ATOM 2558 C C . ILE A 1 315 ? 7.246 -8.920 0.665 1.00 92.75 315 ILE A C 1
ATOM 2560 O O . ILE A 1 315 ? 7.916 -8.848 -0.361 1.00 92.75 315 ILE A O 1
ATOM 2564 N N . SER A 1 316 ? 6.355 -7.983 0.996 1.00 92.50 316 SER A N 1
ATOM 2565 C CA . SER A 1 316 ? 6.075 -6.811 0.159 1.00 92.50 316 SER A CA 1
ATOM 2566 C C . SER A 1 316 ? 7.316 -5.940 -0.036 1.00 92.50 316 SER A C 1
ATOM 2568 O O . SER A 1 316 ? 7.534 -5.426 -1.127 1.00 92.50 316 SER A O 1
ATOM 2570 N N . SER A 1 317 ? 8.166 -5.816 0.988 1.00 96.25 317 SER A N 1
ATOM 2571 C CA . SER A 1 317 ? 9.410 -5.045 0.910 1.00 96.25 317 SER A CA 1
ATOM 2572 C C . SER A 1 317 ? 10.466 -5.647 -0.029 1.00 96.25 317 SER A C 1
ATOM 2574 O O . SER A 1 317 ? 11.382 -4.941 -0.439 1.00 96.25 317 SER A O 1
ATOM 2576 N N . LEU A 1 318 ? 10.321 -6.912 -0.443 1.00 96.12 318 LEU A N 1
ATOM 2577 C CA . LEU A 1 318 ? 11.216 -7.539 -1.423 1.00 96.12 318 LEU A CA 1
ATOM 2578 C C . LEU A 1 318 ? 10.945 -7.095 -2.870 1.00 96.12 318 LEU A C 1
ATOM 2580 O O . LEU A 1 318 ? 11.788 -7.304 -3.740 1.00 96.12 318 LEU A O 1
ATOM 2584 N N . PHE A 1 319 ? 9.790 -6.482 -3.141 1.00 96.00 319 PHE A N 1
ATOM 2585 C CA . PHE A 1 319 ? 9.380 -6.081 -4.486 1.00 96.00 319 PHE A CA 1
ATOM 2586 C C . PHE A 1 319 ? 9.051 -4.583 -4.505 1.00 96.00 319 PHE A C 1
ATOM 2588 O O . PHE A 1 319 ? 8.114 -4.176 -3.821 1.00 96.00 319 PHE A O 1
ATOM 2595 N N . PRO A 1 320 ? 9.740 -3.745 -5.305 1.00 97.38 320 PRO A N 1
ATOM 2596 C CA . PRO A 1 320 ? 9.559 -2.289 -5.264 1.00 97.38 320 PRO A CA 1
ATOM 2597 C C . PRO A 1 320 ? 8.109 -1.811 -5.438 1.00 97.38 320 PRO A C 1
ATOM 2599 O O . PRO A 1 320 ? 7.681 -0.879 -4.757 1.00 97.38 320 PRO A O 1
ATOM 2602 N N . THR A 1 321 ? 7.325 -2.459 -6.307 1.00 96.56 321 THR A N 1
ATOM 2603 C CA . THR A 1 321 ? 5.914 -2.101 -6.528 1.00 96.56 321 THR A CA 1
ATOM 2604 C C . THR A 1 321 ? 5.038 -2.446 -5.328 1.00 96.56 321 THR A C 1
ATOM 2606 O O . THR A 1 321 ? 4.239 -1.617 -4.898 1.00 96.56 321 THR A O 1
ATOM 2609 N N . MET A 1 322 ? 5.226 -3.619 -4.716 1.00 94.69 322 MET A N 1
ATOM 2610 C CA . MET A 1 322 ? 4.505 -3.978 -3.490 1.00 94.69 322 MET A CA 1
ATOM 2611 C C . MET A 1 322 ? 4.964 -3.188 -2.275 1.00 94.69 322 MET A C 1
ATOM 2613 O O . MET A 1 322 ? 4.145 -2.858 -1.419 1.00 94.69 322 MET A O 1
ATOM 2617 N N . PHE A 1 323 ? 6.243 -2.834 -2.202 1.00 96.62 323 PHE A N 1
ATOM 2618 C CA . PHE A 1 323 ? 6.757 -1.970 -1.153 1.00 96.62 323 PHE A CA 1
ATOM 2619 C C . PHE A 1 323 ? 6.083 -0.594 -1.201 1.00 96.62 323 PHE A C 1
ATOM 2621 O O . PHE A 1 323 ? 5.604 -0.111 -0.174 1.00 96.62 323 PHE A O 1
ATOM 2628 N N . TYR A 1 324 ? 5.958 -0.012 -2.397 1.00 96.62 324 TYR A N 1
ATOM 2629 C CA . TYR A 1 324 ? 5.215 1.227 -2.615 1.00 96.62 324 TYR A CA 1
ATOM 2630 C C . TYR A 1 324 ? 3.750 1.104 -2.172 1.00 96.62 324 TYR A C 1
ATOM 2632 O O . TYR A 1 324 ? 3.268 1.940 -1.407 1.00 96.62 324 TYR A O 1
ATOM 2640 N N . LEU A 1 325 ? 3.050 0.044 -2.594 1.00 92.69 325 LEU A N 1
ATOM 2641 C CA . LEU A 1 325 ? 1.645 -0.182 -2.231 1.00 92.69 325 LEU A CA 1
ATOM 2642 C C . LEU A 1 325 ? 1.461 -0.416 -0.722 1.00 92.69 325 LEU A C 1
ATOM 2644 O O . LEU A 1 325 ? 0.524 0.109 -0.120 1.00 92.69 325 LEU A O 1
ATOM 2648 N N . SER A 1 326 ? 2.377 -1.144 -0.081 1.00 91.44 326 SER A N 1
ATOM 2649 C CA . SER A 1 326 ? 2.361 -1.348 1.368 1.00 91.44 326 SER A CA 1
ATOM 2650 C C . SER A 1 326 ? 2.615 -0.045 2.126 1.00 91.44 326 SER A C 1
ATOM 2652 O O . SER A 1 326 ? 1.948 0.206 3.129 1.00 91.44 326 SER A O 1
ATOM 2654 N N . LEU A 1 327 ? 3.561 0.784 1.675 1.00 94.94 327 LEU A N 1
ATOM 2655 C CA . LEU A 1 327 ? 3.843 2.084 2.285 1.00 94.94 327 LEU A CA 1
ATOM 2656 C C . LEU A 1 327 ? 2.640 3.017 2.157 1.00 94.94 327 LEU A C 1
ATOM 2658 O O . LEU A 1 327 ? 2.212 3.604 3.147 1.00 94.94 327 LEU A O 1
ATOM 2662 N N . ARG A 1 328 ? 2.063 3.095 0.955 1.00 92.50 328 ARG A N 1
ATOM 2663 C CA . ARG A 1 328 ? 0.828 3.829 0.672 1.00 92.50 328 ARG A CA 1
ATOM 2664 C C . ARG A 1 328 ? -0.273 3.459 1.671 1.00 92.50 328 ARG A C 1
ATOM 2666 O O . ARG A 1 328 ? -0.854 4.343 2.300 1.00 92.50 328 ARG A O 1
ATOM 2673 N N . LYS A 1 329 ? -0.514 2.157 1.875 1.00 87.06 329 LYS A N 1
ATOM 2674 C CA . LYS A 1 329 ? -1.534 1.667 2.813 1.00 87.06 329 LYS A CA 1
ATOM 2675 C C . LYS A 1 329 ? -1.247 2.097 4.255 1.00 87.06 329 LYS A C 1
ATOM 2677 O O . LYS A 1 329 ? -2.145 2.608 4.916 1.00 87.06 329 LYS A O 1
ATOM 2682 N N . GLU A 1 330 ? -0.013 1.975 4.743 1.00 90.25 330 GLU A N 1
ATOM 2683 C CA . GLU A 1 330 ? 0.333 2.399 6.114 1.00 90.25 330 GLU A CA 1
ATOM 2684 C C . GLU A 1 330 ? 0.283 3.923 6.321 1.00 90.25 330 GLU A C 1
ATOM 2686 O O . GLU A 1 330 ? -0.100 4.404 7.393 1.00 90.25 330 GLU A O 1
ATOM 2691 N N . MET A 1 331 ? 0.593 4.704 5.287 1.00 91.88 331 MET A N 1
ATOM 2692 C CA . MET A 1 331 ? 0.559 6.167 5.354 1.00 91.88 331 MET A CA 1
ATOM 2693 C C . MET A 1 331 ? -0.848 6.750 5.249 1.00 91.88 331 MET A C 1
ATOM 2695 O O . MET A 1 331 ? -1.103 7.797 5.852 1.00 91.88 331 MET A O 1
ATOM 2699 N N . SER A 1 332 ? -1.770 6.029 4.604 1.00 86.94 332 SER A N 1
ATOM 2700 C CA . SER A 1 332 ? -3.202 6.358 4.554 1.00 86.94 332 SER A CA 1
ATOM 2701 C C . SER A 1 332 ? -3.870 6.417 5.929 1.00 86.94 332 SER A C 1
ATOM 2703 O O . SER A 1 332 ? -4.977 6.914 6.076 1.00 86.94 332 SER A O 1
ATOM 2705 N N . SER A 1 333 ? -3.194 5.920 6.966 1.00 84.38 333 SER A N 1
ATOM 2706 C CA . SER A 1 333 ? -3.737 5.661 8.297 1.00 84.38 333 SER A CA 1
ATOM 2707 C C . SER A 1 333 ? -4.720 4.495 8.377 1.00 84.38 333 SER A C 1
ATOM 2709 O O . SER A 1 333 ? -4.855 3.951 9.463 1.00 84.38 333 SER A O 1
ATOM 2711 N N . ALA A 1 334 ? -5.283 4.003 7.273 1.00 76.75 334 ALA A N 1
ATOM 2712 C CA . ALA A 1 334 ? -6.025 2.734 7.222 1.00 76.75 334 ALA A CA 1
ATOM 2713 C C . ALA A 1 334 ? -5.103 1.493 7.146 1.00 76.75 334 ALA A C 1
ATOM 2715 O O . ALA A 1 334 ? -5.530 0.377 6.850 1.00 76.75 334 ALA A O 1
ATOM 2716 N N . GLY A 1 335 ? -3.811 1.694 7.414 1.00 79.06 335 GLY A N 1
ATOM 2717 C CA . GLY A 1 335 ? -2.798 0.654 7.504 1.00 79.06 335 GLY A CA 1
ATOM 2718 C C . GLY A 1 335 ? -3.099 -0.418 8.540 1.00 79.06 335 GLY A C 1
ATOM 2719 O O . GLY A 1 335 ? -3.788 -0.191 9.540 1.00 79.06 335 GLY A O 1
ATOM 2720 N N . PHE A 1 336 ? -2.492 -1.586 8.350 1.00 81.75 336 PHE A N 1
ATOM 2721 C CA . PHE A 1 336 ? -2.647 -2.716 9.255 1.00 81.75 336 PHE A CA 1
ATOM 2722 C C . PHE A 1 336 ? -2.181 -2.384 10.677 1.00 81.75 336 PHE A C 1
ATOM 2724 O O . PHE A 1 336 ? -2.754 -2.876 11.647 1.00 81.75 336 PHE A O 1
ATOM 2731 N N . LEU A 1 337 ? -1.173 -1.518 10.826 1.00 86.31 337 LEU A N 1
ATOM 2732 C CA . LEU A 1 337 ? -0.666 -1.133 12.142 1.00 86.31 337 LEU A CA 1
ATOM 2733 C C . LEU A 1 337 ? -1.680 -0.319 12.945 1.00 86.31 337 LEU A C 1
ATOM 2735 O O . LEU A 1 337 ? -1.800 -0.526 14.151 1.00 86.31 337 LEU A O 1
ATOM 2739 N N . ASN A 1 338 ? -2.414 0.587 12.299 1.00 84.00 338 ASN A N 1
ATOM 2740 C CA . ASN A 1 338 ? -3.458 1.344 12.986 1.00 84.00 338 ASN A CA 1
ATOM 2741 C C . ASN A 1 338 ? -4.683 0.488 13.274 1.00 84.00 338 ASN A C 1
ATOM 2743 O O . ASN A 1 338 ? -5.317 0.707 14.297 1.00 84.00 338 ASN A O 1
ATOM 2747 N N . LEU A 1 339 ? -4.987 -0.510 12.440 1.00 80.75 339 LEU A N 1
ATOM 2748 C CA . LEU A 1 339 ? -6.036 -1.485 12.748 1.00 80.75 339 LEU A CA 1
ATOM 2749 C C . LEU A 1 339 ? -5.719 -2.263 14.034 1.00 80.75 339 LEU A C 1
ATOM 2751 O O . LEU A 1 339 ? -6.593 -2.440 14.879 1.00 80.75 339 LEU A O 1
ATOM 2755 N N . ILE A 1 340 ? -4.462 -2.675 14.227 1.00 82.56 340 ILE A N 1
ATOM 2756 C CA . ILE A 1 340 ? -4.019 -3.369 15.448 1.00 82.56 340 ILE A CA 1
ATOM 2757 C C . ILE A 1 340 ? -4.056 -2.449 16.677 1.00 82.56 340 ILE A C 1
ATOM 2759 O O . ILE A 1 340 ? -4.460 -2.869 17.769 1.00 82.56 340 ILE A O 1
ATOM 2763 N N . ASP A 1 341 ? -3.644 -1.193 16.524 1.00 86.69 341 ASP A N 1
ATOM 2764 C CA . ASP A 1 341 ? -3.749 -0.199 17.592 1.00 86.69 341 ASP A CA 1
ATOM 2765 C C . ASP A 1 341 ? -5.207 0.094 17.948 1.00 86.69 341 ASP A C 1
ATOM 2767 O O . ASP A 1 341 ? -5.553 0.110 19.127 1.00 86.69 341 ASP A O 1
ATOM 2771 N N . PHE A 1 342 ? -6.065 0.262 16.941 1.00 82.62 342 PHE A N 1
ATOM 2772 C CA . PHE A 1 342 ? -7.494 0.488 17.116 1.00 82.62 342 PHE A CA 1
ATOM 2773 C C . PHE A 1 342 ? -8.158 -0.700 17.808 1.00 82.62 342 PHE A C 1
ATOM 2775 O O . PHE A 1 342 ? -8.935 -0.515 18.737 1.00 82.62 342 PHE A O 1
ATOM 2782 N N . HIS A 1 343 ? -7.783 -1.930 17.445 1.00 81.00 343 HIS A N 1
ATOM 2783 C CA . HIS A 1 343 ? -8.213 -3.125 18.165 1.00 81.00 343 HIS A CA 1
ATOM 2784 C C . HIS A 1 343 ? -7.792 -3.065 19.638 1.00 81.00 343 HIS A C 1
ATOM 2786 O O . HIS A 1 343 ? -8.607 -3.280 20.525 1.00 81.00 343 HIS A O 1
ATOM 2792 N N . SER A 1 344 ? -6.538 -2.707 19.921 1.00 84.19 344 SER A N 1
ATOM 2793 C CA . SER A 1 344 ? -6.031 -2.586 21.299 1.00 84.19 344 SER A CA 1
ATOM 2794 C C . SER A 1 344 ? -6.773 -1.522 22.105 1.00 84.19 344 SER A C 1
ATOM 2796 O O . SER A 1 344 ? -7.066 -1.722 23.283 1.00 84.19 344 SER A O 1
ATOM 2798 N N . PHE A 1 345 ? -7.075 -0.401 21.459 1.00 85.25 345 PHE A N 1
ATOM 2799 C CA . PHE A 1 345 ? -7.860 0.675 22.031 1.00 85.25 345 PHE A CA 1
ATOM 2800 C C . PHE A 1 345 ? -9.285 0.203 22.337 1.00 85.25 345 PHE A C 1
ATOM 2802 O O . PHE A 1 345 ? -9.723 0.320 23.478 1.00 85.25 345 PHE A O 1
ATOM 2809 N N . ASN A 1 346 ? -9.951 -0.451 21.383 1.00 82.25 346 ASN A N 1
ATOM 2810 C CA . ASN A 1 346 ? -11.276 -1.033 21.583 1.00 82.25 346 ASN A CA 1
ATOM 2811 C C . ASN A 1 346 ? -11.287 -2.040 22.741 1.00 82.25 346 ASN A C 1
ATOM 2813 O O . ASN A 1 346 ? -12.164 -1.963 23.590 1.00 82.25 346 ASN A O 1
ATOM 2817 N N . LEU A 1 347 ? -10.298 -2.935 22.836 1.00 81.88 347 LEU A N 1
ATOM 2818 C CA . LEU A 1 347 ? -10.182 -3.888 23.949 1.00 81.88 347 LEU A CA 1
ATOM 2819 C C . LEU A 1 347 ? -10.081 -3.198 25.309 1.00 81.88 347 LEU A C 1
ATOM 2821 O O . LEU A 1 347 ? -10.762 -3.581 26.262 1.00 81.88 347 LEU A O 1
ATOM 2825 N N . LYS A 1 348 ? -9.236 -2.166 25.400 1.00 86.06 348 LYS A N 1
ATOM 2826 C CA . LYS A 1 348 ? -9.088 -1.374 26.622 1.00 86.06 348 LYS A CA 1
ATOM 2827 C C . LYS A 1 348 ? -10.423 -0.736 27.008 1.00 86.06 348 LYS A C 1
ATOM 2829 O O . LYS A 1 348 ? -10.850 -0.868 28.153 1.00 86.06 348 LYS A O 1
ATOM 2834 N N . MET A 1 349 ? -11.097 -0.119 26.044 1.00 84.44 349 MET A N 1
ATOM 2835 C CA . MET A 1 349 ? -12.370 0.553 26.275 1.00 84.44 349 MET A CA 1
ATOM 2836 C C . MET A 1 349 ? -13.497 -0.424 26.623 1.00 84.44 349 MET A C 1
ATOM 2838 O O . MET A 1 349 ? -14.270 -0.134 27.529 1.00 84.44 349 MET A O 1
ATOM 2842 N N . LYS A 1 350 ? -13.556 -1.611 25.998 1.00 83.38 350 LYS A N 1
ATOM 2843 C CA . LYS A 1 350 ? -14.481 -2.694 26.387 1.00 83.38 350 LYS A CA 1
ATOM 2844 C C . LYS A 1 350 ? -14.292 -3.064 27.859 1.00 83.38 350 LYS A C 1
ATOM 2846 O O . LYS A 1 350 ? -15.262 -3.151 28.605 1.00 83.38 350 LYS A O 1
ATOM 2851 N N . LYS A 1 351 ? -13.040 -3.252 28.294 1.00 82.69 351 LYS A N 1
ATOM 2852 C CA . LYS A 1 351 ? -12.707 -3.609 29.681 1.00 82.69 351 LYS A CA 1
ATOM 2853 C C . LYS A 1 351 ? -13.118 -2.523 30.673 1.00 82.69 351 LYS A C 1
ATOM 2855 O O . LYS A 1 351 ? -13.657 -2.832 31.734 1.00 82.69 351 LYS A O 1
ATOM 2860 N N . GLU A 1 352 ? -12.841 -1.264 30.354 1.00 85.31 352 GLU A N 1
ATOM 2861 C CA . GLU A 1 352 ? -13.211 -0.126 31.200 1.00 85.31 352 GLU A CA 1
ATOM 2862 C C . GLU A 1 352 ? -14.731 0.069 31.244 1.00 85.31 352 GLU A C 1
ATOM 2864 O O . GLU A 1 352 ? -15.284 0.255 32.330 1.00 85.31 352 GLU A O 1
ATOM 2869 N N . PHE A 1 353 ? -15.411 -0.077 30.104 1.00 84.88 353 PHE A N 1
ATOM 2870 C CA . PHE A 1 353 ? -16.864 0.011 30.025 1.00 84.88 353 PHE A CA 1
ATOM 2871 C C . PHE A 1 353 ? -17.549 -1.107 30.801 1.00 84.88 353 PHE A C 1
ATOM 2873 O O . PHE A 1 353 ? -18.503 -0.839 31.516 1.00 84.88 353 PHE A O 1
ATOM 2880 N N . LEU A 1 354 ? -17.051 -2.343 30.729 1.00 82.19 354 LEU A N 1
ATOM 2881 C CA . LEU A 1 354 ? -17.608 -3.453 31.497 1.00 82.19 354 LEU A CA 1
ATOM 2882 C C . LEU A 1 354 ? -17.521 -3.191 33.006 1.00 82.19 354 LEU A C 1
ATOM 2884 O O . LEU A 1 354 ? -18.499 -3.385 33.724 1.00 82.19 354 LEU A O 1
ATOM 2888 N N . LYS A 1 355 ? -16.370 -2.703 33.488 1.00 82.56 355 LYS A N 1
ATOM 2889 C CA . LYS A 1 355 ? -16.195 -2.329 34.901 1.00 82.56 355 LYS A CA 1
ATOM 2890 C C . LYS A 1 355 ? -17.150 -1.215 35.313 1.00 82.56 355 LYS A C 1
ATOM 2892 O O . LYS A 1 355 ? -17.748 -1.285 36.384 1.00 82.56 355 LYS A O 1
ATOM 2897 N N . PHE A 1 356 ? -17.283 -0.196 34.466 1.00 85.25 356 PHE A N 1
ATOM 2898 C CA . PHE A 1 356 ? -18.236 0.886 34.671 1.00 85.25 356 PHE A CA 1
ATOM 2899 C C . PHE A 1 356 ? -19.674 0.359 34.718 1.00 85.25 356 PHE A C 1
ATOM 2901 O O . PHE A 1 356 ? -20.381 0.619 35.682 1.00 85.25 356 PHE A O 1
ATOM 2908 N N . TYR A 1 357 ? -20.075 -0.442 33.731 1.00 83.56 357 TYR A N 1
ATOM 2909 C CA . TYR A 1 357 ? -21.411 -1.012 33.604 1.00 83.56 357 TYR A CA 1
ATOM 2910 C C . TYR A 1 357 ? -21.789 -1.859 34.818 1.00 83.56 357 TYR A C 1
ATOM 2912 O O . TYR A 1 357 ? -22.863 -1.672 35.377 1.00 83.56 357 TYR A O 1
ATOM 2920 N N . VAL A 1 358 ? -20.903 -2.756 35.260 1.00 79.88 358 VAL A N 1
ATOM 2921 C CA . VAL A 1 358 ? -21.129 -3.578 36.456 1.00 79.88 358 VAL A CA 1
ATOM 2922 C C . VAL A 1 358 ? -21.298 -2.696 37.691 1.00 79.88 358 VAL A C 1
ATOM 2924 O O . VAL A 1 358 ? -22.261 -2.862 38.437 1.00 79.88 358 VAL A O 1
ATOM 2927 N N . LYS A 1 359 ? -20.398 -1.727 37.892 1.00 81.62 359 LYS A N 1
ATOM 2928 C CA . LYS A 1 359 ? -20.452 -0.816 39.038 1.00 81.62 359 LYS A CA 1
ATOM 2929 C C . LYS A 1 359 ? -21.743 0.002 39.052 1.00 81.62 359 LYS A C 1
ATOM 2931 O O . LYS A 1 359 ? -22.391 0.092 40.092 1.00 81.62 359 LYS A O 1
ATOM 2936 N N . GLU A 1 360 ? -22.116 0.587 37.919 1.00 82.06 360 GLU A N 1
ATOM 2937 C CA . GLU A 1 360 ? -23.325 1.399 37.809 1.00 82.06 360 GLU A CA 1
ATOM 2938 C C . GLU A 1 360 ? -24.584 0.550 37.943 1.00 82.06 360 GLU A C 1
ATOM 2940 O O . GLU A 1 360 ? -25.461 0.918 38.712 1.00 82.06 360 GLU A O 1
ATOM 2945 N N . ARG A 1 361 ? -24.646 -0.636 37.329 1.00 77.69 361 ARG A N 1
ATOM 2946 C CA . ARG A 1 361 ? -25.782 -1.561 37.477 1.00 77.69 361 ARG A CA 1
ATOM 2947 C C . ARG A 1 361 ? -26.002 -2.001 38.926 1.00 77.69 361 ARG A C 1
ATOM 2949 O O . ARG A 1 361 ? -27.138 -2.161 39.358 1.00 77.69 361 ARG A O 1
ATOM 2956 N N . LEU A 1 362 ? -24.932 -2.168 39.702 1.00 73.75 362 LEU A N 1
ATOM 2957 C CA . LEU A 1 362 ? -25.029 -2.439 41.141 1.00 73.75 362 LEU A CA 1
ATOM 2958 C C . LEU A 1 362 ? -25.471 -1.201 41.948 1.00 73.75 362 LEU A C 1
ATOM 2960 O O . LEU A 1 362 ? -26.062 -1.347 43.019 1.00 73.75 362 LEU A O 1
ATOM 2964 N N . ASN A 1 363 ? -25.210 0.009 41.440 1.00 71.75 363 ASN A N 1
ATOM 2965 C CA . ASN A 1 363 ? -25.572 1.284 42.066 1.00 71.75 363 ASN A CA 1
ATOM 2966 C C . ASN A 1 363 ? -26.941 1.840 41.631 1.00 71.75 363 ASN A C 1
ATOM 2968 O O . ASN A 1 363 ? -27.489 2.662 42.369 1.00 71.75 363 ASN A O 1
ATOM 2972 N N . GLU A 1 364 ? -27.509 1.396 40.499 1.00 64.25 364 GLU A N 1
ATOM 2973 C CA . GLU A 1 364 ? -28.817 1.816 39.944 1.00 64.25 364 GLU A CA 1
ATOM 2974 C C . GLU A 1 364 ? -29.954 1.752 40.967 1.00 64.25 364 GLU A C 1
ATOM 2976 O O . GLU A 1 364 ? -30.913 2.519 40.903 1.00 64.25 364 GLU A O 1
ATOM 2981 N N . TRP A 1 365 ? -29.798 0.903 41.980 1.00 55.50 365 TRP A N 1
ATOM 2982 C CA . TRP A 1 365 ? -30.660 0.807 43.154 1.00 55.50 365 TRP A CA 1
ATOM 2983 C C . TRP A 1 365 ? -30.882 2.130 43.913 1.00 55.50 365 TRP A C 1
ATOM 2985 O O . TRP A 1 365 ? -31.760 2.199 44.771 1.00 55.50 365 TRP A O 1
ATOM 2995 N N . LYS A 1 366 ? -30.083 3.171 43.645 1.00 59.66 366 LYS A N 1
ATOM 2996 C CA . LYS A 1 366 ? -30.192 4.501 44.265 1.00 59.66 366 LYS A CA 1
ATOM 2997 C C . LYS A 1 366 ? -31.043 5.509 43.476 1.00 59.66 366 LYS A C 1
ATOM 2999 O O . LYS A 1 366 ? -31.269 6.591 44.005 1.00 59.66 366 LYS A O 1
ATOM 3004 N N . GLY A 1 367 ? -31.523 5.170 42.274 1.00 60.69 367 GLY A N 1
ATOM 3005 C CA . GLY A 1 367 ? -32.473 5.990 41.504 1.00 60.69 367 GLY A CA 1
ATOM 3006 C C . GLY A 1 367 ? -31.915 7.322 40.983 1.00 60.69 367 GLY A C 1
ATOM 3007 O O . GLY A 1 367 ? -32.370 8.380 41.405 1.00 60.69 367 GLY A O 1
ATOM 3008 N N . GLY A 1 368 ? -30.956 7.280 40.054 1.00 69.19 368 GLY A N 1
ATOM 3009 C CA . GLY A 1 368 ? -30.408 8.472 39.392 1.00 69.19 368 GLY A CA 1
ATOM 3010 C C . GLY A 1 368 ? -30.269 8.300 37.879 1.00 69.19 368 GLY A C 1
ATOM 3011 O O . GLY A 1 368 ? -30.334 7.178 37.378 1.00 69.19 368 GLY A O 1
ATOM 3012 N N . ASP A 1 369 ? -30.067 9.413 37.171 1.00 77.50 369 ASP A N 1
ATOM 3013 C CA . ASP A 1 369 ? -29.841 9.417 35.722 1.00 77.50 369 ASP A CA 1
ATOM 3014 C C . ASP A 1 369 ? -28.605 8.586 35.341 1.00 77.50 369 ASP A C 1
ATOM 3016 O O . ASP A 1 369 ? -27.596 8.566 36.057 1.00 77.50 369 ASP A O 1
ATOM 3020 N N . VAL A 1 370 ? -28.667 7.921 34.183 1.00 79.00 370 VAL A N 1
ATOM 3021 C CA . VAL A 1 370 ? -27.564 7.108 33.656 1.00 79.00 370 VAL A CA 1
ATOM 3022 C C . VAL A 1 370 ? -26.339 7.992 33.427 1.00 79.00 370 VAL A C 1
ATOM 3024 O O . VAL A 1 370 ? -26.343 8.898 32.591 1.00 79.00 370 VAL A O 1
ATOM 3027 N N . GLN A 1 371 ? -25.252 7.713 34.150 1.00 83.12 371 GLN A N 1
ATOM 3028 C CA . GLN A 1 371 ? -23.991 8.410 33.922 1.00 83.12 371 GLN A CA 1
ATOM 3029 C C . GLN A 1 371 ? -23.412 8.028 32.557 1.00 83.12 371 GLN A C 1
ATOM 3031 O O . GLN A 1 371 ? -23.398 6.861 32.163 1.00 83.12 371 GLN A O 1
ATOM 3036 N N . ASN A 1 372 ? -22.887 9.016 31.835 1.00 81.44 372 ASN A N 1
ATOM 3037 C CA . ASN A 1 372 ? -22.187 8.750 30.587 1.00 81.44 372 ASN A CA 1
ATOM 3038 C C . ASN A 1 372 ? -20.796 8.168 30.881 1.00 81.44 372 ASN A C 1
ATOM 3040 O O . ASN A 1 372 ? -20.030 8.747 31.656 1.00 81.44 372 ASN A O 1
ATOM 3044 N N . PHE A 1 373 ? -20.468 7.040 30.248 1.00 82.69 373 PHE A N 1
ATOM 3045 C CA . PHE A 1 373 ? -19.144 6.433 30.361 1.00 82.69 373 PHE A CA 1
ATOM 3046 C C . PHE A 1 373 ? -18.090 7.262 29.622 1.00 82.69 373 PHE A C 1
ATOM 3048 O O . PHE A 1 373 ? -16.991 7.455 30.134 1.00 82.69 373 PHE A O 1
ATOM 3055 N N . ILE A 1 374 ? -18.434 7.776 28.437 1.00 79.50 374 ILE A N 1
ATOM 3056 C CA . ILE A 1 374 ? -17.516 8.553 27.602 1.00 79.50 374 ILE A CA 1
ATOM 3057 C C . ILE A 1 374 ? -17.466 9.988 28.111 1.00 79.50 374 ILE A C 1
ATOM 3059 O O . ILE A 1 374 ? -18.492 10.679 28.144 1.00 79.50 374 ILE A O 1
ATOM 3063 N N . LYS A 1 375 ? -16.266 10.489 28.407 1.00 80.44 375 LYS A N 1
ATOM 3064 C CA . LYS A 1 375 ? -16.054 11.902 28.734 1.00 80.44 375 LYS A CA 1
ATOM 3065 C C . LYS A 1 375 ? -15.275 12.592 27.616 1.00 80.44 375 LYS A C 1
ATOM 3067 O O . LYS A 1 375 ? -14.240 12.123 27.154 1.00 80.44 375 LYS A O 1
ATOM 3072 N N . GLY A 1 376 ? -15.777 13.739 27.154 1.00 79.19 376 GLY A N 1
ATOM 3073 C CA . GLY A 1 376 ? -15.097 14.548 26.135 1.00 79.19 376 GLY A CA 1
ATOM 3074 C C . GLY A 1 376 ? -14.861 13.801 24.813 1.00 79.19 376 GLY A C 1
ATOM 3075 O O . GLY A 1 376 ? -15.821 13.486 24.116 1.00 79.19 376 GLY A O 1
ATOM 3076 N N . ASN A 1 377 ? -13.587 13.562 24.477 1.00 76.38 377 ASN A N 1
ATOM 3077 C CA . ASN A 1 377 ? -13.129 12.924 23.231 1.00 76.38 377 ASN A CA 1
ATOM 3078 C C . ASN A 1 377 ? -12.592 11.492 23.448 1.00 76.38 377 ASN A C 1
ATOM 3080 O O . ASN A 1 377 ? -11.844 10.975 22.622 1.00 76.38 377 ASN A O 1
ATOM 3084 N N . GLU A 1 378 ? -12.931 10.838 24.561 1.00 78.75 378 GLU A N 1
ATOM 3085 C CA . GLU A 1 378 ? -12.470 9.473 24.869 1.00 78.75 378 GLU A CA 1
ATOM 3086 C C . GLU A 1 378 ? -12.990 8.405 23.888 1.00 78.75 378 GLU A C 1
ATOM 3088 O O . GLU A 1 378 ? -12.471 7.293 23.864 1.00 78.75 378 GLU A O 1
ATOM 3093 N N . ASN A 1 379 ? -13.976 8.728 23.045 1.00 77.50 379 ASN A N 1
ATOM 3094 C CA . ASN A 1 379 ? -14.496 7.851 21.992 1.00 77.50 379 ASN A CA 1
ATOM 3095 C C . ASN A 1 379 ? -13.796 8.008 20.632 1.00 77.50 379 ASN A C 1
ATOM 3097 O O . ASN A 1 379 ? -14.246 7.445 19.630 1.00 77.50 379 ASN A O 1
ATOM 3101 N N . GLU A 1 380 ? -12.703 8.765 20.585 1.00 86.19 380 GLU A N 1
ATOM 3102 C CA . GLU A 1 380 ? -11.976 9.052 19.356 1.00 86.19 380 GLU A CA 1
ATOM 3103 C C . GLU A 1 380 ? -10.646 8.310 19.302 1.00 86.19 380 GLU A C 1
ATOM 3105 O O . GLU A 1 380 ? -9.765 8.505 20.141 1.00 86.19 380 GLU A O 1
ATOM 3110 N N . PHE A 1 381 ? -10.456 7.510 18.255 1.00 87.62 381 PHE A N 1
ATOM 3111 C CA . PHE A 1 381 ? -9.153 6.948 17.938 1.00 87.62 381 PHE A CA 1
ATOM 3112 C C . PHE A 1 381 ? -8.480 7.773 16.842 1.00 87.62 381 PHE A C 1
ATOM 3114 O O . PHE A 1 381 ? -8.857 7.709 15.672 1.00 87.62 381 PHE A O 1
ATOM 3121 N N . MET A 1 382 ? -7.455 8.536 17.222 1.00 91.38 382 MET A N 1
ATOM 3122 C CA . MET A 1 382 ? -6.646 9.321 16.288 1.00 91.38 382 MET A CA 1
ATOM 3123 C C . MET A 1 382 ? -5.610 8.422 15.606 1.00 91.38 382 MET A C 1
ATOM 3125 O O . MET A 1 382 ? -4.574 8.087 16.193 1.00 91.38 382 MET A O 1
ATOM 3129 N N . ALA A 1 383 ? -5.876 8.034 14.361 1.00 88.81 383 ALA A N 1
ATOM 3130 C CA . ALA A 1 383 ? -4.965 7.212 13.582 1.00 88.81 383 ALA A CA 1
ATOM 3131 C C . ALA A 1 383 ? -3.734 8.014 13.132 1.00 88.81 383 ALA A C 1
ATOM 3133 O O . ALA A 1 383 ? -3.799 9.214 12.853 1.00 88.81 383 ALA A O 1
ATOM 3134 N N . LYS A 1 384 ? -2.581 7.343 13.057 1.00 92.50 384 LYS A N 1
ATOM 3135 C CA . LYS A 1 384 ? -1.296 7.976 12.724 1.00 92.50 384 LYS A CA 1
ATOM 3136 C C . LYS A 1 384 ? -0.772 7.439 11.400 1.00 92.50 384 LYS A C 1
ATOM 3138 O O . LYS A 1 384 ? -0.755 6.230 11.208 1.00 92.50 384 LYS A O 1
ATOM 3143 N N . SER A 1 385 ? -0.245 8.287 10.522 1.00 92.19 385 SER A N 1
ATOM 3144 C CA . SER A 1 385 ? 0.534 7.794 9.379 1.00 92.19 385 SER A CA 1
ATOM 3145 C C . SER A 1 385 ? 1.788 7.077 9.881 1.00 92.19 385 SER A C 1
ATOM 3147 O O . SER A 1 385 ? 2.564 7.643 10.656 1.00 92.19 385 SER A O 1
ATOM 3149 N N . ARG A 1 386 ? 1.976 5.825 9.459 1.00 92.81 386 ARG A N 1
ATOM 3150 C CA . ARG A 1 386 ? 3.087 4.967 9.891 1.00 92.81 386 ARG A CA 1
ATOM 3151 C C . ARG A 1 386 ? 3.902 4.486 8.701 1.00 92.81 386 ARG A C 1
ATOM 3153 O O . ARG A 1 386 ? 3.441 4.501 7.564 1.00 92.81 386 ARG A O 1
ATOM 3160 N N . LEU A 1 387 ? 5.121 4.046 8.991 1.00 95.50 387 LEU A N 1
ATOM 3161 C CA . LEU A 1 387 ? 5.943 3.302 8.045 1.00 95.50 387 LEU A CA 1
ATOM 3162 C C . LEU A 1 387 ? 5.702 1.796 8.245 1.00 95.50 387 LEU A C 1
ATOM 3164 O O . LEU A 1 387 ? 5.525 1.367 9.389 1.00 95.50 387 LEU A O 1
ATOM 3168 N N . PRO A 1 388 ? 5.709 0.987 7.172 1.00 94.25 388 PRO A N 1
ATOM 3169 C CA . PRO A 1 388 ? 5.569 -0.459 7.280 1.00 94.25 388 PRO A CA 1
ATOM 3170 C C . PRO A 1 388 ? 6.773 -1.087 7.993 1.00 94.25 388 PRO A C 1
ATOM 3172 O O . PRO A 1 388 ? 7.897 -0.574 7.942 1.00 94.25 388 PRO A O 1
ATOM 3175 N N . TYR A 1 389 ? 6.563 -2.247 8.618 1.00 93.19 389 TYR A N 1
ATOM 3176 C CA . TYR A 1 389 ? 7.667 -3.095 9.053 1.00 93.19 389 TYR A CA 1
ATOM 3177 C C . TYR A 1 389 ? 8.547 -3.447 7.854 1.00 93.19 389 TYR A C 1
ATOM 3179 O O . TYR A 1 389 ? 8.058 -3.733 6.764 1.00 93.19 389 TYR A O 1
ATOM 3187 N N . GLY A 1 390 ? 9.862 -3.406 8.056 1.00 93.38 390 GLY A N 1
ATOM 3188 C CA . GLY A 1 390 ? 10.806 -3.634 6.966 1.00 93.38 390 GLY A CA 1
ATOM 3189 C C . GLY A 1 390 ? 10.966 -2.444 6.019 1.00 93.38 390 GLY A C 1
ATOM 3190 O O . GLY A 1 390 ? 11.549 -2.624 4.961 1.00 93.38 390 GLY A O 1
ATOM 3191 N N . PHE A 1 391 ? 10.533 -1.227 6.378 1.00 97.00 391 PHE A N 1
ATOM 3192 C CA . PHE A 1 391 ? 10.768 -0.026 5.559 1.00 97.00 391 PHE A CA 1
ATOM 3193 C C . PHE A 1 391 ? 12.233 0.127 5.110 1.00 97.00 391 PHE A C 1
ATOM 3195 O O . PHE A 1 391 ? 12.502 0.300 3.924 1.00 97.00 391 PHE A O 1
ATOM 3202 N N . GLY A 1 392 ? 13.186 -0.016 6.039 1.00 97.81 392 GLY A N 1
ATOM 3203 C CA . GLY A 1 392 ? 14.616 0.022 5.711 1.00 97.81 392 GLY A CA 1
ATOM 3204 C C . GLY A 1 392 ? 15.055 -1.121 4.788 1.00 97.81 392 GLY A C 1
ATOM 3205 O O . GLY A 1 392 ? 15.852 -0.896 3.881 1.00 97.81 392 GLY A O 1
ATOM 3206 N N . LEU A 1 393 ? 14.487 -2.321 4.964 1.00 97.56 393 LEU A N 1
ATOM 3207 C CA . LEU A 1 393 ? 14.738 -3.462 4.081 1.00 97.56 393 LEU A CA 1
ATOM 3208 C C . LEU A 1 393 ? 14.197 -3.194 2.671 1.00 97.56 393 LEU A C 1
ATOM 3210 O O . LEU A 1 393 ? 14.903 -3.444 1.703 1.00 97.56 393 LEU A O 1
ATOM 3214 N N . GLY A 1 394 ? 13.007 -2.603 2.554 1.00 97.94 394 GLY A N 1
ATOM 3215 C CA . GLY A 1 394 ? 12.409 -2.222 1.276 1.00 97.94 394 GLY A CA 1
ATOM 3216 C C . GLY A 1 394 ? 13.234 -1.194 0.511 1.00 97.94 394 GLY A C 1
ATOM 3217 O O . GLY A 1 394 ? 13.469 -1.367 -0.687 1.00 97.94 394 GLY A O 1
ATOM 3218 N N . ILE A 1 395 ? 13.751 -0.168 1.197 1.00 98.44 395 ILE A N 1
ATOM 3219 C CA . ILE A 1 395 ? 14.707 0.776 0.597 1.00 98.44 395 ILE A CA 1
ATOM 3220 C C . ILE A 1 395 ? 15.970 0.036 0.151 1.00 98.44 395 ILE A C 1
ATOM 3222 O O . ILE A 1 395 ? 16.372 0.174 -1.002 1.00 98.44 395 ILE A O 1
ATOM 3226 N N . GLY A 1 396 ? 16.572 -0.767 1.035 1.00 98.38 396 GLY A N 1
ATOM 3227 C CA . GLY A 1 396 ? 17.807 -1.496 0.743 1.00 98.38 396 GLY A CA 1
ATOM 3228 C C . GLY A 1 396 ? 17.677 -2.414 -0.473 1.00 98.38 396 GLY A C 1
ATOM 3229 O O . GLY A 1 396 ? 18.487 -2.330 -1.394 1.00 98.38 396 GLY A O 1
ATOM 3230 N N . VAL A 1 397 ? 16.621 -3.229 -0.527 1.00 98.12 397 VAL A N 1
ATOM 3231 C CA . VAL A 1 397 ? 16.338 -4.124 -1.660 1.00 98.12 397 VAL A CA 1
ATOM 3232 C C . VAL A 1 397 ? 16.086 -3.328 -2.936 1.00 98.12 397 VAL A C 1
ATOM 3234 O O . VAL A 1 397 ? 16.659 -3.653 -3.973 1.00 98.12 397 VAL A O 1
ATOM 3237 N N . THR A 1 398 ? 15.294 -2.255 -2.875 1.00 98.19 398 THR A N 1
ATOM 3238 C CA . THR A 1 398 ? 15.018 -1.422 -4.056 1.00 98.19 398 THR A CA 1
ATOM 3239 C C . THR A 1 398 ? 16.302 -0.799 -4.609 1.00 98.19 398 THR A C 1
ATOM 3241 O O . THR A 1 398 ? 16.533 -0.851 -5.814 1.00 98.19 398 THR A O 1
ATOM 3244 N N . VAL A 1 399 ? 17.178 -0.273 -3.747 1.00 98.50 399 VAL A N 1
ATOM 3245 C CA . VAL A 1 399 ? 18.476 0.291 -4.152 1.00 98.50 399 VAL A CA 1
ATOM 3246 C C . VAL A 1 399 ? 19.393 -0.781 -4.747 1.00 98.50 399 VAL A C 1
ATOM 3248 O O . VAL A 1 399 ? 19.990 -0.548 -5.797 1.00 98.50 399 VAL A O 1
ATOM 3251 N N . LEU A 1 400 ? 19.477 -1.968 -4.139 1.00 98.31 400 LEU A N 1
ATOM 3252 C CA . LEU A 1 400 ? 20.267 -3.081 -4.681 1.00 98.31 400 LEU A CA 1
ATOM 3253 C C . LEU A 1 400 ? 19.767 -3.518 -6.062 1.00 98.31 400 LEU A C 1
ATOM 3255 O O . LEU A 1 400 ? 20.573 -3.721 -6.971 1.00 98.31 400 LEU A O 1
ATOM 3259 N N . LEU A 1 401 ? 18.446 -3.604 -6.245 1.00 97.62 401 LEU A N 1
ATOM 3260 C CA . LEU A 1 401 ? 17.844 -3.892 -7.544 1.00 97.62 401 LEU A CA 1
ATOM 3261 C C . LEU A 1 401 ? 18.169 -2.791 -8.559 1.00 97.62 401 LEU A C 1
ATOM 3263 O O . LEU A 1 401 ? 18.585 -3.108 -9.669 1.00 97.62 401 LEU A O 1
ATOM 3267 N N . ILE A 1 402 ? 18.061 -1.513 -8.189 1.00 98.00 402 ILE A N 1
ATOM 3268 C CA . ILE A 1 402 ? 18.449 -0.383 -9.051 1.00 98.00 402 ILE A CA 1
ATOM 3269 C C . ILE A 1 402 ? 19.909 -0.518 -9.499 1.00 98.00 402 ILE A C 1
ATOM 3271 O O . ILE A 1 402 ? 20.184 -0.418 -10.692 1.00 98.00 402 ILE A O 1
ATOM 3275 N N . ILE A 1 403 ? 20.842 -0.801 -8.585 1.00 97.62 403 ILE A N 1
ATOM 3276 C CA . ILE A 1 403 ? 22.264 -0.988 -8.920 1.00 97.62 403 ILE A CA 1
ATOM 3277 C C . ILE A 1 403 ? 22.449 -2.179 -9.873 1.00 97.62 403 ILE A C 1
ATOM 3279 O O . ILE A 1 403 ? 23.147 -2.060 -10.883 1.00 97.62 403 ILE A O 1
ATOM 3283 N N . GLY A 1 404 ? 21.792 -3.310 -9.597 1.00 97.44 404 GLY A N 1
ATOM 3284 C CA . GLY A 1 404 ? 21.851 -4.504 -10.442 1.00 97.44 404 GLY A CA 1
ATOM 3285 C C . GLY A 1 404 ? 21.314 -4.259 -11.856 1.00 97.44 404 GLY A C 1
ATOM 3286 O O . GLY A 1 404 ? 21.972 -4.599 -12.841 1.00 97.44 404 GLY A O 1
ATOM 3287 N N . PHE A 1 405 ? 20.156 -3.605 -11.973 1.00 96.19 405 PHE A N 1
ATOM 3288 C CA . PHE A 1 405 ? 19.560 -3.244 -13.260 1.00 96.19 405 PHE A CA 1
ATOM 3289 C C . PHE A 1 405 ? 20.364 -2.173 -13.999 1.00 96.19 405 PHE A C 1
ATOM 3291 O O . PHE A 1 405 ? 20.462 -2.241 -15.222 1.00 96.19 405 PHE A O 1
ATOM 3298 N N . LEU A 1 406 ? 20.991 -1.228 -13.292 1.00 94.62 406 LEU A N 1
ATOM 3299 C CA . LEU A 1 406 ? 21.894 -0.246 -13.891 1.00 94.62 406 LEU A CA 1
ATOM 3300 C C . LEU A 1 406 ? 23.113 -0.941 -14.507 1.00 94.62 406 LEU A C 1
ATOM 3302 O O . LEU A 1 406 ? 23.441 -0.693 -15.668 1.00 94.62 406 LEU A O 1
ATOM 3306 N N . PHE A 1 407 ? 23.746 -1.860 -13.771 1.00 94.94 407 PHE A N 1
ATOM 3307 C CA . PHE A 1 407 ? 24.858 -2.656 -14.290 1.00 94.94 407 PHE A CA 1
ATOM 3308 C C . PHE A 1 407 ? 24.434 -3.488 -15.506 1.00 94.94 407 PHE A C 1
ATOM 3310 O O . PHE A 1 407 ? 25.137 -3.518 -16.521 1.00 94.94 407 PHE A O 1
ATOM 3317 N N . TRP A 1 408 ? 23.260 -4.123 -15.442 1.00 94.75 408 TRP A N 1
ATOM 3318 C CA . TRP A 1 408 ? 22.734 -4.919 -16.547 1.00 94.75 408 TRP A CA 1
ATOM 3319 C C . TRP A 1 408 ? 22.435 -4.070 -17.788 1.00 94.75 408 TRP A C 1
ATOM 3321 O O . TRP A 1 408 ? 22.873 -4.424 -18.886 1.00 94.75 408 TRP A O 1
ATOM 3331 N N . ALA A 1 409 ? 21.778 -2.920 -17.621 1.00 91.38 409 ALA A N 1
ATOM 3332 C CA . ALA A 1 409 ? 21.496 -1.976 -18.699 1.00 91.38 409 ALA A CA 1
ATOM 3333 C C . ALA A 1 409 ? 22.791 -1.461 -19.352 1.00 91.38 409 ALA A C 1
ATOM 3335 O O . ALA A 1 409 ? 22.910 -1.471 -20.580 1.00 91.38 409 ALA A O 1
ATOM 3336 N N . CYS A 1 410 ? 23.797 -1.095 -18.550 1.00 88.00 410 CYS A N 1
ATOM 3337 C CA . CYS A 1 410 ? 25.118 -0.697 -19.040 1.00 88.00 410 CYS A CA 1
ATOM 3338 C C . CYS A 1 410 ? 25.808 -1.826 -19.819 1.00 88.00 410 CYS A C 1
ATOM 3340 O O . CYS A 1 410 ? 26.331 -1.591 -20.910 1.00 88.00 410 CYS A O 1
ATOM 3342 N N . ARG A 1 411 ? 25.778 -3.066 -19.312 1.00 91.38 411 ARG A N 1
ATOM 3343 C CA . ARG A 1 411 ? 26.367 -4.231 -19.992 1.00 91.38 411 ARG A CA 1
ATOM 3344 C C . ARG A 1 411 ? 25.682 -4.520 -21.326 1.00 91.38 411 ARG A C 1
ATOM 3346 O O . ARG A 1 411 ? 26.370 -4.756 -22.318 1.00 91.38 411 ARG A O 1
ATOM 3353 N N . LEU A 1 412 ? 24.350 -4.489 -21.370 1.00 88.31 412 LEU A N 1
ATOM 3354 C CA . LEU A 1 412 ? 23.587 -4.664 -22.609 1.00 88.31 412 LEU A CA 1
ATOM 3355 C C . LEU A 1 412 ? 23.922 -3.572 -23.626 1.00 88.31 412 LEU A C 1
ATOM 3357 O O . LEU A 1 412 ? 24.135 -3.876 -24.800 1.00 88.31 412 LEU A O 1
ATOM 3361 N N . HIS A 1 413 ? 24.044 -2.323 -23.172 1.00 83.00 413 HIS A N 1
ATOM 3362 C CA . HIS A 1 413 ? 24.437 -1.208 -24.025 1.00 83.00 413 HIS A CA 1
ATOM 3363 C C . HIS A 1 413 ? 25.848 -1.390 -24.605 1.00 83.00 413 HIS A C 1
ATOM 3365 O O . HIS A 1 413 ? 26.036 -1.266 -25.814 1.00 83.00 413 HIS A O 1
ATOM 3371 N N . LEU A 1 414 ? 26.830 -1.756 -23.774 1.00 84.00 414 LEU A N 1
ATOM 3372 C CA . LEU A 1 414 ? 28.204 -2.018 -24.216 1.00 84.00 414 LEU A CA 1
ATOM 3373 C C . LEU A 1 414 ? 28.292 -3.203 -25.185 1.00 84.00 414 LEU A C 1
ATOM 3375 O O . LEU A 1 414 ? 28.997 -3.127 -26.187 1.00 84.00 414 LEU A O 1
ATOM 3379 N N . ASN A 1 415 ? 27.564 -4.290 -24.923 1.00 85.38 415 ASN A N 1
ATOM 3380 C CA . ASN A 1 415 ? 27.525 -5.444 -25.822 1.00 85.38 415 ASN A CA 1
ATOM 3381 C C . ASN A 1 415 ? 26.903 -5.089 -27.173 1.00 85.38 415 ASN A C 1
ATOM 3383 O O . ASN A 1 415 ? 27.374 -5.551 -28.209 1.00 85.38 415 ASN A O 1
ATOM 3387 N N . ARG A 1 416 ? 25.865 -4.252 -27.169 1.00 79.00 416 ARG A N 1
ATOM 3388 C CA . ARG A 1 416 ? 25.250 -3.754 -28.397 1.00 79.00 416 ARG A CA 1
ATOM 3389 C C . ARG A 1 416 ? 26.210 -2.861 -29.184 1.00 79.00 416 ARG A C 1
ATOM 3391 O O . ARG A 1 416 ? 26.337 -3.059 -30.385 1.00 79.00 416 ARG A O 1
ATOM 3398 N N . LEU A 1 417 ? 26.937 -1.963 -28.510 1.00 75.88 417 LEU A N 1
ATOM 3399 C CA . LEU A 1 417 ? 27.998 -1.157 -29.130 1.00 75.88 417 LEU A CA 1
ATOM 3400 C C . LEU A 1 417 ? 29.060 -2.034 -29.804 1.00 75.88 417 LEU A C 1
ATOM 3402 O O . LEU A 1 417 ? 29.418 -1.772 -30.944 1.00 75.88 417 LEU A O 1
ATOM 3406 N N . LYS A 1 418 ? 29.502 -3.105 -29.132 1.00 78.44 418 LYS A N 1
ATOM 3407 C CA . LYS A 1 418 ? 30.477 -4.060 -29.686 1.00 78.44 418 LYS A CA 1
ATOM 3408 C C . LYS A 1 418 ? 29.952 -4.843 -30.893 1.00 78.44 418 LYS A C 1
ATOM 3410 O O . LYS A 1 418 ? 30.726 -5.173 -31.778 1.00 78.44 418 LYS A O 1
ATOM 3415 N N . ARG A 1 419 ? 28.662 -5.199 -30.923 1.00 76.62 419 ARG A N 1
ATOM 3416 C CA . ARG A 1 419 ? 28.066 -5.894 -32.081 1.00 76.62 419 ARG A CA 1
ATOM 3417 C C . ARG A 1 419 ? 27.970 -4.979 -33.292 1.00 76.62 419 ARG A C 1
ATOM 3419 O O . ARG A 1 419 ? 28.247 -5.420 -34.393 1.00 76.62 419 ARG A O 1
ATOM 3426 N N . GLU A 1 420 ? 27.599 -3.722 -33.072 1.00 68.75 420 GLU A N 1
ATOM 3427 C CA . GLU A 1 420 ? 27.525 -2.731 -34.147 1.00 68.75 420 GLU A CA 1
ATOM 3428 C C . GLU A 1 420 ? 28.916 -2.346 -34.668 1.00 68.75 420 GLU A C 1
ATOM 3430 O O . GLU A 1 420 ? 29.051 -2.125 -35.862 1.00 68.75 420 GLU A O 1
ATOM 3435 N N . SER A 1 421 ? 29.954 -2.325 -33.821 1.00 66.44 421 SER A N 1
ATOM 3436 C CA . SER A 1 421 ? 31.329 -2.102 -34.292 1.00 66.44 421 SER A CA 1
ATOM 3437 C C . SER A 1 421 ? 31.892 -3.288 -35.080 1.00 66.44 421 SER A C 1
ATOM 3439 O O . SER A 1 421 ? 32.701 -3.080 -35.964 1.00 66.44 421 SER A O 1
ATOM 3441 N N . LYS A 1 422 ? 31.457 -4.521 -34.780 1.00 62.53 422 LYS A N 1
ATOM 3442 C CA . LYS A 1 422 ? 31.841 -5.734 -35.528 1.00 62.53 422 LYS A CA 1
ATOM 3443 C C . LYS A 1 422 ? 31.113 -5.900 -36.868 1.00 62.53 422 LYS A C 1
ATOM 3445 O O . LYS A 1 422 ? 31.449 -6.792 -37.627 1.00 62.53 422 LYS A O 1
ATOM 3450 N N . GLY A 1 423 ? 30.085 -5.095 -37.138 1.00 49.69 423 GLY A N 1
ATOM 3451 C CA . GLY A 1 423 ? 29.347 -5.128 -38.405 1.00 49.69 423 GLY A CA 1
ATOM 3452 C C . GLY A 1 423 ? 30.018 -4.348 -39.539 1.00 49.69 423 GLY A C 1
ATOM 3453 O O . GLY A 1 423 ? 29.407 -4.199 -40.589 1.00 49.69 423 GLY A O 1
ATOM 3454 N N . ILE A 1 424 ? 31.224 -3.819 -39.315 1.00 46.66 424 ILE A N 1
ATOM 3455 C CA . ILE A 1 424 ? 32.031 -3.107 -40.313 1.00 46.66 424 ILE A CA 1
ATOM 3456 C C . ILE A 1 424 ? 33.391 -3.813 -40.436 1.00 46.66 424 ILE A C 1
ATOM 3458 O O . ILE A 1 424 ? 34.425 -3.166 -40.457 1.00 46.66 424 ILE A O 1
ATOM 3462 N N . ASP A 1 425 ? 33.404 -5.145 -40.479 1.00 37.94 425 ASP A N 1
ATOM 3463 C CA . ASP A 1 425 ? 34.526 -5.854 -41.098 1.00 37.94 425 ASP A CA 1
ATOM 3464 C C . ASP A 1 425 ? 34.181 -5.935 -42.588 1.00 37.94 425 ASP A C 1
ATOM 3466 O O . ASP A 1 425 ? 33.427 -6.806 -43.025 1.00 37.94 425 ASP A O 1
ATOM 3470 N N . ILE A 1 426 ? 34.625 -4.938 -43.357 1.00 42.81 426 ILE A N 1
ATOM 3471 C CA . ILE A 1 426 ? 34.568 -5.015 -44.817 1.00 42.81 426 ILE A CA 1
ATOM 3472 C C . ILE A 1 426 ? 35.753 -5.887 -45.231 1.00 42.81 426 ILE A C 1
ATOM 3474 O O . ILE A 1 426 ? 36.854 -5.380 -45.434 1.00 42.81 426 ILE A O 1
ATOM 3478 N N . ASP A 1 427 ? 35.534 -7.196 -45.314 1.00 36.28 427 ASP A N 1
ATOM 3479 C CA . ASP A 1 427 ? 36.495 -8.107 -45.934 1.00 36.28 427 ASP A CA 1
ATOM 3480 C C . ASP A 1 427 ? 36.418 -7.871 -47.446 1.00 36.28 427 ASP A C 1
ATOM 3482 O O . ASP A 1 427 ? 35.508 -8.349 -48.130 1.00 36.28 427 ASP A O 1
ATOM 3486 N N . ILE A 1 428 ? 37.292 -7.004 -47.961 1.00 44.06 428 ILE A N 1
ATOM 3487 C CA . ILE A 1 428 ? 37.405 -6.785 -49.400 1.00 44.06 428 ILE A CA 1
ATOM 3488 C C . ILE A 1 428 ? 38.482 -7.731 -49.918 1.00 44.06 428 ILE A C 1
ATOM 3490 O O . ILE A 1 428 ? 39.669 -7.409 -49.885 1.00 44.06 428 ILE A O 1
ATOM 3494 N N . ASP A 1 429 ? 38.059 -8.890 -50.421 1.00 36.25 429 ASP A N 1
ATOM 3495 C CA . ASP A 1 429 ? 38.933 -9.776 -51.186 1.00 36.25 429 ASP A CA 1
ATOM 3496 C C . ASP A 1 429 ? 39.305 -9.086 -52.507 1.00 36.25 429 ASP A C 1
ATOM 3498 O O . ASP A 1 429 ? 38.526 -9.030 -53.463 1.00 36.25 429 ASP A O 1
ATOM 3502 N N . PHE A 1 430 ? 40.507 -8.516 -52.559 1.00 44.00 430 PHE A N 1
ATOM 3503 C CA . PHE A 1 430 ? 41.092 -8.020 -53.798 1.00 44.00 430 PHE A CA 1
ATOM 3504 C C . PHE A 1 430 ? 42.004 -9.094 -54.394 1.00 44.00 430 PHE A C 1
ATOM 3506 O O . PHE A 1 430 ? 43.021 -9.451 -53.801 1.00 44.00 430 PHE A O 1
ATOM 3513 N N . GLU A 1 431 ? 41.670 -9.575 -55.596 1.00 41.44 431 GLU A N 1
ATOM 3514 C CA . GLU A 1 431 ? 42.571 -10.415 -56.395 1.00 41.44 431 GLU A CA 1
ATOM 3515 C C . GLU A 1 431 ? 43.926 -9.711 -56.585 1.00 41.44 431 GLU A C 1
ATOM 3517 O O . GLU A 1 431 ? 43.981 -8.516 -56.894 1.00 41.44 431 GLU A O 1
ATOM 3522 N N . GLU A 1 432 ? 45.024 -10.453 -56.399 1.00 39.28 432 GLU A N 1
ATOM 3523 C CA . GLU A 1 432 ? 46.399 -9.949 -56.465 1.00 39.28 432 GLU A CA 1
ATOM 3524 C C . GLU A 1 432 ? 46.775 -9.435 -57.868 1.00 39.28 432 GLU A C 1
ATOM 3526 O O . GLU A 1 432 ? 47.426 -10.102 -58.668 1.00 39.28 432 GLU A O 1
ATOM 3531 N N . GLY A 1 433 ? 46.395 -8.195 -58.160 1.00 49.56 433 GLY A N 1
ATOM 3532 C CA . GLY A 1 433 ? 46.872 -7.404 -59.287 1.00 49.56 433 GLY A CA 1
ATOM 3533 C C . GLY A 1 433 ? 47.444 -6.076 -58.796 1.00 49.56 433 GLY A C 1
ATOM 3534 O O . GLY A 1 433 ? 46.980 -5.527 -57.800 1.00 49.56 433 GLY A O 1
ATOM 3535 N N . LYS A 1 434 ? 48.462 -5.549 -59.491 1.00 42.34 434 LYS A N 1
ATOM 3536 C CA . LYS A 1 434 ? 49.131 -4.260 -59.208 1.00 42.34 434 LYS A CA 1
ATOM 3537 C C . LYS A 1 434 ? 48.202 -3.055 -59.438 1.00 42.34 434 LYS A C 1
ATOM 3539 O O . LYS A 1 434 ? 48.446 -2.243 -60.327 1.00 42.34 434 LYS A O 1
ATOM 3544 N N . ASN A 1 435 ? 47.142 -2.939 -58.651 1.00 43.59 435 ASN A N 1
ATOM 3545 C CA . ASN A 1 435 ? 46.206 -1.828 -58.705 1.00 43.59 435 ASN A CA 1
ATOM 3546 C C . ASN A 1 435 ? 46.436 -0.925 -57.494 1.00 43.59 435 ASN A C 1
ATOM 3548 O O . ASN A 1 435 ? 46.281 -1.346 -56.352 1.00 43.59 435 ASN A O 1
ATOM 3552 N N . THR A 1 436 ? 46.807 0.326 -57.752 1.00 43.38 436 THR A N 1
ATOM 3553 C CA . THR A 1 436 ? 46.818 1.390 -56.744 1.00 43.38 436 THR A CA 1
ATOM 3554 C C . THR A 1 436 ? 45.370 1.676 -56.344 1.00 43.38 436 THR A C 1
ATOM 3556 O O . THR A 1 436 ? 44.546 1.962 -57.214 1.00 43.38 436 THR A O 1
ATOM 3559 N N . VAL A 1 437 ? 45.049 1.555 -55.054 1.00 43.25 437 VAL A N 1
ATOM 3560 C CA . VAL A 1 437 ? 43.704 1.800 -54.512 1.00 43.25 437 VAL A CA 1
ATOM 3561 C C . VAL A 1 437 ? 43.664 3.211 -53.931 1.00 43.25 437 VAL A C 1
ATOM 3563 O O . VAL A 1 437 ? 44.397 3.519 -52.993 1.00 43.25 437 VAL A O 1
ATOM 3566 N N . PHE A 1 438 ? 42.802 4.075 -54.468 1.00 42.09 438 PHE A N 1
ATOM 3567 C CA . PHE A 1 438 ? 42.520 5.379 -53.864 1.00 42.09 438 PHE A CA 1
ATOM 3568 C C . PHE A 1 438 ? 41.341 5.247 -52.916 1.00 42.09 438 PHE A C 1
ATOM 3570 O O . PHE A 1 438 ? 40.245 4.950 -53.375 1.00 42.09 438 PHE A O 1
ATOM 3577 N N . VAL A 1 439 ? 41.551 5.489 -51.621 1.00 42.81 439 VAL A N 1
ATOM 3578 C CA . VAL A 1 439 ? 40.481 5.480 -50.616 1.00 42.81 439 VAL A CA 1
ATOM 3579 C C . VAL A 1 439 ? 40.210 6.903 -50.151 1.00 42.81 439 VAL A C 1
ATOM 3581 O O . VAL A 1 439 ? 40.983 7.492 -49.400 1.00 42.81 439 VAL A O 1
ATOM 3584 N N . LEU A 1 440 ? 39.075 7.454 -50.568 1.00 39.53 440 LEU A N 1
ATOM 3585 C CA . LEU A 1 440 ? 38.476 8.608 -49.906 1.00 39.53 440 LEU A CA 1
ATOM 3586 C C . LEU A 1 440 ? 37.589 8.070 -48.787 1.00 39.53 440 LEU A C 1
ATOM 3588 O O . LEU A 1 440 ? 36.623 7.374 -49.060 1.00 39.53 440 LEU A O 1
ATOM 3592 N N . CYS A 1 441 ? 37.920 8.329 -47.523 1.00 41.19 441 CYS A N 1
ATOM 3593 C CA . CYS A 1 441 ? 37.086 7.922 -46.393 1.00 41.19 441 CYS A CA 1
ATOM 3594 C C . CYS A 1 441 ? 36.993 9.054 -45.369 1.00 41.19 441 CYS A C 1
ATOM 3596 O O . CYS A 1 441 ? 38.005 9.615 -44.948 1.00 41.19 441 CYS A O 1
ATOM 3598 N N . ARG A 1 442 ? 35.769 9.387 -44.941 1.00 38.53 442 ARG A N 1
ATOM 3599 C CA . ARG A 1 442 ? 35.520 10.375 -43.875 1.00 38.53 442 ARG A CA 1
ATOM 3600 C C . ARG A 1 442 ? 35.754 9.824 -42.467 1.00 38.53 442 ARG A C 1
ATOM 3602 O O . ARG A 1 442 ? 35.899 10.604 -41.527 1.00 38.53 442 ARG A O 1
ATOM 3609 N N . CYS A 1 443 ? 35.764 8.504 -42.302 1.00 42.12 443 CYS A N 1
ATOM 3610 C CA . CYS A 1 443 ? 35.923 7.863 -41.003 1.00 42.12 443 CYS A CA 1
ATOM 3611 C C . CYS A 1 443 ? 37.404 7.572 -40.724 1.00 42.12 443 CYS A C 1
ATOM 3613 O O . CYS A 1 443 ? 37.984 6.684 -41.341 1.00 42.12 443 CYS A O 1
ATOM 3615 N N . ASN A 1 444 ? 38.006 8.287 -39.767 1.00 47.72 444 ASN A N 1
ATOM 3616 C CA . ASN A 1 444 ? 39.423 8.111 -39.412 1.00 47.72 444 ASN A CA 1
ATOM 3617 C C . ASN A 1 444 ? 39.768 6.681 -38.955 1.00 47.72 444 ASN A C 1
ATOM 3619 O O . ASN A 1 444 ? 40.879 6.239 -39.199 1.00 47.72 444 ASN A O 1
ATOM 3623 N N . GLN A 1 445 ? 38.829 5.945 -38.346 1.00 44.88 445 GLN A N 1
ATOM 3624 C CA . GLN A 1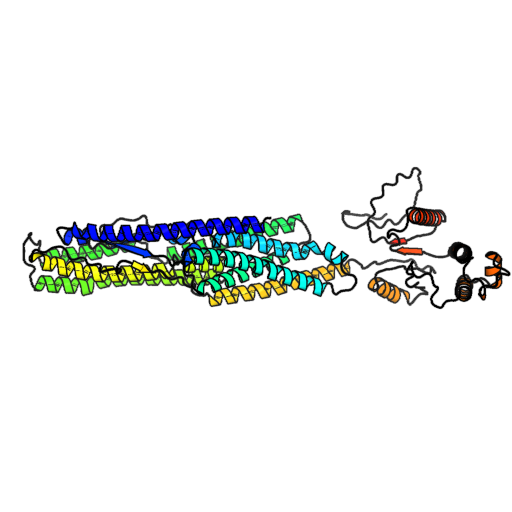 445 ? 39.060 4.545 -37.957 1.00 44.88 445 GLN A CA 1
ATOM 3625 C C . GLN A 1 445 ? 39.168 3.615 -39.166 1.00 44.88 445 GLN A C 1
ATOM 3627 O O . GLN A 1 445 ? 40.117 2.851 -39.260 1.00 44.88 445 GLN A O 1
ATOM 3632 N N . VAL A 1 446 ? 38.244 3.739 -40.122 1.00 47.12 446 VAL A N 1
ATOM 3633 C CA . VAL A 1 446 ? 38.291 2.972 -41.377 1.00 47.12 446 VAL A CA 1
ATOM 3634 C C . VAL A 1 446 ? 39.511 3.390 -42.202 1.00 47.12 446 VAL A C 1
ATOM 3636 O O . VAL A 1 446 ? 40.147 2.555 -42.829 1.00 47.12 446 VAL A O 1
ATOM 3639 N N . LYS A 1 447 ? 39.887 4.678 -42.157 1.00 48.88 447 LYS A N 1
ATOM 3640 C CA . LYS A 1 447 ? 41.138 5.183 -42.741 1.00 48.88 447 LYS A CA 1
ATOM 3641 C C . LYS A 1 447 ? 42.355 4.491 -42.117 1.00 48.88 447 LYS A C 1
ATOM 3643 O O . LYS A 1 447 ? 43.194 4.017 -42.864 1.00 48.88 447 LYS A O 1
ATOM 3648 N N . GLU A 1 448 ? 42.457 4.421 -40.792 1.00 53.06 448 GLU A N 1
ATOM 3649 C CA . GLU A 1 448 ? 43.588 3.777 -40.109 1.00 53.06 448 GLU A CA 1
ATOM 3650 C C . GLU A 1 448 ? 43.635 2.262 -40.336 1.00 53.06 448 GLU A C 1
ATOM 3652 O O . GLU A 1 448 ? 44.716 1.732 -40.557 1.00 53.06 448 GLU A O 1
ATOM 3657 N N . GLU A 1 449 ? 42.500 1.559 -40.341 1.00 52.34 449 GLU A N 1
ATOM 3658 C CA . GLU A 1 449 ? 42.466 0.120 -40.648 1.00 52.34 449 GLU A CA 1
ATOM 3659 C C . GLU A 1 449 ? 42.870 -0.169 -42.091 1.00 52.34 449 GLU A C 1
ATOM 3661 O O . GLU A 1 449 ? 43.696 -1.046 -42.322 1.00 52.34 449 GLU A O 1
ATOM 3666 N N . ILE A 1 450 ? 42.369 0.610 -43.053 1.00 50.91 450 ILE A N 1
ATOM 3667 C CA . ILE A 1 450 ? 42.773 0.498 -44.456 1.00 50.91 450 ILE A CA 1
ATOM 3668 C C . ILE A 1 450 ? 44.260 0.841 -44.599 1.00 50.91 450 ILE A C 1
ATOM 3670 O O . ILE A 1 450 ? 45.004 0.077 -45.198 1.00 50.91 450 ILE A O 1
ATOM 3674 N N . ILE A 1 451 ? 44.738 1.942 -44.016 1.00 54.78 451 ILE A N 1
ATOM 3675 C CA . ILE A 1 451 ? 46.161 2.308 -44.086 1.00 54.78 451 ILE A CA 1
ATOM 3676 C C . ILE A 1 451 ? 47.034 1.205 -43.479 1.00 54.78 451 ILE A C 1
ATOM 3678 O O . ILE A 1 451 ? 47.967 0.759 -44.135 1.00 54.78 451 ILE A O 1
ATOM 3682 N N . ASN A 1 452 ? 46.695 0.685 -42.299 1.00 54.94 452 ASN A N 1
ATOM 3683 C CA . ASN A 1 452 ? 47.452 -0.397 -41.664 1.00 54.94 452 ASN A CA 1
ATOM 3684 C C . ASN A 1 452 ? 47.417 -1.702 -42.479 1.00 54.94 452 ASN A C 1
ATOM 3686 O O . ASN A 1 452 ? 48.381 -2.464 -42.458 1.00 54.94 452 ASN A O 1
ATOM 3690 N N . HIS A 1 453 ? 46.326 -1.965 -43.204 1.00 50.69 453 HIS A N 1
ATOM 3691 C CA . HIS A 1 453 ? 46.205 -3.126 -44.086 1.00 50.69 453 HIS A CA 1
ATOM 3692 C C . HIS A 1 453 ? 47.005 -2.955 -45.394 1.00 50.69 453 HIS A C 1
ATOM 3694 O O . HIS A 1 453 ? 47.524 -3.931 -45.933 1.00 50.69 453 HIS A O 1
ATOM 3700 N N . TYR A 1 454 ? 47.157 -1.718 -45.887 1.00 50.59 454 TYR A N 1
ATOM 3701 C CA . TYR A 1 454 ? 47.781 -1.400 -47.180 1.00 50.59 454 TYR A CA 1
ATOM 3702 C C . TYR A 1 454 ? 49.175 -0.759 -47.108 1.00 50.59 454 TYR A C 1
ATOM 3704 O O . TYR A 1 454 ? 49.823 -0.640 -48.145 1.00 50.59 454 TYR A O 1
ATOM 3712 N N . GLU A 1 455 ? 49.707 -0.415 -45.933 1.00 48.94 455 GLU A N 1
ATOM 3713 C CA . GLU A 1 455 ? 51.097 0.055 -45.771 1.00 48.94 455 GLU A CA 1
ATOM 3714 C C . GLU A 1 455 ? 52.140 -0.970 -46.266 1.00 48.94 455 GLU A C 1
ATOM 3716 O O . GLU A 1 455 ? 53.301 -0.625 -46.472 1.00 48.94 455 GLU A O 1
ATOM 3721 N N . GLN A 1 456 ? 51.734 -2.214 -46.553 1.00 43.09 456 GLN A N 1
ATOM 3722 C CA . GLN A 1 456 ? 52.575 -3.211 -47.224 1.00 43.09 456 GLN A CA 1
ATOM 3723 C C . GLN A 1 456 ? 52.559 -3.146 -48.770 1.00 43.09 456 GLN A C 1
ATOM 3725 O O . GLN A 1 456 ? 53.377 -3.821 -49.397 1.00 43.09 456 GLN A O 1
ATOM 3730 N N . LYS A 1 457 ? 51.677 -2.364 -49.415 1.00 45.50 457 LYS A N 1
ATOM 3731 C CA . LYS A 1 457 ? 51.549 -2.259 -50.887 1.00 45.50 457 LYS A CA 1
ATOM 3732 C C . LYS A 1 457 ? 51.139 -0.832 -51.323 1.00 45.50 457 LYS A C 1
ATOM 3734 O O . LYS A 1 457 ? 49.956 -0.524 -51.323 1.00 45.50 457 LYS A O 1
ATOM 3739 N N . ASP A 1 458 ? 52.111 0.005 -51.719 1.00 39.88 458 ASP A N 1
ATOM 3740 C CA . ASP A 1 458 ? 52.015 1.273 -52.494 1.00 39.88 458 ASP A CA 1
ATOM 3741 C C . ASP A 1 458 ? 50.646 2.010 -52.538 1.00 39.88 458 ASP A C 1
ATOM 3743 O O . ASP A 1 458 ? 50.139 2.346 -53.613 1.00 39.88 458 ASP A O 1
ATOM 3747 N N . ALA A 1 459 ? 50.026 2.295 -51.390 1.00 40.88 459 ALA A N 1
ATOM 3748 C CA . ALA A 1 459 ? 48.779 3.059 -51.327 1.00 40.88 459 ALA A CA 1
ATOM 3749 C C . ALA A 1 459 ? 49.055 4.565 -51.171 1.00 40.88 459 ALA A C 1
ATOM 3751 O O . ALA A 1 459 ? 49.846 4.982 -50.326 1.00 40.88 459 ALA A O 1
ATOM 3752 N N . VAL A 1 460 ? 48.376 5.400 -51.966 1.00 38.56 460 VAL A N 1
ATOM 3753 C CA . VAL A 1 460 ? 48.468 6.870 -51.889 1.00 38.56 460 VAL A CA 1
ATOM 3754 C C . VAL A 1 460 ? 47.175 7.418 -51.287 1.00 38.56 460 VAL A C 1
ATOM 3756 O O . VAL A 1 460 ? 46.117 7.367 -51.913 1.00 38.56 460 VAL A O 1
ATOM 3759 N N . CYS A 1 461 ? 47.252 7.960 -50.069 1.00 37.47 461 CYS A N 1
ATOM 3760 C CA . CYS A 1 461 ? 46.118 8.598 -49.400 1.00 37.47 461 CYS A CA 1
ATOM 3761 C C . CYS A 1 461 ? 46.101 10.105 -49.703 1.00 37.47 461 CYS A C 1
ATOM 3763 O O . CYS A 1 461 ? 47.058 10.813 -49.396 1.00 37.47 461 CYS A O 1
ATOM 3765 N N . LEU A 1 462 ? 45.003 10.612 -50.267 1.00 34.75 462 LEU A N 1
ATOM 3766 C CA . LEU A 1 462 ? 44.790 12.050 -50.455 1.00 34.75 462 LEU A CA 1
ATOM 3767 C C . LEU A 1 462 ? 44.070 12.615 -49.223 1.00 34.75 462 LEU A C 1
ATOM 3769 O O . LEU A 1 462 ? 42.963 12.189 -48.893 1.00 34.75 462 LEU A O 1
ATOM 3773 N N . GLU A 1 463 ? 44.697 13.550 -48.508 1.00 30.92 463 GLU A N 1
ATOM 3774 C CA . GLU A 1 463 ? 44.064 14.221 -47.369 1.00 30.92 463 GLU A CA 1
ATOM 3775 C C . GLU A 1 463 ? 43.163 15.388 -47.800 1.00 30.92 463 GLU A C 1
ATOM 3777 O O . GLU A 1 463 ? 43.453 16.100 -48.755 1.00 30.92 463 GLU A O 1
ATOM 3782 N N . LYS A 1 464 ? 42.059 15.548 -47.053 1.00 31.78 464 LYS A N 1
ATOM 3783 C CA . LYS A 1 464 ? 41.132 16.694 -46.962 1.00 31.78 464 LYS A CA 1
ATOM 3784 C C . LYS A 1 464 ? 41.432 17.893 -47.883 1.00 31.78 464 LYS A C 1
ATOM 3786 O O . LYS A 1 464 ? 42.323 18.690 -47.605 1.00 31.78 464 LYS A O 1
ATOM 3791 N N . VAL A 1 465 ? 40.542 18.123 -48.849 1.00 30.38 465 VAL A N 1
ATOM 3792 C CA . VAL A 1 465 ? 40.361 19.429 -49.499 1.00 30.38 465 VAL A CA 1
ATOM 3793 C C . VAL A 1 465 ? 39.039 20.009 -48.996 1.00 30.38 465 VAL A C 1
ATOM 3795 O O . VAL A 1 465 ? 37.987 19.397 -49.163 1.00 30.38 465 VAL A O 1
ATOM 3798 N N . ASN A 1 466 ? 39.102 21.147 -48.306 1.00 30.22 466 ASN A N 1
ATOM 3799 C CA . ASN A 1 466 ? 37.925 21.930 -47.934 1.00 30.22 466 ASN A CA 1
ATOM 3800 C C . ASN A 1 466 ? 37.571 22.826 -49.142 1.00 30.22 466 ASN A C 1
ATOM 3802 O O . ASN A 1 466 ? 38.458 23.567 -49.568 1.00 30.22 466 ASN A O 1
ATOM 3806 N N . PRO A 1 467 ? 36.355 22.771 -49.721 1.00 34.12 467 PRO A N 1
ATOM 3807 C CA . PRO A 1 467 ? 36.041 23.484 -50.968 1.00 34.12 467 PRO A CA 1
ATOM 3808 C C . PRO A 1 467 ? 36.183 25.009 -50.861 1.00 34.12 467 PRO A C 1
ATOM 3810 O O . PRO A 1 467 ? 36.578 25.662 -51.823 1.00 34.12 467 PRO A O 1
ATOM 3813 N N . ASP A 1 468 ? 35.953 25.567 -49.671 1.00 31.22 468 ASP A N 1
ATOM 3814 C CA . ASP A 1 468 ? 36.009 27.015 -49.438 1.00 31.22 468 ASP A CA 1
ATOM 3815 C C . ASP A 1 468 ? 37.434 27.558 -49.186 1.00 31.22 468 ASP A C 1
ATOM 3817 O O . ASP A 1 468 ? 37.629 28.771 -49.133 1.00 31.22 468 ASP A O 1
ATOM 3821 N N . ASP A 1 469 ? 38.448 26.685 -49.096 1.00 33.62 469 ASP A N 1
ATOM 3822 C CA . ASP A 1 469 ? 39.869 27.039 -48.937 1.00 33.62 469 ASP A CA 1
ATOM 3823 C C . ASP A 1 469 ? 40.713 26.498 -50.109 1.00 33.62 469 ASP A C 1
ATOM 3825 O O . ASP A 1 469 ? 41.736 25.837 -49.914 1.00 33.62 469 ASP A O 1
ATOM 3829 N N . PHE A 1 470 ? 40.327 26.795 -51.358 1.00 32.69 470 PHE A N 1
ATOM 3830 C CA . PHE A 1 470 ? 41.182 26.568 -52.536 1.00 32.69 470 PHE A CA 1
ATOM 3831 C C . PHE A 1 470 ? 42.382 27.540 -52.558 1.00 32.69 470 PHE A C 1
ATOM 3833 O O . PHE A 1 470 ? 42.542 28.404 -53.419 1.00 32.69 470 PHE A O 1
ATOM 3840 N N . LYS A 1 471 ? 43.279 27.378 -51.588 1.00 31.27 471 LYS A N 1
ATOM 3841 C CA . LYS A 1 471 ? 44.698 27.689 -51.715 1.00 31.27 471 LYS A CA 1
ATOM 3842 C C . LYS A 1 471 ? 45.421 26.367 -51.539 1.00 31.27 471 LYS A C 1
ATOM 3844 O O . LYS A 1 471 ? 45.315 25.745 -50.488 1.00 31.27 471 LYS A O 1
ATOM 3849 N N . PHE A 1 472 ? 46.144 25.933 -52.571 1.00 38.06 472 PHE A N 1
ATOM 3850 C CA . PHE A 1 472 ? 47.100 24.837 -52.446 1.00 38.06 472 PHE A CA 1
ATOM 3851 C C . PHE A 1 472 ? 48.050 25.188 -51.296 1.00 38.06 472 PHE A C 1
ATOM 3853 O O . PHE A 1 472 ? 48.930 26.034 -51.451 1.00 38.06 472 PHE A O 1
ATOM 3860 N N . ASN A 1 473 ? 47.830 24.611 -50.114 1.00 32.59 473 ASN A N 1
ATOM 3861 C CA . ASN A 1 473 ? 48.686 24.859 -48.964 1.00 32.59 473 ASN A CA 1
ATOM 3862 C C . ASN A 1 473 ? 50.034 24.187 -49.229 1.00 32.59 473 ASN A C 1
ATOM 3864 O O . ASN A 1 473 ? 50.229 23.003 -48.976 1.00 32.59 473 ASN A O 1
ATOM 3868 N N . GLY A 1 474 ? 50.953 24.974 -49.784 1.00 45.88 474 GLY A N 1
ATOM 3869 C CA . GLY A 1 474 ? 52.382 24.691 -49.852 1.00 45.88 474 GLY A CA 1
ATOM 3870 C C . GLY A 1 474 ? 52.867 23.916 -51.074 1.00 45.88 474 GLY A C 1
ATOM 3871 O O . GLY A 1 474 ? 54.036 24.062 -51.408 1.00 45.88 474 GLY A O 1
ATOM 3872 N N . ILE A 1 475 ? 52.016 23.158 -51.771 1.00 39.88 475 ILE A N 1
ATOM 3873 C CA . ILE A 1 475 ? 52.442 22.438 -52.981 1.00 39.88 475 ILE A CA 1
ATOM 3874 C C . ILE A 1 475 ? 52.287 23.370 -54.176 1.00 39.88 475 ILE A C 1
ATOM 3876 O O . ILE A 1 475 ? 51.170 23.673 -54.605 1.00 39.88 475 ILE A O 1
ATOM 3880 N N . LYS A 1 476 ? 53.410 23.836 -54.729 1.00 49.66 476 LYS A N 1
ATOM 3881 C CA . LYS A 1 476 ? 53.369 24.648 -55.952 1.00 49.66 476 LYS A CA 1
ATOM 3882 C C . LYS A 1 476 ? 52.747 23.804 -57.077 1.00 49.66 476 LYS A C 1
ATOM 3884 O O . LYS A 1 476 ? 53.079 22.624 -57.180 1.00 49.66 476 LYS A O 1
ATOM 3889 N N . PRO A 1 477 ? 51.912 24.358 -57.975 1.00 50.31 477 PRO A N 1
ATOM 3890 C CA . PRO A 1 477 ? 51.348 23.611 -59.110 1.00 50.31 477 PRO A CA 1
ATOM 3891 C C . PRO A 1 477 ? 52.401 22.848 -59.936 1.00 50.31 477 PRO A C 1
ATOM 3893 O O . PRO A 1 477 ? 52.130 21.774 -60.465 1.00 50.31 477 PRO A O 1
ATOM 3896 N N . VAL A 1 478 ? 53.633 23.365 -59.976 1.00 52.75 478 VAL A N 1
ATOM 3897 C CA . VAL A 1 478 ? 54.811 22.715 -60.573 1.00 52.75 478 VAL A CA 1
ATOM 3898 C C . VAL A 1 478 ? 55.212 21.421 -59.849 1.00 52.75 478 VAL A C 1
ATOM 3900 O O . VAL A 1 478 ? 55.588 20.447 -60.497 1.00 52.75 478 VAL A O 1
ATOM 3903 N N . GLU A 1 479 ? 55.128 21.378 -58.521 1.00 53.62 479 GLU A N 1
ATOM 3904 C CA . GLU A 1 479 ? 55.427 20.186 -57.719 1.00 53.62 479 GLU A CA 1
ATOM 3905 C C . GLU A 1 479 ? 54.348 19.119 -57.880 1.00 53.62 479 GLU A C 1
ATOM 3907 O O . GLU A 1 479 ? 54.683 17.944 -58.027 1.00 53.62 479 GLU A O 1
ATOM 3912 N N . LEU A 1 480 ? 53.075 19.521 -57.956 1.00 52.25 480 LEU A N 1
ATOM 3913 C CA . LEU A 1 480 ? 51.975 18.607 -58.270 1.00 52.25 480 LEU A CA 1
ATOM 3914 C C . LEU A 1 480 ? 52.141 18.010 -59.674 1.00 52.25 480 LEU A C 1
ATOM 3916 O O . LEU A 1 480 ? 52.039 16.797 -59.844 1.00 52.25 480 LEU A O 1
ATOM 3920 N N . LEU A 1 481 ? 52.475 18.838 -60.671 1.00 52.78 481 LEU A N 1
ATOM 3921 C CA . LEU A 1 481 ? 52.733 18.376 -62.034 1.00 52.78 481 LEU A CA 1
ATOM 3922 C C . LEU A 1 481 ? 53.933 17.422 -62.089 1.00 52.78 481 LEU A C 1
ATOM 3924 O O . LEU A 1 481 ? 53.849 16.391 -62.752 1.00 52.78 481 LEU A O 1
ATOM 3928 N N . ARG A 1 482 ? 55.025 17.715 -61.367 1.00 56.38 482 ARG A N 1
ATOM 3929 C CA . ARG A 1 482 ? 56.187 16.815 -61.228 1.00 56.38 482 ARG A CA 1
ATOM 3930 C C . ARG A 1 482 ? 55.832 15.490 -60.583 1.00 56.38 482 ARG A C 1
ATOM 3932 O O . ARG A 1 482 ? 56.341 14.451 -60.994 1.00 56.38 482 ARG A O 1
ATOM 3939 N N . HIS A 1 483 ? 54.999 15.526 -59.551 1.00 50.94 483 HIS A N 1
ATOM 3940 C CA . HIS A 1 483 ? 54.597 14.324 -58.843 1.00 50.94 483 HIS A CA 1
ATOM 3941 C C . HIS A 1 483 ? 53.732 13.439 -59.745 1.00 50.94 483 HIS A C 1
ATOM 3943 O O . HIS A 1 483 ? 54.037 12.263 -59.924 1.00 50.94 483 HIS A O 1
ATOM 3949 N N . LEU A 1 484 ? 52.743 14.031 -60.419 1.00 48.09 484 LEU A N 1
ATOM 3950 C CA . LEU A 1 484 ? 51.878 13.336 -61.373 1.00 48.09 484 LEU A CA 1
ATOM 3951 C C . LEU A 1 484 ? 52.645 12.796 -62.587 1.00 48.09 484 LEU A C 1
ATOM 3953 O O . LEU A 1 484 ? 52.384 11.679 -63.021 1.00 48.09 484 LEU A O 1
ATOM 3957 N N . SER A 1 485 ? 53.628 13.534 -63.108 1.00 51.91 485 SER A N 1
ATOM 3958 C CA . SER A 1 485 ? 54.466 13.073 -64.225 1.00 51.91 485 SER A CA 1
ATOM 3959 C C . SER A 1 485 ? 55.410 11.934 -63.819 1.00 51.91 485 SER A C 1
ATOM 3961 O O . SER A 1 485 ? 55.524 10.957 -64.558 1.00 51.91 485 SER A O 1
ATOM 3963 N N . ARG A 1 486 ? 55.975 11.959 -62.599 1.00 51.66 486 ARG A N 1
ATOM 3964 C CA . ARG A 1 486 ? 56.703 10.804 -62.034 1.00 51.66 486 ARG A CA 1
ATOM 3965 C C . ARG A 1 486 ? 55.817 9.575 -61.855 1.00 51.66 486 ARG A C 1
ATOM 3967 O O . ARG A 1 486 ? 56.227 8.491 -62.255 1.00 51.66 486 ARG A O 1
ATOM 3974 N N . VAL A 1 487 ? 54.626 9.738 -61.279 1.00 46.16 487 VAL A N 1
ATOM 3975 C CA . VAL A 1 487 ? 53.678 8.634 -61.038 1.00 46.16 487 VAL A CA 1
ATOM 3976 C C . VAL A 1 487 ? 53.173 8.040 -62.356 1.00 46.16 487 VAL A C 1
ATOM 3978 O O . VAL A 1 487 ? 53.041 6.825 -62.475 1.00 46.16 487 VAL A O 1
ATOM 3981 N N . ALA A 1 488 ? 52.967 8.873 -63.378 1.00 47.91 488 ALA A N 1
ATOM 3982 C CA . ALA A 1 488 ? 52.575 8.428 -64.713 1.00 47.91 488 ALA A CA 1
ATOM 3983 C C . ALA A 1 488 ? 53.742 7.860 -65.549 1.00 47.91 488 ALA A C 1
ATOM 3985 O O . ALA A 1 488 ? 53.507 7.325 -66.633 1.00 47.91 488 ALA A O 1
ATOM 3986 N N . GLY A 1 489 ? 54.995 7.977 -65.088 1.00 46.16 489 GLY A N 1
ATOM 3987 C CA . GLY A 1 489 ? 56.185 7.570 -65.844 1.00 46.16 489 GLY A CA 1
ATOM 3988 C C . GLY A 1 489 ? 56.443 8.411 -67.101 1.00 46.16 489 GLY A C 1
ATOM 3989 O O . GLY A 1 489 ? 57.058 7.929 -68.052 1.00 46.16 489 GLY A O 1
ATOM 3990 N N . VAL A 1 490 ? 55.957 9.655 -67.133 1.00 56.66 490 VAL A N 1
ATOM 3991 C CA . VAL A 1 490 ? 56.072 10.576 -68.272 1.00 56.66 490 VAL A CA 1
ATOM 3992 C C . VAL A 1 490 ? 57.064 11.684 -67.918 1.00 56.66 490 VAL A C 1
ATOM 3994 O O . VAL A 1 490 ? 57.013 12.238 -66.827 1.00 56.66 490 VAL A O 1
ATOM 3997 N N . ASP A 1 491 ? 57.966 12.035 -68.835 1.00 65.31 491 ASP A N 1
ATOM 3998 C CA . ASP A 1 491 ? 58.866 13.185 -68.662 1.00 65.31 491 ASP A CA 1
ATOM 3999 C C . ASP A 1 491 ? 58.056 14.488 -68.483 1.00 65.31 491 ASP A C 1
ATOM 4001 O O . ASP A 1 491 ? 57.133 14.764 -69.256 1.00 65.31 491 ASP A O 1
ATOM 4005 N N . GLU A 1 492 ? 58.403 15.302 -67.478 1.00 62.78 492 GLU A N 1
ATOM 4006 C CA . GLU A 1 492 ? 57.736 16.566 -67.128 1.00 62.78 492 GLU A CA 1
ATOM 4007 C C . GLU A 1 492 ? 57.604 17.487 -68.351 1.00 62.78 492 GLU A C 1
ATOM 4009 O O . GLU A 1 492 ? 56.566 18.125 -68.550 1.00 62.78 492 GLU A O 1
ATOM 4014 N N . LYS A 1 493 ? 58.626 17.521 -69.219 1.00 69.94 493 LYS A N 1
ATOM 4015 C CA . LYS A 1 493 ? 58.606 18.330 -70.446 1.00 69.94 493 LYS A CA 1
ATOM 4016 C C . LYS A 1 493 ? 57.502 17.878 -71.404 1.00 69.94 493 LYS A C 1
ATOM 4018 O O . LYS A 1 493 ? 56.778 18.711 -71.943 1.00 69.94 493 LYS A O 1
ATOM 4023 N N . ARG A 1 494 ? 57.336 16.563 -71.554 1.00 59.66 494 ARG A N 1
ATOM 4024 C CA . ARG A 1 494 ? 56.327 15.935 -72.416 1.00 59.66 494 ARG A CA 1
ATOM 4025 C C . ARG A 1 494 ? 54.924 16.053 -71.817 1.00 59.66 494 ARG A C 1
ATOM 4027 O O . ARG A 1 494 ? 53.961 16.256 -72.547 1.00 59.66 494 ARG A O 1
ATOM 4034 N N . ALA A 1 495 ? 54.809 16.008 -70.488 1.00 57.22 495 ALA A N 1
ATOM 4035 C CA . ALA A 1 495 ? 53.559 16.282 -69.782 1.00 57.22 495 ALA A CA 1
ATOM 4036 C C . ALA A 1 495 ? 53.090 17.733 -70.001 1.00 57.22 495 ALA A C 1
ATOM 4038 O O . ALA A 1 495 ? 51.920 17.961 -70.299 1.00 57.22 495 ALA A O 1
ATOM 4039 N N . ARG A 1 496 ? 54.003 18.714 -69.935 1.00 63.09 496 ARG A N 1
ATOM 4040 C CA . ARG A 1 496 ? 53.697 20.127 -70.235 1.00 63.09 496 ARG A CA 1
ATOM 4041 C C . ARG A 1 496 ? 53.286 20.349 -71.693 1.00 63.09 496 ARG A C 1
ATOM 4043 O O . ARG A 1 496 ? 52.415 21.173 -71.963 1.00 63.09 496 ARG A O 1
ATOM 4050 N N . GLU A 1 497 ? 53.903 19.618 -72.616 1.00 65.19 497 GLU A N 1
ATOM 4051 C CA . GLU A 1 497 ? 53.587 19.660 -74.047 1.00 65.19 497 GLU A CA 1
ATOM 4052 C C . GLU A 1 497 ? 52.189 19.101 -74.332 1.00 65.19 497 GLU A C 1
ATOM 4054 O O . GLU A 1 497 ? 51.364 19.783 -74.936 1.00 65.19 497 GLU A O 1
ATOM 4059 N N . ASN A 1 498 ? 51.878 17.919 -73.790 1.00 57.41 498 ASN A N 1
ATOM 4060 C CA . ASN A 1 498 ? 50.568 17.275 -73.928 1.00 57.41 498 ASN A CA 1
ATOM 4061 C C . ASN A 1 498 ? 49.429 18.102 -73.318 1.00 57.41 498 ASN A C 1
ATOM 4063 O O . ASN A 1 498 ? 48.287 18.010 -73.757 1.00 57.41 498 ASN A O 1
ATOM 4067 N N . LEU A 1 499 ? 49.741 18.925 -72.316 1.00 52.50 499 LEU A N 1
ATOM 4068 C CA . LEU A 1 499 ? 48.780 19.814 -71.670 1.00 52.50 499 LEU A CA 1
ATOM 4069 C C . LEU A 1 499 ? 48.619 21.167 -72.370 1.00 52.50 499 LEU A C 1
ATOM 4071 O O . LEU A 1 499 ? 47.806 21.985 -71.935 1.00 52.50 499 LEU A O 1
ATOM 4075 N N . GLY A 1 500 ? 49.381 21.426 -73.438 1.00 58.59 500 GLY A N 1
ATOM 4076 C CA . GLY A 1 500 ? 49.355 22.704 -74.150 1.00 58.59 500 GLY A CA 1
ATOM 4077 C C . GLY A 1 500 ? 49.788 23.886 -73.276 1.00 58.59 500 GLY A C 1
ATOM 4078 O O . GLY A 1 500 ? 49.364 25.014 -73.514 1.00 58.59 500 GLY A O 1
ATOM 4079 N N . ILE A 1 501 ? 50.595 23.628 -72.241 1.00 61.50 501 ILE A N 1
ATOM 4080 C CA . ILE A 1 501 ? 51.106 24.637 -71.296 1.00 61.50 501 ILE A CA 1
ATOM 4081 C C . ILE A 1 501 ? 52.600 24.926 -71.511 1.00 61.50 501 ILE A C 1
ATOM 4083 O O . ILE A 1 501 ? 53.236 25.589 -70.690 1.00 61.50 501 ILE A O 1
ATOM 4087 N N . MET A 1 502 ? 53.173 24.450 -72.624 1.00 59.53 502 MET A N 1
ATOM 4088 C CA . MET A 1 502 ? 54.521 24.820 -73.056 1.00 59.53 502 MET A CA 1
ATOM 4089 C C . MET A 1 502 ? 54.598 26.340 -73.272 1.00 59.53 502 MET A C 1
ATOM 4091 O O . MET A 1 502 ? 53.913 26.886 -74.131 1.00 59.53 502 MET A O 1
ATOM 4095 N N . GLY A 1 503 ? 55.428 27.020 -72.476 1.00 56.47 503 GLY A N 1
ATOM 4096 C CA . GLY A 1 503 ? 55.618 28.474 -72.538 1.00 56.47 503 GLY A CA 1
ATOM 4097 C C . GLY A 1 503 ? 54.799 29.289 -71.531 1.00 56.47 503 GLY A C 1
ATOM 4098 O O . GLY A 1 503 ? 54.954 30.505 -71.490 1.00 56.47 503 GLY A O 1
ATOM 4099 N N . ILE A 1 504 ? 53.969 28.653 -70.694 1.00 58.50 504 ILE A N 1
ATOM 4100 C CA . ILE A 1 504 ? 53.328 29.331 -69.560 1.00 58.50 504 ILE A CA 1
ATOM 4101 C C . ILE A 1 504 ? 54.320 29.349 -68.396 1.00 58.50 504 ILE A C 1
ATOM 4103 O O . ILE A 1 504 ? 54.710 28.292 -67.898 1.00 58.50 504 ILE A O 1
ATOM 4107 N N . ASP A 1 505 ? 54.731 30.542 -67.969 1.00 58.41 505 ASP A N 1
ATOM 4108 C CA . ASP A 1 505 ? 55.473 30.708 -66.723 1.00 58.41 505 ASP A CA 1
ATOM 4109 C C . ASP A 1 505 ? 54.510 30.503 -65.544 1.00 58.41 505 ASP A C 1
ATOM 4111 O O . ASP A 1 505 ? 53.635 31.320 -65.252 1.00 58.41 505 ASP A O 1
ATOM 4115 N N . ILE A 1 506 ? 54.610 29.324 -64.930 1.00 55.06 506 ILE A N 1
ATOM 4116 C CA . ILE A 1 506 ? 53.692 28.855 -63.887 1.00 55.06 506 ILE A CA 1
ATOM 4117 C C . ILE A 1 506 ? 53.904 29.649 -62.588 1.00 55.06 506 ILE A C 1
ATOM 4119 O O . ILE A 1 506 ? 52.972 29.760 -61.794 1.00 55.06 506 ILE A O 1
ATOM 4123 N N . ASP A 1 507 ? 55.083 30.253 -62.396 1.00 49.59 507 ASP A N 1
ATOM 4124 C CA . ASP A 1 507 ? 55.401 31.038 -61.200 1.00 49.59 507 ASP A CA 1
ATOM 4125 C C . ASP A 1 507 ? 54.772 32.450 -61.226 1.00 49.59 507 ASP A C 1
ATOM 4127 O O . ASP A 1 507 ? 54.625 33.068 -60.174 1.00 49.59 507 ASP A O 1
ATOM 4131 N N . THR A 1 508 ? 54.330 32.951 -62.389 1.00 48.78 508 THR A N 1
ATOM 4132 C CA . THR A 1 508 ? 53.695 34.281 -62.542 1.00 48.78 508 THR A CA 1
ATOM 4133 C C . THR A 1 508 ? 52.180 34.242 -62.783 1.00 48.78 508 THR A C 1
ATOM 4135 O O . THR A 1 508 ? 51.531 35.289 -62.836 1.00 48.78 508 THR A O 1
ATOM 4138 N N . ALA A 1 509 ? 51.568 33.059 -62.875 1.00 53.41 509 ALA A N 1
ATOM 4139 C CA . ALA A 1 509 ? 50.139 32.889 -63.152 1.00 53.41 509 ALA A CA 1
ATOM 4140 C C . ALA A 1 509 ? 49.237 33.050 -61.906 1.00 53.41 509 ALA A C 1
ATOM 4142 O O . ALA A 1 509 ? 48.334 32.247 -61.673 1.00 53.41 509 ALA A O 1
ATOM 4143 N N . GLU A 1 510 ? 49.427 34.094 -61.098 1.00 49.75 510 GLU A N 1
ATOM 4144 C CA . GLU A 1 510 ? 48.517 34.396 -59.989 1.00 49.75 510 GLU A CA 1
ATOM 4145 C C . GLU A 1 510 ? 47.364 35.313 -60.443 1.00 49.75 510 GLU A C 1
ATOM 4147 O O . GLU A 1 510 ? 47.564 36.455 -60.851 1.00 49.75 510 GLU A O 1
ATOM 4152 N N . LYS A 1 511 ? 46.133 34.790 -60.299 1.00 48.81 511 LYS A N 1
ATOM 4153 C CA . LYS A 1 511 ? 44.813 35.465 -60.230 1.00 48.81 511 LYS A CA 1
ATOM 4154 C C . LYS A 1 511 ? 43.854 35.520 -61.427 1.00 48.81 511 LYS A C 1
ATOM 4156 O O . LYS A 1 511 ? 42.712 35.896 -61.186 1.00 48.81 511 LYS A O 1
ATOM 4161 N N . LYS A 1 512 ? 44.181 35.114 -62.663 1.00 43.25 512 LYS A N 1
ATOM 4162 C CA . LYS A 1 512 ? 43.156 35.109 -63.751 1.00 43.25 512 LYS A CA 1
ATOM 4163 C C . LYS A 1 512 ? 43.070 33.871 -64.652 1.00 43.25 512 LYS A C 1
ATOM 4165 O O . LYS A 1 512 ? 42.221 33.842 -65.534 1.00 43.25 512 LYS A O 1
ATOM 4170 N N . LYS A 1 513 ? 43.888 32.840 -64.422 1.00 50.75 513 LYS A N 1
ATOM 4171 C CA . LYS A 1 513 ? 43.865 31.575 -65.188 1.00 50.75 513 LYS A CA 1
ATOM 4172 C C . LYS A 1 513 ? 43.891 30.315 -64.308 1.00 50.75 513 LYS A C 1
ATOM 4174 O O . LYS A 1 513 ? 44.290 29.257 -64.785 1.00 50.75 513 LYS A O 1
ATOM 4179 N N . SER A 1 514 ? 43.476 30.402 -63.039 1.00 52.22 514 SER A N 1
ATOM 4180 C CA . SER A 1 514 ? 43.440 29.224 -62.153 1.00 52.22 514 SER A CA 1
ATOM 4181 C C . SER A 1 514 ? 42.475 28.166 -62.669 1.00 52.22 514 SER A C 1
ATOM 4183 O O . SER A 1 514 ? 42.837 27.001 -62.716 1.00 52.22 514 SER A O 1
ATOM 4185 N N . ASP A 1 515 ? 41.298 28.564 -63.142 1.00 45.94 515 ASP A N 1
ATOM 4186 C CA . ASP A 1 515 ? 40.225 27.606 -63.426 1.00 45.94 515 ASP A CA 1
ATOM 4187 C C . ASP A 1 515 ? 40.478 26.843 -64.731 1.00 45.94 515 ASP A C 1
ATOM 4189 O O . ASP A 1 515 ? 40.260 25.638 -64.803 1.00 45.94 515 ASP A O 1
ATOM 4193 N N . GLU A 1 516 ? 41.049 27.510 -65.739 1.00 50.56 516 GLU A N 1
ATOM 4194 C CA . GLU A 1 516 ? 41.457 26.875 -66.999 1.00 50.56 516 GLU A CA 1
ATOM 4195 C C . GLU A 1 516 ? 42.666 25.943 -66.801 1.00 50.56 516 GLU A C 1
ATOM 4197 O O . GLU A 1 516 ? 42.742 24.873 -67.406 1.00 50.56 516 GLU A O 1
ATOM 4202 N N . LEU A 1 517 ? 43.608 26.322 -65.927 1.00 52.19 517 LEU A N 1
ATOM 4203 C CA . LEU A 1 517 ? 44.765 25.494 -65.586 1.00 52.19 517 LEU A CA 1
ATOM 4204 C C . LEU A 1 517 ? 44.352 24.291 -64.724 1.00 52.19 517 LEU A C 1
ATOM 4206 O O . LEU A 1 517 ? 44.833 23.188 -64.962 1.00 52.19 517 LEU A O 1
ATOM 4210 N N . ILE A 1 518 ? 43.422 24.476 -63.781 1.00 50.62 518 ILE A N 1
ATOM 4211 C CA . ILE A 1 518 ? 42.829 23.402 -62.975 1.00 50.62 518 ILE A CA 1
ATOM 4212 C C . ILE A 1 518 ? 42.054 22.443 -63.877 1.00 50.62 518 ILE A C 1
ATOM 4214 O O . ILE A 1 518 ? 42.279 21.246 -63.775 1.00 50.62 518 ILE A O 1
ATOM 4218 N N . LEU A 1 519 ? 41.237 22.930 -64.818 1.00 50.00 519 LEU A N 1
ATOM 4219 C CA . LEU A 1 519 ? 40.537 22.090 -65.801 1.00 50.00 519 LEU A CA 1
ATOM 4220 C C . LEU A 1 519 ? 41.501 21.304 -66.697 1.00 50.00 519 LEU A C 1
ATOM 4222 O O . LEU A 1 519 ? 41.250 20.136 -66.987 1.00 50.00 519 LEU A O 1
ATOM 4226 N N . LYS A 1 520 ? 42.630 21.902 -67.098 1.00 53.59 520 LYS A N 1
ATOM 4227 C CA . LYS A 1 520 ? 43.674 21.211 -67.874 1.00 53.59 520 LYS A CA 1
ATOM 4228 C C . LYS A 1 520 ? 44.423 20.174 -67.036 1.00 53.59 520 LYS A C 1
ATOM 4230 O O . LYS A 1 520 ? 44.645 19.070 -67.520 1.00 53.59 520 LYS A O 1
ATOM 4235 N N . ILE A 1 521 ? 44.743 20.466 -65.774 1.00 49.19 521 ILE A N 1
ATOM 4236 C CA . ILE A 1 521 ? 45.330 19.496 -64.832 1.00 49.19 521 ILE A CA 1
ATOM 4237 C C . ILE A 1 521 ? 44.331 18.368 -64.529 1.00 49.19 521 ILE A C 1
ATOM 4239 O O . ILE A 1 521 ? 44.714 17.204 -64.497 1.00 49.19 521 ILE A O 1
ATOM 4243 N N . TYR A 1 522 ? 43.042 18.680 -64.399 1.00 47.19 522 TYR A N 1
ATOM 4244 C CA . TYR A 1 522 ? 41.964 17.710 -64.210 1.00 47.19 522 TYR A CA 1
ATOM 4245 C C . TYR A 1 522 ? 41.793 16.818 -65.447 1.00 47.19 522 TYR A C 1
ATOM 4247 O O . TYR A 1 522 ? 41.658 15.603 -65.326 1.00 47.19 522 TYR A O 1
ATOM 4255 N N . ALA A 1 523 ? 41.900 17.391 -66.650 1.00 50.78 523 ALA A N 1
ATOM 4256 C CA . ALA A 1 523 ? 41.949 16.642 -67.903 1.00 50.78 523 ALA A CA 1
ATOM 4257 C C . ALA A 1 523 ? 43.212 15.764 -68.012 1.00 50.78 523 ALA A C 1
ATOM 4259 O O . ALA A 1 523 ? 43.123 14.658 -68.541 1.00 50.78 523 ALA A O 1
ATOM 4260 N N . ALA A 1 524 ? 44.351 16.206 -67.459 1.00 46.94 524 ALA A N 1
ATOM 4261 C CA . ALA A 1 524 ? 45.595 15.431 -67.355 1.00 46.94 524 ALA A CA 1
ATOM 4262 C C . ALA A 1 524 ? 45.447 14.224 -66.427 1.00 46.94 524 ALA A C 1
ATOM 4264 O O . ALA A 1 524 ? 45.869 13.121 -66.757 1.00 46.94 524 ALA A O 1
ATOM 4265 N N . VAL A 1 525 ? 44.828 14.428 -65.262 1.00 46.56 525 VAL A N 1
ATOM 4266 C CA . VAL A 1 525 ? 44.525 13.364 -64.296 1.00 46.56 525 VAL A CA 1
ATOM 4267 C C . VAL A 1 525 ? 43.518 12.386 -64.903 1.00 46.56 525 VAL A C 1
ATOM 4269 O O . VAL A 1 525 ? 43.695 11.179 -64.778 1.00 46.56 525 VAL A O 1
ATOM 4272 N N . LYS A 1 526 ? 42.537 12.887 -65.666 1.00 44.19 526 LYS A N 1
ATOM 4273 C CA . LYS A 1 526 ? 41.599 12.085 -66.465 1.00 44.19 526 LYS A CA 1
ATOM 4274 C C . LYS A 1 526 ? 42.298 11.241 -67.542 1.00 44.19 526 LYS A C 1
ATOM 4276 O O . LYS A 1 526 ? 41.833 10.143 -67.811 1.00 44.19 526 LYS A O 1
ATOM 4281 N N . THR A 1 527 ? 43.409 11.708 -68.123 1.00 44.94 527 THR A N 1
ATOM 4282 C CA . THR A 1 527 ? 44.222 10.920 -69.078 1.00 44.94 527 THR A CA 1
ATOM 4283 C C . THR A 1 527 ? 45.226 9.990 -68.387 1.00 44.94 527 THR A C 1
ATOM 4285 O O . THR A 1 527 ? 45.524 8.918 -68.900 1.00 44.94 527 THR A O 1
ATOM 4288 N N . ALA A 1 528 ? 45.734 10.348 -67.205 1.00 41.94 528 ALA A N 1
ATOM 4289 C CA . ALA A 1 528 ? 46.618 9.494 -66.407 1.00 41.94 528 ALA A CA 1
ATOM 4290 C C . ALA A 1 528 ? 45.866 8.348 -65.697 1.00 41.94 528 ALA A C 1
ATOM 4292 O O . ALA A 1 528 ? 46.457 7.308 -65.406 1.00 41.94 528 ALA A O 1
ATOM 4293 N N . ALA A 1 529 ? 44.557 8.505 -65.470 1.00 45.94 529 ALA A N 1
ATOM 4294 C CA . ALA A 1 529 ? 43.672 7.515 -64.851 1.00 45.94 529 ALA A CA 1
ATOM 4295 C C . ALA A 1 529 ? 43.426 6.250 -65.702 1.00 45.94 529 ALA A C 1
ATOM 4297 O O . ALA A 1 529 ? 42.741 5.328 -65.254 1.00 45.94 529 ALA A O 1
ATOM 4298 N N . ASP A 1 530 ? 44.026 6.138 -66.891 1.00 42.06 530 ASP A N 1
ATOM 4299 C CA . ASP A 1 530 ? 43.853 4.998 -67.799 1.00 42.06 530 ASP A CA 1
ATOM 4300 C C . ASP A 1 530 ? 44.340 3.641 -67.242 1.00 42.06 530 ASP A C 1
ATOM 4302 O O . ASP A 1 530 ? 44.125 2.607 -67.883 1.00 42.06 530 ASP A O 1
ATOM 4306 N N . ARG A 1 531 ? 44.922 3.581 -66.032 1.00 40.31 531 ARG A N 1
ATOM 4307 C CA . ARG A 1 531 ? 45.499 2.349 -65.455 1.00 40.31 531 ARG A CA 1
ATOM 4308 C C . ARG A 1 531 ? 45.082 1.962 -64.025 1.00 40.31 531 ARG A C 1
ATOM 4310 O O . ARG A 1 531 ? 45.673 1.019 -63.511 1.00 40.31 531 ARG A O 1
ATOM 4317 N N . GLN A 1 532 ? 44.123 2.616 -63.360 1.00 45.62 532 GLN A N 1
ATOM 4318 C CA . GLN A 1 532 ? 43.927 2.404 -61.907 1.00 45.62 532 GLN A CA 1
ATOM 4319 C C . GLN A 1 532 ? 42.465 2.255 -61.443 1.00 45.62 532 GLN A C 1
ATOM 4321 O O . GLN A 1 532 ? 41.529 2.670 -62.124 1.00 45.62 532 GLN A O 1
ATOM 4326 N N . LEU A 1 533 ? 42.305 1.622 -60.272 1.00 37.59 533 LEU A N 1
ATOM 4327 C CA . LEU A 1 533 ? 41.050 1.398 -59.548 1.00 37.59 533 LEU A CA 1
ATOM 4328 C C . LEU A 1 533 ? 40.708 2.649 -58.719 1.00 37.59 533 LEU A C 1
ATOM 4330 O O . LEU A 1 533 ? 41.544 3.134 -57.959 1.00 37.59 533 LEU A O 1
ATOM 4334 N N . ILE A 1 534 ? 39.480 3.158 -58.830 1.00 45.94 534 ILE A N 1
ATOM 4335 C CA . ILE A 1 534 ? 39.027 4.347 -58.091 1.00 45.94 534 ILE A CA 1
ATOM 4336 C C . ILE A 1 534 ? 37.945 3.918 -57.092 1.00 45.94 534 ILE A C 1
ATOM 4338 O O . ILE A 1 534 ? 36.902 3.408 -57.509 1.00 45.94 534 ILE A O 1
ATOM 4342 N N . VAL A 1 535 ? 38.183 4.125 -55.788 1.00 39.56 535 VAL A N 1
ATOM 4343 C CA . VAL A 1 535 ? 37.164 3.958 -54.738 1.00 39.56 535 VAL A CA 1
ATOM 4344 C C . VAL A 1 535 ? 36.681 5.341 -54.310 1.00 39.56 535 VAL A C 1
ATOM 4346 O O . VAL A 1 535 ? 37.436 6.143 -53.759 1.00 39.56 535 VAL A O 1
ATOM 4349 N N . ILE A 1 536 ? 35.413 5.642 -54.585 1.00 44.47 536 ILE A N 1
ATOM 4350 C CA . ILE A 1 536 ? 34.797 6.929 -54.238 1.00 44.47 536 ILE A CA 1
ATOM 4351 C C . ILE A 1 536 ? 33.857 6.689 -53.062 1.00 44.47 536 ILE A C 1
ATOM 4353 O O . ILE A 1 536 ? 32.929 5.889 -53.176 1.00 44.47 536 ILE A O 1
ATOM 4357 N N . ASN A 1 537 ? 34.092 7.380 -51.943 1.00 37.25 537 ASN A N 1
ATOM 4358 C CA . ASN A 1 537 ? 33.151 7.428 -50.828 1.00 37.25 537 ASN A CA 1
ATOM 4359 C C . ASN A 1 537 ? 32.676 8.867 -50.606 1.00 37.25 537 ASN A C 1
ATOM 4361 O O . ASN A 1 537 ? 33.490 9.770 -50.411 1.00 37.25 537 ASN A O 1
ATOM 4365 N N . ASP A 1 538 ? 31.356 9.041 -50.591 1.00 40.81 538 ASP A N 1
ATOM 4366 C CA . ASP A 1 538 ? 30.661 10.164 -49.952 1.00 40.81 538 ASP A CA 1
ATOM 4367 C C . ASP A 1 538 ? 30.930 11.580 -50.529 1.00 40.81 538 ASP A C 1
ATOM 4369 O O . ASP A 1 538 ? 31.421 12.476 -49.836 1.00 40.81 538 ASP A O 1
ATOM 4373 N N . PHE A 1 539 ? 30.568 11.808 -51.801 1.00 38.44 539 PHE A N 1
ATOM 4374 C CA . PHE A 1 539 ? 30.689 13.122 -52.470 1.00 38.44 539 PHE A CA 1
ATOM 4375 C C . PHE A 1 539 ? 29.413 13.982 -52.469 1.00 38.44 539 PHE A C 1
ATOM 4377 O O . PHE A 1 539 ? 29.480 15.184 -52.727 1.00 38.44 539 PHE A O 1
ATOM 4384 N N . PHE A 1 540 ? 28.246 13.421 -52.147 1.00 40.75 540 PHE A N 1
ATOM 4385 C CA . PHE A 1 540 ? 26.982 14.150 -52.249 1.00 40.75 540 PHE A CA 1
ATOM 4386 C C . PHE A 1 540 ? 26.664 14.904 -50.958 1.00 40.75 540 PHE A C 1
ATOM 4388 O O . PHE A 1 540 ? 25.912 14.453 -50.101 1.00 40.75 540 PHE A O 1
ATOM 4395 N N . LYS A 1 541 ? 27.224 16.107 -50.819 1.00 39.53 541 LYS A N 1
ATOM 4396 C CA . LYS A 1 541 ? 26.655 17.125 -49.929 1.00 39.53 541 LYS A CA 1
ATOM 4397 C C . LYS A 1 541 ? 26.428 18.421 -50.696 1.00 39.53 541 LYS A C 1
ATOM 4399 O O . LYS A 1 541 ? 27.330 19.227 -50.833 1.00 39.53 541 LYS A O 1
ATOM 4404 N N . ARG A 1 542 ? 25.173 18.624 -51.114 1.00 42.28 542 ARG A N 1
ATOM 4405 C CA . ARG A 1 542 ? 24.532 19.936 -51.326 1.00 42.28 542 ARG A CA 1
ATOM 4406 C C . ARG A 1 542 ? 25.306 20.986 -52.143 1.00 42.28 542 ARG A C 1
ATOM 4408 O O . ARG A 1 542 ? 25.177 22.173 -51.865 1.00 42.28 542 ARG A O 1
ATOM 4415 N N . GLU A 1 543 ? 25.986 20.598 -53.210 1.00 42.69 543 GLU A N 1
ATOM 4416 C CA . GLU A 1 543 ? 26.524 21.566 -54.169 1.00 42.69 543 GLU A CA 1
ATOM 4417 C C . GLU A 1 543 ? 25.993 21.250 -55.561 1.00 42.69 543 GLU A C 1
ATOM 4419 O O . GLU A 1 543 ? 26.295 20.202 -56.101 1.00 42.69 543 GLU A O 1
ATOM 4424 N N . SER A 1 544 ? 25.132 22.149 -56.055 1.00 44.84 544 SER A N 1
ATOM 4425 C CA . SER A 1 544 ? 24.474 22.240 -57.372 1.00 44.84 544 SER A CA 1
ATOM 4426 C C . SER A 1 544 ? 24.095 20.930 -58.103 1.00 44.84 544 SER A C 1
ATOM 4428 O O . SER A 1 544 ? 24.915 20.057 -58.356 1.00 44.84 544 SER A O 1
ATOM 4430 N N . LYS A 1 545 ? 22.856 20.852 -58.615 1.00 48.91 545 LYS A N 1
ATOM 4431 C CA . LYS A 1 545 ? 22.426 19.763 -59.524 1.00 48.91 545 LYS A CA 1
ATOM 4432 C C . LYS A 1 545 ? 23.393 19.519 -60.695 1.00 48.91 545 LYS A C 1
ATOM 4434 O O . LYS A 1 545 ? 23.446 18.412 -61.210 1.00 48.91 545 LYS A O 1
ATOM 4439 N N . GLN A 1 546 ? 24.147 20.539 -61.111 1.00 46.44 546 GLN A N 1
ATOM 4440 C CA . GLN A 1 546 ? 25.127 20.425 -62.186 1.00 46.44 546 GLN A CA 1
ATOM 4441 C C . GLN A 1 546 ? 26.316 19.536 -61.796 1.00 46.44 546 GLN A C 1
ATOM 4443 O O . GLN A 1 546 ? 26.719 18.687 -62.580 1.00 46.44 546 GLN A O 1
ATOM 4448 N N . PHE A 1 547 ? 26.820 19.666 -60.568 1.00 45.28 547 PHE A N 1
ATOM 4449 C CA . PHE A 1 547 ? 27.930 18.851 -60.070 1.00 45.28 547 PHE A CA 1
ATOM 4450 C C . PHE A 1 547 ? 27.524 17.380 -59.912 1.00 45.28 547 PHE A C 1
ATOM 4452 O O . PHE A 1 547 ? 28.285 16.478 -60.244 1.00 45.28 547 PHE A O 1
ATOM 4459 N N . GLU A 1 548 ? 26.284 17.133 -59.482 1.00 46.66 548 GLU A N 1
ATOM 4460 C CA . GLU A 1 548 ? 25.719 15.783 -59.407 1.00 46.66 548 GLU A CA 1
ATOM 4461 C C . GLU A 1 548 ? 25.616 15.126 -60.793 1.00 46.66 548 GLU A C 1
ATOM 4463 O O . GLU A 1 548 ? 26.034 13.980 -60.966 1.00 46.66 548 GLU A O 1
ATOM 4468 N N . VAL A 1 549 ? 25.168 15.879 -61.803 1.00 50.09 549 VAL A N 1
ATOM 4469 C CA . VAL A 1 549 ? 25.148 15.435 -63.206 1.00 50.09 549 VAL A CA 1
ATOM 4470 C C . VAL A 1 549 ? 26.562 15.177 -63.737 1.00 50.09 549 VAL A C 1
ATOM 4472 O O . VAL A 1 549 ? 26.786 14.163 -64.395 1.00 50.09 549 VAL A O 1
ATOM 4475 N N . ASP A 1 550 ? 27.535 16.030 -63.419 1.00 49.19 550 ASP A N 1
ATOM 4476 C CA . ASP A 1 550 ? 28.921 15.867 -63.871 1.00 49.19 550 ASP A CA 1
ATOM 4477 C C . ASP A 1 550 ? 29.597 14.640 -63.230 1.00 49.19 550 ASP A C 1
ATOM 4479 O O . ASP A 1 550 ? 30.318 13.902 -63.909 1.00 49.19 550 ASP A O 1
ATOM 4483 N N . CYS A 1 551 ? 29.308 14.351 -61.956 1.00 48.44 551 CYS A N 1
ATOM 4484 C CA . CYS A 1 551 ? 29.752 13.130 -61.280 1.00 48.44 551 CYS A CA 1
ATOM 4485 C C . CYS A 1 551 ? 29.116 11.867 -61.878 1.00 48.44 551 CYS A C 1
ATOM 4487 O O . CYS A 1 551 ? 29.819 10.879 -62.098 1.00 48.44 551 CYS A O 1
ATOM 4489 N N . ILE A 1 552 ? 27.814 11.895 -62.182 1.00 51.78 552 ILE A N 1
ATOM 4490 C CA . ILE A 1 552 ? 27.118 10.780 -62.844 1.00 51.78 552 ILE A CA 1
ATOM 4491 C C . ILE A 1 552 ? 27.691 10.551 -64.248 1.00 51.78 552 ILE A C 1
ATOM 4493 O O . ILE A 1 552 ? 27.975 9.412 -64.616 1.00 51.78 552 ILE A O 1
ATOM 4497 N N . ASN A 1 553 ? 27.944 11.621 -65.005 1.00 51.78 553 ASN A N 1
ATOM 4498 C CA . ASN A 1 553 ? 28.561 11.541 -66.328 1.00 51.78 553 ASN A CA 1
ATOM 4499 C C . ASN A 1 553 ? 29.975 10.950 -66.258 1.00 51.78 553 ASN A C 1
ATOM 4501 O O . ASN A 1 553 ? 30.339 10.125 -67.097 1.00 51.78 553 ASN A O 1
ATOM 4505 N N . LEU A 1 554 ? 30.766 11.319 -65.245 1.00 52.53 554 LEU A N 1
ATOM 4506 C CA . LEU A 1 554 ? 32.094 10.750 -65.018 1.00 52.53 554 LEU A CA 1
ATOM 4507 C C . LEU A 1 554 ? 32.019 9.256 -64.676 1.00 52.53 554 LEU A C 1
ATOM 4509 O O . LEU A 1 554 ? 32.749 8.464 -65.269 1.00 52.53 554 LEU A O 1
ATOM 4513 N N . LEU A 1 555 ? 31.123 8.863 -63.766 1.00 50.09 555 LEU A N 1
ATOM 4514 C CA . LEU A 1 555 ? 30.909 7.462 -63.389 1.00 50.09 555 LEU A CA 1
ATOM 4515 C C . LEU A 1 555 ? 30.456 6.624 -64.587 1.00 50.09 555 LEU A C 1
ATOM 4517 O O . LEU A 1 555 ? 31.046 5.581 -64.862 1.00 50.09 555 LEU A O 1
ATOM 4521 N N . SER A 1 556 ? 29.477 7.115 -65.349 1.00 48.53 556 SER A N 1
ATOM 4522 C CA . SER A 1 556 ? 29.002 6.472 -66.576 1.00 48.53 556 SER A CA 1
ATOM 4523 C C . SER A 1 556 ? 30.133 6.306 -67.590 1.00 48.53 556 SER A C 1
ATOM 4525 O O . SER A 1 556 ? 30.283 5.243 -68.192 1.00 48.53 556 SER A O 1
ATOM 4527 N N . HIS A 1 557 ? 30.972 7.330 -67.756 1.00 50.75 557 HIS A N 1
ATOM 4528 C CA . HIS A 1 557 ? 32.094 7.279 -68.684 1.00 50.75 557 HIS A CA 1
ATOM 4529 C C . HIS A 1 557 ? 33.172 6.277 -68.231 1.00 50.75 557 HIS A C 1
ATOM 4531 O O . HIS A 1 557 ? 33.711 5.548 -69.064 1.00 50.75 557 HIS A O 1
ATOM 4537 N N . LEU A 1 558 ? 33.468 6.190 -66.931 1.00 49.28 558 LEU A N 1
ATOM 4538 C CA . LEU A 1 558 ? 34.423 5.222 -66.376 1.00 49.28 558 LEU A CA 1
ATOM 4539 C C . LEU A 1 558 ? 33.920 3.776 -66.506 1.00 49.28 558 LEU A C 1
ATOM 4541 O O . LEU A 1 558 ? 34.689 2.896 -66.895 1.00 49.28 558 LEU A O 1
ATOM 4545 N N . ILE A 1 559 ? 32.627 3.542 -66.259 1.00 49.97 559 ILE A N 1
ATOM 4546 C CA . ILE A 1 559 ? 31.988 2.228 -66.429 1.00 49.97 559 ILE A CA 1
ATOM 4547 C C . ILE A 1 559 ? 31.988 1.823 -67.908 1.00 49.97 559 ILE A C 1
ATOM 4549 O O . ILE A 1 559 ? 32.403 0.714 -68.240 1.00 49.97 559 ILE A O 1
ATOM 4553 N N . SER A 1 560 ? 31.617 2.737 -68.814 1.00 47.81 560 SER A N 1
ATOM 4554 C CA . SER A 1 560 ? 31.630 2.480 -70.264 1.00 47.81 560 SER A CA 1
ATOM 4555 C C . SER A 1 560 ? 33.030 2.178 -70.820 1.00 47.81 560 SER A C 1
ATOM 4557 O O . SER A 1 560 ? 33.160 1.491 -71.829 1.00 47.81 560 SER A O 1
ATOM 4559 N N . ALA A 1 561 ? 34.086 2.624 -70.130 1.00 48.84 561 ALA A N 1
ATOM 4560 C CA . ALA A 1 561 ? 35.479 2.328 -70.457 1.00 48.84 561 ALA A CA 1
ATOM 4561 C C . ALA A 1 561 ? 35.984 0.988 -69.871 1.00 48.84 561 ALA A C 1
ATOM 4563 O O . ALA A 1 561 ? 37.189 0.723 -69.892 1.00 48.84 561 ALA A O 1
ATOM 4564 N N . GLY A 1 562 ? 35.095 0.150 -69.321 1.00 42.38 562 GLY A N 1
ATOM 4565 C CA . GLY A 1 562 ? 35.424 -1.176 -68.785 1.00 42.38 562 GLY A CA 1
ATOM 4566 C C . GLY A 1 562 ? 36.166 -1.153 -67.445 1.00 42.38 562 GLY A C 1
ATOM 4567 O O . GLY A 1 562 ? 36.849 -2.119 -67.104 1.00 42.38 562 GLY A O 1
ATOM 4568 N N . LYS A 1 563 ? 36.090 -0.051 -66.688 1.00 51.44 563 LYS A N 1
ATOM 4569 C CA . LYS A 1 563 ? 36.772 0.085 -65.392 1.00 51.44 563 LYS A CA 1
ATOM 4570 C C . LYS A 1 563 ? 35.898 -0.451 -64.254 1.00 51.44 563 LYS A C 1
ATOM 4572 O O . LYS A 1 563 ? 34.703 -0.171 -64.199 1.00 51.44 563 LYS A O 1
ATOM 4577 N N . LYS A 1 564 ? 36.508 -1.161 -63.294 1.00 44.06 564 LYS A N 1
ATOM 4578 C CA . LYS A 1 564 ? 35.862 -1.488 -62.012 1.00 44.06 564 LYS A CA 1
ATOM 4579 C C . LYS A 1 564 ? 35.875 -0.241 -61.124 1.00 44.06 564 LYS A C 1
ATOM 4581 O O . LYS A 1 564 ? 36.938 0.194 -60.684 1.00 44.06 564 LYS A O 1
ATOM 4586 N N . VAL A 1 565 ? 34.701 0.329 -60.875 1.00 48.41 565 VAL A N 1
ATOM 4587 C CA . VAL A 1 565 ? 34.504 1.446 -59.943 1.00 48.41 565 VAL A CA 1
ATOM 4588 C C . VAL A 1 565 ? 33.794 0.901 -58.710 1.00 48.41 565 VAL A C 1
ATOM 4590 O O . VAL A 1 565 ? 32.719 0.320 -58.837 1.00 48.41 565 VAL A O 1
ATOM 4593 N N . ILE A 1 566 ? 34.383 1.076 -57.526 1.00 44.34 566 ILE A N 1
ATOM 4594 C CA . ILE A 1 566 ? 33.722 0.729 -56.262 1.00 44.34 566 ILE A CA 1
ATOM 4595 C C . ILE A 1 566 ? 33.231 2.035 -55.646 1.00 44.34 566 ILE A C 1
ATOM 4597 O O . ILE A 1 566 ? 34.024 2.856 -55.184 1.00 44.34 566 ILE A O 1
ATOM 4601 N N . CYS A 1 567 ? 31.919 2.247 -55.675 1.00 44.16 567 CYS A N 1
ATOM 4602 C CA . CYS A 1 567 ? 31.299 3.390 -55.022 1.00 44.16 567 CYS A CA 1
ATOM 4603 C C . CYS A 1 567 ? 30.781 2.934 -53.659 1.00 44.16 567 CYS A C 1
ATOM 4605 O O . CYS A 1 567 ? 29.897 2.083 -53.579 1.00 44.16 567 CYS A O 1
ATOM 4607 N N . LEU A 1 568 ? 31.337 3.486 -52.586 1.00 40.16 568 LEU A N 1
ATOM 4608 C CA . LEU A 1 568 ? 30.798 3.302 -51.246 1.00 40.16 568 LEU A CA 1
ATOM 4609 C C . LEU A 1 568 ? 29.910 4.519 -50.971 1.00 40.16 568 LEU A C 1
ATOM 4611 O O . LEU A 1 568 ? 30.368 5.653 -51.044 1.00 40.16 568 LEU A O 1
ATOM 4615 N N . SER A 1 569 ? 28.617 4.309 -50.738 1.00 40.53 569 SER A N 1
ATOM 4616 C CA . SER A 1 569 ? 27.725 5.367 -50.254 1.00 40.53 569 SER A CA 1
ATOM 4617 C C . SER A 1 569 ? 27.248 4.995 -48.864 1.00 40.53 569 SER A C 1
ATOM 4619 O O . SER A 1 569 ? 26.801 3.870 -48.641 1.00 40.53 569 SER A O 1
ATOM 4621 N N . THR A 1 570 ? 27.329 5.938 -47.930 1.00 35.34 570 THR A N 1
ATOM 4622 C CA . THR A 1 570 ? 26.769 5.776 -46.584 1.00 35.34 570 THR A CA 1
ATOM 4623 C C . THR A 1 570 ? 25.328 6.283 -46.455 1.00 35.34 570 THR A C 1
ATOM 4625 O O . THR A 1 570 ? 24.747 6.150 -45.380 1.00 35.34 570 THR A O 1
ATOM 4628 N N . GLU A 1 571 ? 24.723 6.823 -47.523 1.00 35.28 571 GLU A N 1
ATOM 4629 C CA . GLU A 1 571 ? 23.350 7.355 -47.513 1.00 35.28 571 GLU A CA 1
ATOM 4630 C C . GLU A 1 571 ? 22.489 6.790 -48.665 1.00 35.28 571 GLU A C 1
ATOM 4632 O O . GLU A 1 571 ? 22.947 6.672 -49.806 1.00 35.28 571 GLU A O 1
ATOM 4637 N N . MET A 1 572 ? 21.225 6.454 -48.362 1.00 29.27 572 MET A N 1
ATOM 4638 C CA . MET A 1 572 ? 20.186 6.167 -49.362 1.00 29.27 572 MET A CA 1
ATOM 4639 C C . MET A 1 572 ? 19.663 7.483 -49.952 1.00 29.27 572 MET A C 1
ATOM 4641 O O . MET A 1 572 ? 19.099 8.297 -49.222 1.00 29.27 572 MET A O 1
ATOM 4645 N N . TYR A 1 573 ? 19.776 7.652 -51.270 1.00 32.78 573 TYR A N 1
ATOM 4646 C CA . TYR A 1 573 ? 19.032 8.660 -52.026 1.00 32.78 573 TYR A CA 1
ATOM 4647 C C . TYR A 1 573 ? 17.938 7.947 -52.835 1.00 32.78 573 TYR A C 1
ATOM 4649 O O . TYR A 1 573 ? 18.239 7.156 -53.726 1.00 32.78 573 TYR A O 1
ATOM 4657 N N . GLU A 1 574 ? 16.662 8.198 -52.522 1.00 27.69 574 GLU A N 1
ATOM 4658 C CA . GLU A 1 574 ? 15.548 7.834 -53.408 1.00 27.69 574 GLU A CA 1
ATOM 4659 C C . GLU A 1 574 ? 15.510 8.827 -54.575 1.00 27.69 574 GLU A C 1
ATOM 4661 O O . GLU A 1 574 ? 14.843 9.861 -54.524 1.00 27.69 574 GLU A O 1
ATOM 4666 N N . THR A 1 575 ? 16.238 8.519 -55.643 1.00 27.47 575 THR A N 1
ATOM 4667 C CA . THR A 1 575 ? 16.100 9.209 -56.929 1.00 27.47 575 THR A CA 1
ATOM 4668 C C . THR A 1 575 ? 15.642 8.193 -57.968 1.00 27.47 575 THR A C 1
ATOM 4670 O O . THR A 1 575 ? 16.419 7.371 -58.445 1.00 27.47 575 THR A O 1
ATOM 4673 N N . SER A 1 576 ? 14.352 8.220 -58.315 1.00 24.73 576 SER A N 1
ATOM 4674 C CA . SER A 1 576 ? 13.802 7.413 -59.405 1.00 24.73 576 SER A CA 1
ATOM 4675 C C . SER A 1 576 ? 14.288 7.966 -60.748 1.00 24.73 576 SER A C 1
ATOM 4677 O O . SER A 1 576 ? 13.754 8.962 -61.239 1.00 24.73 576 SER A O 1
ATOM 4679 N N . LEU A 1 577 ? 15.295 7.331 -61.344 1.00 26.95 577 LEU A N 1
ATOM 4680 C CA . LEU A 1 577 ? 15.664 7.534 -62.745 1.00 26.95 577 LEU A CA 1
ATOM 4681 C C . LEU A 1 577 ? 15.177 6.330 -63.560 1.00 26.95 577 LEU A C 1
ATOM 4683 O O . LEU A 1 577 ? 15.644 5.212 -63.359 1.00 26.95 577 LEU A O 1
ATOM 4687 N N . GLN A 1 578 ? 14.247 6.559 -64.489 1.00 25.36 578 GLN A N 1
ATOM 4688 C CA . GLN A 1 578 ? 14.019 5.633 -65.596 1.00 25.36 578 GLN A CA 1
ATOM 4689 C C . GLN A 1 578 ? 15.139 5.847 -66.614 1.00 25.36 578 GLN A C 1
ATOM 4691 O O . GLN A 1 578 ? 15.227 6.916 -67.216 1.00 25.36 578 GLN A O 1
ATOM 4696 N N . MET A 1 579 ? 16.005 4.849 -66.779 1.00 27.78 579 MET A N 1
ATOM 4697 C CA . MET A 1 579 ? 16.912 4.772 -67.920 1.00 27.78 579 MET A CA 1
ATOM 4698 C C . MET A 1 579 ? 16.393 3.707 -68.884 1.00 27.78 579 MET A C 1
ATOM 4700 O O . MET A 1 579 ? 16.404 2.517 -68.571 1.00 27.78 579 MET A O 1
ATOM 4704 N N . ASP A 1 580 ? 15.915 4.161 -70.040 1.00 27.44 580 ASP A N 1
ATOM 4705 C CA . ASP A 1 580 ? 15.679 3.325 -71.211 1.00 27.44 580 ASP A CA 1
ATOM 4706 C C . ASP A 1 580 ? 17.035 3.024 -71.860 1.00 27.44 580 ASP A C 1
ATOM 4708 O O . ASP A 1 580 ? 17.625 3.909 -72.468 1.00 27.44 580 ASP A O 1
ATOM 4712 N N . GLU A 1 581 ? 17.555 1.810 -71.654 1.00 29.27 581 GLU A N 1
ATOM 4713 C CA . GLU A 1 581 ? 18.268 0.961 -72.632 1.00 29.27 581 GLU A CA 1
ATOM 4714 C C . GLU A 1 581 ? 19.062 -0.157 -71.927 1.00 29.27 581 GLU A C 1
ATOM 4716 O O . GLU A 1 581 ? 19.658 0.016 -70.864 1.00 29.27 581 GLU A O 1
ATOM 4721 N N . GLN A 1 582 ? 19.042 -1.352 -72.526 1.00 31.70 582 GLN A N 1
ATOM 4722 C CA . GLN A 1 582 ? 19.688 -2.563 -72.018 1.00 31.70 582 GLN A CA 1
ATOM 4723 C C . GLN A 1 582 ? 21.220 -2.445 -72.046 1.00 31.70 582 GLN A C 1
ATOM 4725 O O . GLN A 1 582 ? 21.859 -2.772 -73.044 1.00 31.70 582 GLN A O 1
ATOM 4730 N N . ILE A 1 583 ? 21.822 -2.080 -70.914 1.00 25.98 583 ILE A N 1
ATOM 4731 C CA . ILE A 1 583 ? 23.246 -2.306 -70.652 1.00 25.98 583 ILE A CA 1
ATOM 4732 C C . ILE A 1 583 ? 23.358 -3.498 -69.695 1.00 25.98 583 ILE A C 1
ATOM 4734 O O . ILE A 1 583 ? 22.935 -3.434 -68.542 1.00 25.98 583 ILE A O 1
ATOM 4738 N N . LYS A 1 584 ? 23.926 -4.612 -70.173 1.00 24.33 584 LYS A N 1
ATOM 4739 C CA . LYS A 1 584 ? 24.385 -5.707 -69.307 1.00 24.33 584 LYS A CA 1
ATOM 4740 C C . LYS A 1 584 ? 25.648 -5.227 -68.592 1.00 24.33 584 LYS A C 1
ATOM 4742 O O . LYS A 1 584 ? 26.689 -5.086 -69.227 1.00 24.33 584 LYS A O 1
ATOM 4747 N N . VAL A 1 585 ? 25.534 -4.953 -67.298 1.00 24.91 585 VAL A N 1
ATOM 4748 C CA . VAL A 1 585 ? 26.649 -4.562 -66.432 1.00 24.91 585 VAL A CA 1
ATOM 4749 C C . VAL A 1 585 ? 26.913 -5.711 -65.460 1.00 24.91 585 VAL A C 1
ATOM 4751 O O . VAL A 1 585 ? 26.004 -6.119 -64.739 1.00 24.91 585 VAL A O 1
ATOM 4754 N N . ASP A 1 586 ? 28.147 -6.221 -65.420 1.00 24.81 586 ASP A N 1
ATOM 4755 C CA . ASP A 1 586 ? 28.635 -7.034 -64.299 1.00 24.81 586 ASP A CA 1
ATOM 4756 C C . ASP A 1 586 ? 28.940 -6.085 -63.129 1.00 24.81 586 ASP A C 1
ATOM 4758 O O . ASP A 1 586 ? 30.082 -5.691 -62.878 1.00 24.81 586 ASP A O 1
ATOM 4762 N N . THR A 1 587 ? 27.884 -5.624 -62.461 1.00 27.58 587 THR A N 1
ATOM 4763 C CA . THR A 1 587 ? 27.970 -4.729 -61.305 1.00 27.58 587 THR A CA 1
ATOM 4764 C C . THR A 1 587 ? 27.928 -5.553 -60.025 1.00 27.58 587 THR A C 1
ATOM 4766 O O . THR A 1 587 ? 26.937 -6.229 -59.753 1.00 27.58 587 THR A O 1
ATOM 4769 N N . TYR A 1 588 ? 28.943 -5.426 -59.169 1.00 27.19 588 TYR A N 1
ATOM 4770 C CA . TYR A 1 588 ? 28.754 -5.715 -57.748 1.00 27.19 588 TYR A CA 1
ATOM 4771 C C . TYR A 1 588 ? 27.962 -4.553 -57.147 1.00 27.19 588 TYR A C 1
ATOM 4773 O O . TYR A 1 588 ? 28.509 -3.493 -56.850 1.00 27.19 588 TYR A O 1
ATOM 4781 N N . VAL A 1 589 ? 26.647 -4.738 -57.038 1.00 25.39 589 VAL A N 1
ATOM 4782 C CA . VAL A 1 589 ? 25.763 -3.834 -56.302 1.00 25.39 589 VAL A CA 1
ATOM 4783 C C . VAL A 1 589 ? 25.812 -4.240 -54.834 1.00 25.39 589 VAL A C 1
ATOM 4785 O O . VAL A 1 589 ? 25.325 -5.304 -54.456 1.00 25.39 589 VAL A O 1
ATOM 4788 N N . THR A 1 590 ? 26.402 -3.401 -53.990 1.00 27.34 590 THR A N 1
ATOM 4789 C CA . THR A 1 590 ? 26.279 -3.530 -52.537 1.00 27.34 590 THR A CA 1
ATOM 4790 C C . THR A 1 590 ? 24.874 -3.082 -52.141 1.00 27.34 590 THR A C 1
ATOM 4792 O O . THR A 1 590 ? 24.549 -1.898 -52.190 1.00 27.34 590 THR A O 1
ATOM 4795 N N . PHE A 1 591 ? 24.013 -4.032 -51.777 1.00 26.83 591 PHE A N 1
ATOM 4796 C CA . PHE A 1 591 ? 22.689 -3.734 -51.234 1.00 26.83 591 PHE A CA 1
ATOM 4797 C C . PHE A 1 591 ? 22.789 -3.307 -49.764 1.00 26.83 591 PHE A C 1
ATOM 4799 O O . PHE A 1 591 ? 23.573 -3.862 -48.993 1.00 26.83 591 PHE A O 1
ATOM 4806 N N . SER A 1 592 ? 21.953 -2.347 -49.363 1.00 31.39 592 SER A N 1
ATOM 4807 C CA . SER A 1 592 ? 21.716 -2.019 -47.955 1.00 31.39 592 SER A CA 1
ATOM 4808 C C . SER A 1 592 ? 21.088 -3.227 -47.246 1.00 31.39 592 SER A C 1
ATOM 4810 O O . SER A 1 592 ? 19.988 -3.655 -47.600 1.00 31.39 592 SER A O 1
ATOM 4812 N N . ILE A 1 593 ? 21.787 -3.787 -46.254 1.00 31.89 593 ILE A N 1
ATOM 4813 C CA . ILE A 1 593 ? 21.416 -5.011 -45.516 1.00 31.89 593 ILE A CA 1
ATOM 4814 C C . ILE A 1 593 ? 20.339 -4.718 -44.457 1.00 31.89 593 ILE A C 1
ATOM 4816 O O . ILE A 1 593 ? 20.529 -5.001 -43.277 1.00 31.89 593 ILE A O 1
ATOM 4820 N N . ASP A 1 594 ? 19.203 -4.150 -44.854 1.00 29.38 594 ASP A N 1
ATOM 4821 C CA . ASP A 1 594 ? 18.061 -4.037 -43.938 1.00 29.38 594 ASP A CA 1
ATOM 4822 C C . ASP A 1 594 ? 16.838 -4.879 -44.352 1.00 29.38 594 ASP A C 1
ATOM 4824 O O . ASP A 1 594 ? 16.045 -5.183 -43.467 1.00 29.38 594 ASP A O 1
ATOM 4828 N N . ASP A 1 595 ? 16.736 -5.397 -45.593 1.00 30.08 595 ASP A N 1
ATOM 4829 C CA . ASP A 1 595 ? 15.528 -6.139 -46.039 1.00 30.08 595 ASP A CA 1
ATOM 4830 C C . ASP A 1 595 ? 15.728 -7.431 -46.883 1.00 30.08 595 ASP A C 1
ATOM 4832 O O . ASP A 1 595 ? 14.754 -7.971 -47.408 1.00 30.08 595 ASP A O 1
ATOM 4836 N N . ILE A 1 596 ? 16.933 -8.010 -47.006 1.00 29.77 596 ILE A N 1
ATOM 4837 C CA . ILE A 1 596 ? 17.141 -9.246 -47.804 1.00 29.77 596 ILE A CA 1
ATOM 4838 C C . ILE A 1 596 ? 17.422 -10.453 -46.897 1.00 29.77 596 ILE A C 1
ATOM 4840 O O . ILE A 1 596 ? 18.412 -10.472 -46.169 1.00 29.77 596 ILE A O 1
ATOM 4844 N N . GLN A 1 597 ? 16.541 -11.464 -46.939 1.00 29.34 597 GLN A N 1
ATOM 4845 C CA . GLN A 1 597 ? 16.622 -12.667 -46.093 1.00 29.34 597 GLN A CA 1
ATOM 4846 C C . GLN A 1 597 ? 17.481 -13.810 -46.666 1.00 29.34 597 GLN A C 1
ATOM 4848 O O . GLN A 1 597 ? 17.863 -14.690 -45.901 1.00 29.34 597 GLN A O 1
ATOM 4853 N N . GLU A 1 598 ? 17.841 -13.806 -47.952 1.00 24.19 598 GLU A N 1
ATOM 4854 C CA . GLU A 1 598 ? 18.748 -14.813 -48.524 1.00 24.19 598 GLU A CA 1
ATOM 4855 C C . GLU A 1 598 ? 19.333 -14.332 -49.863 1.00 24.19 598 GLU A C 1
ATOM 4857 O O . GLU A 1 598 ? 18.609 -13.773 -50.686 1.00 24.19 598 GLU A O 1
ATOM 4862 N N . VAL A 1 599 ? 20.632 -14.552 -50.098 1.00 25.83 599 VAL A N 1
ATOM 4863 C CA . VAL A 1 599 ? 21.269 -14.375 -51.415 1.00 25.83 599 VAL A CA 1
ATOM 4864 C C . VAL A 1 599 ? 22.092 -15.622 -51.716 1.00 25.83 599 VAL A C 1
ATOM 4866 O O . VAL A 1 599 ? 23.018 -15.955 -50.979 1.00 25.83 599 VAL A O 1
ATOM 4869 N N . THR A 1 600 ? 21.759 -16.313 -52.804 1.00 20.88 600 THR A N 1
ATOM 4870 C CA . THR A 1 600 ? 22.569 -17.401 -53.363 1.00 20.88 600 THR A CA 1
ATOM 4871 C C . THR A 1 600 ? 23.436 -16.831 -54.483 1.00 20.88 600 THR A C 1
ATOM 4873 O O . THR A 1 600 ? 22.909 -16.274 -55.444 1.00 20.88 600 THR A O 1
ATOM 4876 N N . LEU A 1 601 ? 24.758 -16.951 -54.359 1.00 24.05 601 LEU A N 1
ATOM 4877 C CA . LEU A 1 601 ? 25.713 -16.536 -55.392 1.00 24.05 601 LEU A CA 1
ATOM 4878 C C . LEU A 1 601 ? 25.810 -17.608 -56.488 1.00 24.05 601 LEU A C 1
ATOM 4880 O O . LEU A 1 601 ? 25.926 -18.797 -56.182 1.00 24.05 601 LEU A O 1
ATOM 4884 N N . ARG A 1 602 ? 25.781 -17.182 -57.754 1.00 23.41 602 ARG A N 1
ATOM 4885 C CA . ARG A 1 602 ? 26.246 -17.959 -58.907 1.00 23.41 602 ARG A CA 1
ATOM 4886 C C . ARG A 1 602 ? 27.382 -17.223 -59.581 1.00 23.41 602 ARG A C 1
ATOM 4888 O O . ARG A 1 602 ? 27.232 -15.991 -59.731 1.00 23.41 602 ARG A O 1
#

pLDDT: mean 70.97, std 22.82, range [20.88, 98.5]

Foldseek 3Di:
DVLVVLLVLLQVLLVVLLVLLVVVVVVVVVLVVVQVVVQLPDQDLVVCQAQAGWFWERWALLLSQQVLLRVDRPIDGQHNPPPDPVDPQCLLVLLVSPLPLSGNLNVCLQVLLLVLLQLLLVLLVCVVVVVVPDDPDDSVVVSVVSLVVSLVVSLVSLVVSVVSSVVVCVVSVRDDDPVVVLLSVLSSLSSLLSSLVSLVLSLDPDDVSSVVVSVVVSCCQQPVVLVVLSVVLSVVLSVQADGPVVLVVVVVVLVVVLVVVLCVVPNDDDVLDQQDPVSLVVVVVCLVPSVVVNLVSLVVNLVSLVVSQLVSQQVLLLRSNSVSSLLSCLQSLVHPVNVSVVSVLSSVLSSQVNVVSSVVNNVCSVPDRRDDPDDDNSSYDHGHRDGGNCNVVSVVNSVVSSVVSVVVSVVSSVVVVVVVVVVPPPPDDDDDDLAAEEDDDPDVVVVVVVCVVPVVHDHDYDDDDDPVPPDPVPQQVLNVLVVLCVVLVHDSQVLCVVLVNVPPPSVPPPDDCPVVVVVSVVVSVVVSCLGHEYEDEDPDDDDDPVVVVVVVVVVVVCVVSVHDYHYDYPDDDPDDDDDPDDDDGPDPDDDDPPDDPDDDDD